Protein 5FNP (pdb70)

Foldseek 3Di:
DQQAAFLLVLPLWFPCSLVVCVVLVHQCQLRRRDGNVVSCVVSVHDSVVVVVVSVVRRVDDGDDHLQPDDLLVLLVCLVPVFVVVLLVLLVLLLVLLVVQCVVCVPDPQRLPCLNVLSVVLNVLSVVLVVCCVPPVSVCLVVQNLLVCPVVLVVSSVSLVVSVVSLVSNCVSNVNLDHDPPDDDSSNVSSVSSVVNVSSSSVSSSCVVVHNNVVSSVRD/DQAAFLLVQPQPFPCSLVVCVVLVHQCQLRRRDGNVVRCVVSVHDSVVVVVVGPDHLQPDDLLVLLVCLVPVFVVVLLVLLVLLLVLLVCQCVVCVPDPQRLPCLNVLSVVLNVLSVVLVVCCVPPVSVCLVVQNLLVCPPVLVVSSVSLVVSVVSLVSNCVSNVNLDHDPPDDDSSNVSSVSSVVNVSSSSVSSSCVVVHNNVVSSVRD

Nearest PDB structures (foldseek):
  7bhc-assembly2_B  TM=9.944E-01  e=4.427E-29  Escherichia coli K-12
  7oyi-assembly2_B  TM=9.946E-01  e=2.371E-28  Escherichia coli K-12
  5fny-assembly2_B  TM=9.915E-01  e=3.442E-28  Escherichia coli K-12
  5fnp-assembly2_B  TM=9.975E-01  e=1.212E-27  Escherichia coli K-12
  7bhb-assembly1_A  TM=9.863E-01  e=6.194E-27  Escherichia coli K-12

Solvent-accessible surface area: 21141 Å² total; per-residue (Å²): 105,59,93,92,77,44,0,3,64,2,15,30,56,9,39,76,0,23,63,27,0,44,141,34,70,2,65,2,4,37,27,5,175,49,25,0,33,117,2,1,74,166,79,140,59,89,25,54,79,2,34,63,56,0,43,67,24,44,152,56,95,103,70,119,60,43,80,92,8,83,12,47,72,0,0,69,50,0,42,98,66,19,0,63,113,0,79,132,17,1,54,104,5,31,133,40,0,69,108,3,36,199,96,24,67,148,63,145,41,23,1,174,12,0,30,126,51,0,47,78,1,50,115,74,8,38,49,9,2,96,96,0,50,109,108,3,3,40,27,12,100,131,66,76,6,71,112,0,147,42,45,7,65,77,9,54,59,44,4,83,91,10,22,114,11,10,86,49,0,20,156,30,2,108,103,10,70,46,21,114,56,1,29,83,37,2,69,50,0,7,104,20,0,48,94,1,0,60,9,0,21,49,1,7,3,7,0,17,30,1,0,1,59,36,0,66,76,54,128,82,31,100,38,59,0,2,44,12,15,36,54,54,101,82,3,24,63,35,0,41,80,62,67,6,55,2,3,34,19,4,98,66,30,3,48,58,4,1,75,85,60,167,42,71,31,84,56,2,46,86,102,44,124,122,61,44,96,92,7,84,11,46,72,0,1,68,49,0,42,98,67,18,0,67,116,1,81,134,16,1,54,104,5,30,135,38,0,70,45,4,36,197,109,24,66,150,66,144,41,24,1,174,13,0,31,123,47,0,46,75,1,49,113,75,9,38,61,8,2,99,68,0,50,108,107,2,2,39,28,12,100,133,65,75,7,58,100,0,125,38,44,6,69,76,7,60,58,50,4,69,94,10,21,121,15,9,90,58,1,19,156,29,1,108,94,11,69,46,22,116,57,1,30,74,65,1,62,50,0,6,104,19,1,48,93,1,0,61,10,0,19,49,1,6,3,8,0,24,40,2,0,1,61,37,0,67,76,54,130

Sequence (429 aa):
AYRDQPLGELALSIPRASALFRKYDMDYAAGGKQTLARAAARKELDVEVIEAELAKLAEQPIEKDWRSAPLAEIIDHIIVRYHDRHREQLPELILQATKVERVHADKPSVPKGLTKYLTMLHEELSSHMMMKEEQILFPMIKQGMGSQAMGPISVMESEHDEAGELLEVIKHTTNNVTPPPEACCTTWKAMYNGINELIDDLMMDHISLENNVLFPRALAGEYRDQPLGELALSIPRASALFRKYDMDYAAGGKQTLARAAARKELDVEVIEAELEKDWRSAPLAEIIDHIIVRYHDRHREQLPELILQATKVERVHADKPSVPKGLTKYLTMLHEELSSHMMKEEQILFPMIKQGMGSQAMGPISVMESEHDEAGELLEVIKHTTNNVTPPPEACCTTWKAMYNGINELIDDLMMDHISLENNVLFPRALAGE

Structure (mmCIF, N/CA/C/O backbone):
data_5FNP
#
_entry.id   5FNP
#
_cell.length_a   98.454
_cell.length_b   98.454
_cell.length_c   126.138
_cell.angle_alpha   90.00
_cell.angle_beta   90.00
_cell.angle_gamma   90.00
#
_symmetry.space_group_name_H-M   'I 41'
#
loop_
_entity.id
_entity.type
_entity.pdbx_description
1 polymer 'IRON-SULFUR CLUSTER REPAIR PROTEIN YTFE'
2 non-polymer 'ZINC ION'
3 non-polymer 'CHLORIDE ION'
4 non-polymer 'OXYGEN ATOM'
5 water water
#
loop_
_atom_site.group_PDB
_atom_site.id
_atom_site.type_symbol
_atom_site.label_atom_id
_atom_site.label_alt_id
_atom_site.label_comp_id
_atom_site.label_asym_id
_atom_site.label_entity_id
_atom_site.label_seq_id
_atom_site.pdbx_PDB_ins_code
_atom_site.Cartn_x
_atom_site.Cartn_y
_atom_site.Cartn_z
_atom_site.occupancy
_atom_site.B_iso_or_equiv
_atom_site.auth_seq_id
_atom_site.auth_comp_id
_atom_site.auth_asym_id
_atom_site.auth_atom_id
_atom_site.pdbx_PDB_model_num
ATOM 1 N N . ALA A 1 2 ? 36.677 23.249 44.895 1.00 72.00 2 ALA A N 1
ATOM 2 C CA . ALA A 1 2 ? 38.109 23.004 44.513 1.00 69.29 2 ALA A CA 1
ATOM 3 C C . ALA A 1 2 ? 38.341 21.496 44.279 1.00 66.16 2 ALA A C 1
ATOM 4 O O . ALA A 1 2 ? 39.236 20.881 44.870 1.00 63.93 2 ALA A O 1
ATOM 6 N N . TYR A 1 3 ? 37.515 20.931 43.395 1.00 64.13 3 TYR A N 1
ATOM 7 C CA . TYR A 1 3 ? 37.470 19.482 43.129 1.00 62.30 3 TYR A CA 1
ATOM 8 C C . TYR A 1 3 ? 38.814 18.885 42.710 1.00 61.31 3 TYR A C 1
ATOM 9 O O . TYR A 1 3 ? 39.169 17.798 43.176 1.00 57.53 3 TYR A O 1
ATOM 18 N N . ARG A 1 4 ? 39.561 19.603 41.872 1.00 58.33 4 ARG A N 1
ATOM 19 C CA . ARG A 1 4 ? 40.891 19.170 41.450 1.00 58.17 4 ARG A CA 1
ATOM 20 C C . ARG A 1 4 ? 41.848 18.872 42.600 1.00 57.25 4 ARG A C 1
ATOM 21 O O . ARG A 1 4 ? 42.794 18.104 42.426 1.00 54.99 4 ARG A O 1
ATOM 29 N N . ASP A 1 5 ? 41.652 19.542 43.737 1.00 56.67 5 ASP A N 1
ATOM 30 C CA . ASP A 1 5 ? 42.510 19.365 44.910 1.00 57.31 5 ASP A CA 1
ATOM 31 C C . ASP A 1 5 ? 42.038 18.276 45.870 1.00 56.51 5 ASP A C 1
ATOM 32 O O . ASP A 1 5 ? 42.730 17.979 46.844 1.00 58.46 5 ASP A O 1
ATOM 37 N N . GLN A 1 6 ? 40.866 17.705 45.600 1.00 55.97 6 GLN A N 1
ATOM 38 C CA . GLN A 1 6 ? 40.294 16.623 46.396 1.00 56.38 6 GLN A CA 1
ATOM 39 C C . GLN A 1 6 ? 40.807 15.253 45.933 1.00 51.95 6 GLN A C 1
ATOM 40 O O . GLN A 1 6 ? 41.055 15.065 44.722 1.00 46.42 6 GLN A O 1
ATOM 46 N N . PRO A 1 7 ? 40.913 14.283 46.871 1.00 48.58 7 PRO A N 1
ATOM 47 C CA . PRO A 1 7 ? 41.215 12.900 46.470 1.00 45.39 7 PRO A CA 1
ATOM 48 C C . PRO A 1 7 ? 40.087 12.249 45.662 1.00 43.48 7 PRO A C 1
ATOM 49 O O . PRO A 1 7 ? 38.910 12.490 45.937 1.00 43.77 7 PRO A O 1
ATOM 53 N N . LEU A 1 8 ? 40.450 11.415 44.681 1.00 40.27 8 LEU A N 1
ATOM 54 C CA . LEU A 1 8 ? 39.470 10.716 43.846 1.00 39.11 8 LEU A CA 1
ATOM 55 C C . LEU A 1 8 ? 38.488 9.891 44.687 1.00 40.35 8 LEU A C 1
ATOM 56 O O . LEU A 1 8 ? 37.319 9.804 44.338 1.00 39.87 8 LEU A O 1
ATOM 61 N N . GLY A 1 9 ? 38.984 9.283 45.772 1.00 39.75 9 GLY A N 1
ATOM 62 C CA . GLY A 1 9 ? 38.164 8.456 46.664 1.00 41.68 9 GLY A CA 1
ATOM 63 C C . GLY A 1 9 ? 36.998 9.255 47.234 1.00 43.31 9 GLY A C 1
ATOM 64 O O . GLY A 1 9 ? 35.860 8.833 47.130 1.00 40.40 9 GLY A O 1
ATOM 65 N N . GLU A 1 10 ? 37.313 10.398 47.818 1.00 45.99 10 GLU A N 1
ATOM 66 C CA . GLU A 1 10 ? 36.312 11.274 48.421 1.00 52.73 10 GLU A CA 1
ATOM 67 C C . GLU A 1 10 ? 35.285 11.772 47.391 1.00 53.22 10 GLU A C 1
ATOM 68 O O . GLU A 1 10 ? 34.083 11.768 47.666 1.00 55.01 10 GLU A O 1
ATOM 74 N N . LEU A 1 11 ? 35.760 12.112 46.198 1.00 51.81 11 LEU A N 1
ATOM 75 C CA . LEU A 1 11 ? 34.887 12.528 45.103 1.00 50.84 11 LEU A CA 1
ATOM 76 C C . LEU A 1 11 ? 33.906 11.435 44.711 1.00 50.67 11 LEU A C 1
ATOM 77 O O . LEU A 1 11 ? 32.712 11.711 44.574 1.00 46.03 11 LEU A O 1
ATOM 82 N N . ALA A 1 12 ? 34.388 10.193 44.558 1.00 47.44 12 ALA A N 1
ATOM 83 C CA . ALA A 1 12 ? 33.524 9.086 44.146 1.00 47.74 12 ALA A CA 1
ATOM 84 C C . ALA A 1 12 ? 32.433 8.767 45.187 1.00 47.24 12 ALA A C 1
ATOM 85 O O . ALA A 1 12 ? 31.341 8.340 44.834 1.00 47.22 12 ALA A O 1
ATOM 87 N N . LEU A 1 13 ? 32.790 8.952 46.450 1.00 49.59 13 LEU A N 1
ATOM 88 C CA . LEU A 1 13 ? 31.929 8.686 47.603 1.00 53.20 13 LEU A CA 1
ATOM 89 C C . LEU A 1 13 ? 30.993 9.850 47.985 1.00 57.18 13 LEU A C 1
ATOM 90 O O . LEU A 1 13 ? 30.091 9.651 48.783 1.00 58.69 13 LEU A O 1
ATOM 95 N N . SER A 1 14 ? 31.231 11.047 47.454 1.00 60.41 14 SER A N 1
ATOM 96 C CA . SER A 1 14 ? 30.409 12.244 47.758 1.00 60.84 14 SER A CA 1
ATOM 97 C C . SER A 1 14 ? 29.518 12.747 46.593 1.00 60.93 14 SER A C 1
ATOM 98 O O . SER A 1 14 ? 28.637 13.572 46.828 1.00 61.93 14 SER A O 1
ATOM 101 N N . ILE A 1 15 ? 29.732 12.255 45.366 1.00 58.80 15 ILE A N 1
ATOM 102 C CA . ILE A 1 15 ? 29.022 12.721 44.176 1.00 57.98 15 ILE A CA 1
ATOM 103 C C . ILE A 1 15 ? 28.461 11.534 43.403 1.00 61.02 15 ILE A C 1
ATOM 104 O O . ILE A 1 15 ? 29.227 10.687 42.929 1.00 65.63 15 ILE A O 1
ATOM 109 N N . PRO A 1 16 ? 27.127 11.465 43.238 1.00 62.39 16 PRO A N 1
ATOM 110 C CA . PRO A 1 16 ? 26.565 10.295 42.553 1.00 63.09 16 PRO A CA 1
ATOM 111 C C . PRO A 1 16 ? 26.952 10.212 41.070 1.00 62.86 16 PRO A C 1
ATOM 112 O O . PRO A 1 16 ? 27.123 11.242 40.405 1.00 62.10 16 PRO A O 1
ATOM 116 N N . ARG A 1 17 ? 27.123 8.981 40.589 1.00 61.06 17 ARG A N 1
ATOM 117 C CA . ARG A 1 17 ? 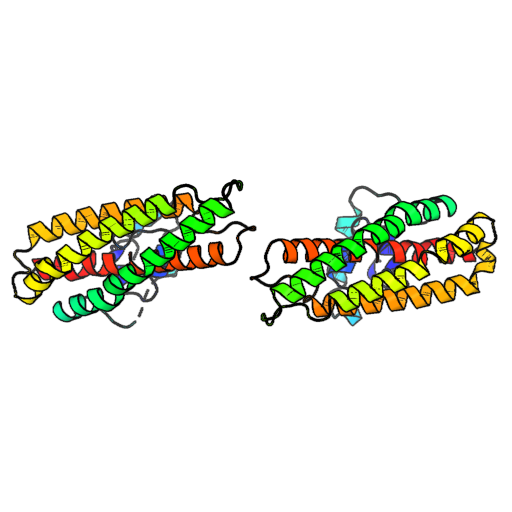27.642 8.683 39.252 1.00 58.24 17 ARG A CA 1
ATOM 118 C C . ARG A 1 17 ? 29.072 9.233 38.952 1.00 53.86 17 ARG A C 1
ATOM 119 O O . ARG A 1 17 ? 29.545 9.092 37.812 1.00 53.67 17 ARG A O 1
ATOM 121 N N . ALA A 1 18 ? 29.758 9.819 39.942 1.00 49.85 18 ALA A N 1
ATOM 122 C CA . ALA A 1 18 ? 31.176 10.214 39.771 1.00 51.09 18 ALA A CA 1
ATOM 123 C C . ALA A 1 18 ? 32.045 8.977 39.441 1.00 50.49 18 ALA A C 1
ATOM 124 O O . ALA A 1 18 ? 32.933 9.050 38.577 1.00 48.90 18 ALA A O 1
ATOM 126 N N . SER A 1 19 ? 31.747 7.850 40.099 1.00 50.38 19 SER A N 1
ATOM 127 C CA . SER A 1 19 ? 32.389 6.557 39.782 1.00 50.68 19 SER A CA 1
ATOM 128 C C . SER A 1 19 ? 32.407 6.267 38.294 1.00 49.32 19 SER A C 1
ATOM 129 O O . SER A 1 19 ? 33.453 5.931 37.741 1.00 46.00 19 SER A O 1
ATOM 132 N N . ALA A 1 20 ? 31.255 6.406 37.633 1.00 47.90 20 ALA A N 1
ATOM 133 C CA . ALA A 1 20 ? 31.172 6.133 36.188 1.00 48.06 20 ALA A CA 1
ATOM 134 C C . ALA A 1 20 ? 31.981 7.129 35.359 1.00 46.92 20 ALA A C 1
ATOM 135 O O . ALA A 1 20 ? 32.575 6.770 34.314 1.00 45.50 20 ALA A O 1
ATOM 137 N N . LEU A 1 21 ? 32.007 8.377 35.823 1.00 48.76 21 LEU A N 1
ATOM 138 C CA . LEU A 1 21 ? 32.834 9.389 35.189 1.00 50.92 21 LEU A CA 1
ATOM 139 C C . LEU A 1 21 ? 34.327 9.031 35.288 1.00 48.51 21 LEU A C 1
ATOM 140 O O . LEU A 1 21 ? 35.068 9.082 34.299 1.00 48.74 21 LEU A O 1
ATOM 145 N N . PHE A 1 22 ? 34.758 8.665 36.482 1.00 47.02 22 PHE A N 1
ATOM 146 C CA . PHE A 1 22 ? 36.139 8.244 36.665 1.00 46.67 22 PHE A CA 1
ATOM 147 C C . PHE A 1 22 ? 36.456 6.990 35.863 1.00 46.49 22 PHE A C 1
ATOM 148 O O . PHE A 1 22 ? 37.557 6.899 35.315 1.00 45.86 22 PHE A O 1
ATOM 156 N N . ARG A 1 23 ? 35.492 6.050 35.765 1.00 47.98 23 ARG A N 1
ATOM 157 C CA . ARG A 1 23 ? 35.610 4.855 34.893 1.00 48.94 23 ARG A CA 1
ATOM 158 C C . ARG A 1 23 ? 35.838 5.269 33.452 1.00 49.75 23 ARG A C 1
ATOM 159 O O . ARG A 1 23 ? 36.640 4.647 32.749 1.00 50.20 23 ARG A O 1
ATOM 167 N N . LYS A 1 24 ? 35.107 6.292 33.008 1.00 50.72 24 LYS A N 1
ATOM 168 C CA . LYS A 1 24 ? 3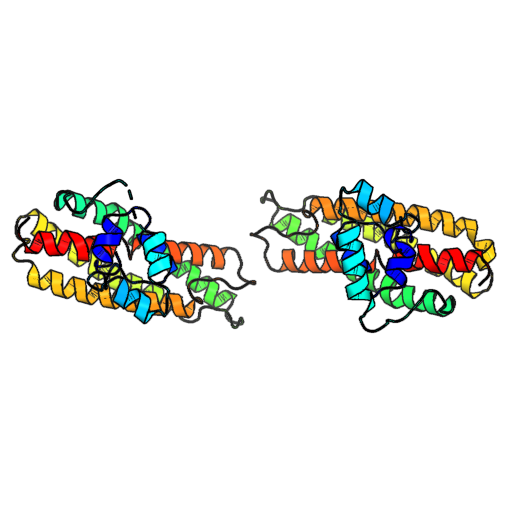5.190 6.791 31.628 1.00 53.34 24 LYS A CA 1
ATOM 169 C C . LYS A 1 24 ? 36.581 7.303 31.306 1.00 52.66 24 LYS A C 1
ATOM 170 O O . LYS A 1 24 ? 37.096 7.021 30.235 1.00 52.30 24 LYS A O 1
ATOM 176 N N . TYR A 1 25 ? 37.182 8.028 32.252 1.00 50.84 25 TYR A N 1
ATOM 177 C CA . TYR A 1 25 ? 38.542 8.557 32.103 1.00 50.41 25 TYR A CA 1
ATOM 178 C C . TYR A 1 25 ? 39.646 7.575 32.545 1.00 49.07 25 TYR A C 1
ATOM 179 O O . TYR A 1 25 ? 40.811 7.916 32.518 1.00 50.59 25 TYR A O 1
ATOM 188 N N . ASP A 1 26 ? 39.266 6.370 32.960 1.00 51.30 26 ASP A N 1
ATOM 189 C CA . ASP A 1 26 ? 40.196 5.347 33.442 1.00 50.82 26 ASP A CA 1
ATOM 190 C C . ASP A 1 26 ? 41.020 5.852 34.635 1.00 47.88 26 ASP A C 1
ATOM 191 O O . ASP A 1 26 ? 42.223 5.569 34.731 1.00 45.92 26 ASP A O 1
ATOM 196 N N . MET A 1 27 ? 40.365 6.581 35.533 1.00 43.17 27 MET A N 1
ATOM 197 C CA . MET A 1 27 ? 40.982 7.009 36.784 1.00 43.90 27 MET A CA 1
ATOM 198 C C . MET A 1 27 ? 40.636 6.052 37.925 1.00 43.61 27 MET A C 1
ATOM 199 O O . MET A 1 27 ? 39.464 5.760 38.175 1.00 45.36 27 MET A O 1
ATOM 204 N N . ASP A 1 28 ? 41.660 5.538 38.585 1.00 40.95 28 ASP A N 1
ATOM 205 C CA . ASP A 1 28 ? 41.490 4.506 39.599 1.00 39.32 28 ASP A CA 1
ATOM 206 C C . ASP A 1 28 ? 41.168 5.152 40.955 1.00 38.40 28 ASP A C 1
ATOM 207 O O . ASP A 1 28 ? 42.041 5.425 41.742 1.00 40.00 28 ASP A O 1
ATOM 212 N N . TYR A 1 29 ? 39.889 5.396 41.192 1.00 35.94 29 TYR A N 1
ATOM 213 C CA . TYR A 1 29 ? 39.436 5.950 42.462 1.00 35.83 29 TYR A CA 1
ATOM 214 C C . TYR A 1 29 ? 39.376 4.851 43.535 1.00 35.62 29 TYR A C 1
ATOM 215 O O . TYR A 1 29 ? 39.254 5.157 44.729 1.00 35.39 29 TYR A O 1
ATOM 224 N N . ALA A 1 30 ? 39.477 3.585 43.128 1.00 35.37 30 ALA A N 1
ATOM 225 C CA . ALA A 1 30 ? 39.319 2.454 44.050 1.00 35.73 30 ALA A CA 1
ATOM 226 C C . ALA A 1 30 ? 40.601 2.104 44.817 1.00 36.61 30 ALA A C 1
ATOM 227 O O . ALA A 1 30 ? 40.620 2.056 46.032 1.00 37.02 30 ALA A O 1
ATOM 229 N N . ALA A 1 31 ? 41.643 1.753 44.084 1.00 37.08 31 ALA A N 1
ATOM 230 C CA . ALA A 1 31 ? 42.936 1.438 44.674 1.00 37.81 31 ALA A CA 1
ATOM 231 C C . ALA A 1 31 ? 43.848 2.683 44.698 1.00 39.48 31 ALA A C 1
ATOM 232 O O . ALA A 1 31 ? 44.793 2.722 45.461 1.00 39.23 31 ALA A O 1
ATOM 234 N N . GLY A 1 32 ? 43.558 3.685 43.861 1.00 39.09 32 GLY A N 1
ATOM 235 C CA . GLY A 1 32 ? 44.353 4.938 43.793 1.00 39.54 32 GLY A CA 1
ATOM 236 C C . GLY A 1 32 ? 43.576 6.126 44.333 1.00 40.84 32 GLY A C 1
ATOM 237 O O . GLY A 1 32 ? 43.837 7.280 43.953 1.00 39.88 32 GLY A O 1
ATOM 238 N N . GLY A 1 33 ? 42.679 5.858 45.287 1.00 39.71 33 GLY A N 1
ATOM 239 C CA . GLY A 1 33 ? 41.751 6.872 45.780 1.00 40.09 33 GLY A CA 1
ATOM 240 C C . GLY A 1 33 ? 42.364 8.021 46.556 1.00 40.01 33 GLY A C 1
ATOM 241 O O . GLY A 1 33 ? 41.720 9.054 46.702 1.00 41.37 33 GLY A O 1
ATOM 242 N N . LYS A 1 34 ? 43.599 7.879 47.035 1.00 38.66 34 LYS A N 1
ATOM 243 C CA . LYS A 1 34 ? 44.265 8.997 47.696 1.00 40.96 34 LYS A CA 1
ATOM 244 C C . LYS A 1 34 ? 44.771 10.075 46.738 1.00 38.77 34 LYS A C 1
ATOM 245 O O . LYS A 1 34 ? 45.061 11.185 47.162 1.00 38.60 34 LYS A O 1
ATOM 251 N N . GLN A 1 35 ? 44.964 9.742 45.477 1.00 37.75 35 GLN A N 1
ATOM 252 C CA . GLN A 1 35 ? 45.540 10.710 44.521 1.00 38.22 35 GLN A CA 1
ATOM 253 C C . GLN A 1 35 ? 44.528 11.803 44.248 1.00 38.33 35 GLN A C 1
ATOM 254 O O . GLN A 1 35 ? 43.348 11.509 44.117 1.00 40.38 35 GLN A O 1
ATOM 260 N N . THR A 1 36 ? 44.999 13.041 44.120 1.00 38.97 36 THR A N 1
ATOM 261 C CA . THR A 1 36 ? 44.123 14.151 43.782 1.00 40.87 36 THR A CA 1
ATOM 262 C C . THR A 1 36 ? 43.677 14.037 42.324 1.00 40.48 36 THR A C 1
ATOM 263 O O . THR A 1 36 ? 44.392 13.481 41.455 1.00 42.00 36 THR A O 1
ATOM 267 N N . LEU A 1 37 ? 42.487 14.539 42.055 1.00 41.00 37 LEU A N 1
ATOM 268 C CA . LEU A 1 37 ? 42.005 14.690 40.680 1.00 44.38 37 LEU A CA 1
ATOM 269 C C . LEU A 1 37 ? 43.023 15.401 39.758 1.00 44.23 37 LEU A C 1
ATOM 270 O O . LEU A 1 37 ? 43.281 14.928 38.644 1.00 42.51 37 LEU A O 1
ATOM 275 N N . ALA A 1 38 ? 43.620 16.499 40.248 1.00 46.74 38 ALA A N 1
ATOM 276 C CA . ALA A 1 38 ? 44.667 17.244 39.510 1.00 48.00 38 ALA A CA 1
ATOM 277 C C . ALA A 1 38 ? 45.774 16.346 38.991 1.00 47.91 38 ALA A C 1
ATOM 278 O O . ALA A 1 38 ? 46.066 16.346 37.785 1.00 48.16 38 ALA A O 1
ATOM 280 N N . ARG A 1 39 ? 46.380 15.553 39.874 1.00 44.67 39 ARG A N 1
ATOM 281 C CA . ARG A 1 39 ? 47.465 14.667 39.428 1.00 45.17 39 ARG A CA 1
ATOM 282 C C . ARG A 1 39 ? 46.974 13.587 38.461 1.00 44.23 39 ARG A C 1
ATOM 283 O O . ARG A 1 39 ? 47.715 13.189 37.541 1.00 45.24 39 ARG A O 1
ATOM 291 N N . ALA A 1 40 ? 45.751 13.079 38.693 1.00 43.20 40 ALA A N 1
ATOM 292 C CA . ALA A 1 40 ? 45.176 12.003 37.861 1.00 41.62 40 ALA A CA 1
ATOM 293 C C . ALA A 1 40 ? 44.973 12.546 36.452 1.00 43.21 40 ALA A C 1
ATOM 294 O O . ALA A 1 40 ? 45.407 11.929 35.472 1.00 42.64 40 ALA A O 1
ATOM 296 N N . ALA A 1 41 ? 44.327 13.698 36.374 1.00 44.44 41 ALA A N 1
ATOM 297 C CA . ALA A 1 41 ? 44.045 14.358 35.103 1.00 47.59 41 ALA A CA 1
ATOM 298 C C . ALA A 1 41 ? 45.342 14.697 34.348 1.00 50.03 41 ALA A C 1
ATOM 299 O O . ALA A 1 41 ? 45.482 14.341 33.173 1.00 50.84 41 ALA A O 1
ATOM 301 N N . ALA A 1 42 ? 46.295 15.329 35.045 1.00 49.38 42 ALA A N 1
ATOM 302 C CA . ALA A 1 42 ? 47.569 15.695 34.448 1.00 50.94 42 ALA A CA 1
ATOM 303 C C . ALA A 1 42 ? 48.328 14.488 33.902 1.00 50.02 42 ALA A C 1
ATOM 304 O O . ALA A 1 42 ? 48.869 14.556 32.802 1.00 51.06 42 ALA A O 1
ATOM 306 N N . ARG A 1 43 ? 48.315 13.363 34.617 1.00 49.59 43 ARG A N 1
ATOM 307 C CA . ARG A 1 43 ? 48.943 12.138 34.115 1.00 49.65 43 ARG A CA 1
ATOM 308 C C . ARG A 1 43 ? 48.327 11.626 32.803 1.00 51.64 43 ARG A C 1
ATOM 309 O O . ARG A 1 43 ? 48.997 10.912 32.058 1.00 50.39 43 ARG A O 1
ATOM 317 N N . LYS A 1 44 ? 47.048 11.925 32.575 1.00 54.27 44 LYS A N 1
ATOM 318 C CA . LYS A 1 44 ? 46.323 11.450 31.384 1.00 57.59 44 LYS A CA 1
ATOM 319 C C . LYS A 1 44 ? 46.156 12.519 30.321 1.00 61.62 44 LYS A C 1
ATOM 320 O O . LYS A 1 44 ? 45.513 12.268 29.298 1.00 60.85 44 LYS A O 1
ATOM 326 N N . GLU A 1 45 ? 46.738 13.696 30.559 1.00 64.52 45 GLU A N 1
ATOM 327 C CA . GLU A 1 45 ? 46.646 14.853 29.661 1.00 69.82 45 GLU A CA 1
ATOM 328 C C . GLU A 1 45 ? 45.194 15.280 29.417 1.00 70.24 45 GLU A C 1
ATOM 329 O O . GLU A 1 45 ? 44.809 15.624 28.302 1.00 71.76 45 GLU A O 1
ATOM 333 N N . LEU A 1 46 ? 44.398 15.251 30.480 1.00 68.70 46 LEU A N 1
ATOM 334 C CA . LEU A 1 46 ? 42.994 15.611 30.421 1.00 67.56 46 LEU A CA 1
ATOM 335 C C . LEU A 1 46 ? 42.814 17.018 30.969 1.00 68.59 46 LEU A C 1
ATOM 336 O O . LEU A 1 46 ? 43.586 17.482 31.805 1.00 64.57 46 LEU A O 1
ATOM 341 N N . ASP A 1 47 ? 41.784 17.700 30.479 1.00 70.70 47 ASP A N 1
ATOM 342 C CA . ASP A 1 47 ? 41.476 19.066 30.886 1.00 70.95 47 ASP A CA 1
ATOM 343 C C . ASP A 1 47 ? 40.696 19.019 32.193 1.00 67.19 47 ASP A C 1
ATOM 344 O O . ASP A 1 47 ? 39.513 18.678 32.196 1.00 63.45 47 ASP A O 1
ATOM 349 N N . VAL A 1 48 ? 41.359 19.356 33.298 1.00 65.74 48 VAL A N 1
ATOM 350 C CA . VAL A 1 48 ? 40.754 19.217 34.630 1.00 64.41 48 VAL A CA 1
ATOM 351 C C . VAL A 1 48 ? 39.558 20.165 34.858 1.00 63.91 48 VAL A C 1
ATOM 352 O O . VAL A 1 48 ? 38.669 19.846 35.642 1.00 63.72 48 VAL A O 1
ATOM 356 N N . GLU A 1 49 ? 39.531 21.313 34.168 1.00 64.96 49 GLU A N 1
ATOM 357 C CA . GLU A 1 49 ? 38.390 22.263 34.244 1.00 62.64 49 GLU A CA 1
ATOM 358 C C . GLU A 1 49 ? 37.096 21.658 33.678 1.00 60.35 49 GLU A C 1
ATOM 359 O O . GLU A 1 49 ? 36.028 21.834 34.249 1.00 59.38 49 GLU A O 1
ATOM 361 N N . VAL A 1 50 ? 37.208 20.924 32.580 1.00 59.30 50 VAL A N 1
ATOM 362 C CA . VAL A 1 50 ? 36.068 20.224 32.005 1.00 62.87 50 VAL A CA 1
ATOM 363 C C . VAL A 1 50 ? 35.540 19.142 32.964 1.00 65.54 50 VAL A C 1
ATOM 364 O O . VAL A 1 50 ? 34.318 18.967 33.101 1.00 64.58 50 VAL A O 1
ATOM 368 N N . ILE A 1 51 ? 36.464 18.418 33.619 1.00 64.85 51 ILE A N 1
ATOM 369 C CA . ILE A 1 51 ? 36.092 17.369 34.573 1.00 60.38 51 ILE A CA 1
ATOM 370 C C . ILE A 1 51 ? 35.459 18.016 35.809 1.00 59.19 51 ILE A C 1
ATOM 371 O O . ILE A 1 51 ? 34.438 17.524 36.295 1.00 58.35 51 ILE A O 1
ATOM 376 N N . GLU A 1 52 ? 36.038 19.117 36.295 1.00 59.14 52 GLU A N 1
ATOM 377 C CA . GLU A 1 52 ? 35.456 19.857 37.431 1.00 62.26 52 GLU A CA 1
ATOM 378 C C . GLU A 1 52 ? 34.036 20.323 37.148 1.00 64.29 52 GLU A C 1
ATOM 379 O O . GLU A 1 52 ? 33.195 20.324 38.045 1.00 65.63 52 GLU A O 1
ATOM 385 N N . ALA A 1 53 ? 33.785 20.721 35.900 1.00 67.24 53 ALA A N 1
ATOM 386 C CA . ALA A 1 53 ? 32.450 21.112 35.464 1.00 69.39 53 ALA A CA 1
ATOM 387 C C . ALA A 1 53 ? 31.485 19.932 35.544 1.00 67.25 53 ALA A C 1
ATOM 388 O O . ALA A 1 53 ? 30.410 20.058 36.136 1.00 69.28 53 ALA A O 1
ATOM 390 N N . GLU A 1 54 ? 31.875 18.804 34.951 1.00 66.00 54 GLU A N 1
ATOM 391 C CA . GLU A 1 54 ? 31.027 17.593 34.926 1.00 65.76 54 GLU A CA 1
ATOM 392 C C . GLU A 1 54 ? 30.669 17.060 36.318 1.00 64.87 54 GLU A C 1
ATOM 393 O O . GLU A 1 54 ? 29.542 16.606 36.541 1.00 68.24 54 GLU A O 1
ATOM 399 N N . LEU A 1 55 ? 31.640 17.072 37.230 1.00 64.08 55 LEU A N 1
ATOM 400 C CA . LEU A 1 55 ? 31.384 16.704 38.622 1.00 62.70 55 LEU A CA 1
ATOM 401 C C . LEU A 1 55 ? 30.334 17.647 39.241 1.00 67.72 55 LEU A C 1
ATOM 402 O O . LEU A 1 55 ? 29.420 17.185 39.926 1.00 70.12 55 LEU A O 1
ATOM 407 N N . ALA A 1 56 ? 30.454 18.952 38.979 1.00 69.40 56 ALA A N 1
ATOM 408 C CA . ALA A 1 56 ? 29.435 19.934 39.424 1.00 72.44 56 ALA A CA 1
ATOM 409 C C . ALA A 1 56 ? 28.009 19.595 38.935 1.00 71.31 56 ALA A C 1
ATOM 410 O O . ALA A 1 56 ? 27.069 19.568 39.732 1.00 74.35 56 ALA A O 1
ATOM 412 N N . LYS A 1 57 ? 27.860 19.298 37.645 1.00 71.06 57 LYS A N 1
ATOM 413 C CA . LYS A 1 57 ? 26.582 18.840 37.095 1.00 72.41 57 LYS A CA 1
ATOM 414 C C . LYS A 1 57 ? 26.030 17.620 37.844 1.00 72.38 57 LYS A C 1
ATOM 415 O O . LYS A 1 57 ? 24.861 17.610 38.244 1.00 74.48 57 LYS A O 1
ATOM 417 N N . LEU A 1 58 ? 26.876 16.606 38.056 1.00 69.72 58 LEU A N 1
ATOM 418 C CA . LEU A 1 58 ? 26.461 15.400 38.798 1.00 65.45 58 LEU A CA 1
ATOM 419 C C . LEU A 1 58 ? 26.132 15.762 40.255 1.00 61.53 58 LEU A C 1
ATOM 420 O O . LEU A 1 58 ? 25.168 15.245 40.814 1.00 62.62 58 LEU A O 1
ATOM 422 N N . ALA A 1 59 ? 26.909 16.670 40.844 1.00 59.54 59 ALA A N 1
ATOM 423 C CA . ALA A 1 59 ? 26.716 17.109 42.228 1.00 63.32 59 ALA A CA 1
ATOM 424 C C . ALA A 1 59 ? 25.361 17.807 42.521 1.00 70.74 59 ALA A C 1
ATOM 425 O O . ALA A 1 59 ? 24.917 17.841 43.678 1.00 73.84 59 ALA A O 1
ATOM 427 N N . GLU A 1 60 ? 24.726 18.375 41.496 1.00 74.41 60 GLU A N 1
ATOM 428 C CA . GLU A 1 60 ? 23.382 18.961 41.651 1.00 79.19 60 GLU A CA 1
ATOM 429 C C . GLU A 1 60 ? 22.305 17.876 41.806 1.00 83.11 60 GLU A C 1
ATOM 430 O O . GLU A 1 60 ? 21.270 18.125 42.434 1.00 83.96 60 GLU A O 1
ATOM 436 N N . GLN A 1 61 ? 22.554 16.684 41.246 1.00 83.40 61 GLN A N 1
ATOM 437 C CA . GLN A 1 61 ? 21.598 15.567 41.286 1.00 85.73 61 GLN A CA 1
ATOM 438 C C . GLN A 1 61 ? 21.276 15.112 42.714 1.00 86.48 61 GLN A C 1
ATOM 439 O O . GLN A 1 61 ? 21.986 15.457 43.660 1.00 81.93 61 GLN A O 1
ATOM 441 N N . PRO A 1 62 ? 20.187 14.340 42.866 1.00 91.46 62 PRO A N 1
ATOM 442 C CA . PRO A 1 62 ? 19.675 13.789 44.125 1.00 96.72 62 PRO A CA 1
ATOM 443 C C . PRO A 1 62 ? 20.755 13.079 44.982 1.00 98.02 62 PRO A C 1
ATOM 444 O O . PRO A 1 62 ? 21.268 12.023 44.580 1.00 95.43 62 PRO A O 1
ATOM 446 N N . ILE A 1 63 ? 21.077 13.680 46.139 1.00 98.96 63 ILE A N 1
ATOM 447 C CA . ILE A 1 63 ? 22.142 13.218 47.056 1.00 97.03 63 ILE A CA 1
ATOM 448 C C . ILE A 1 63 ? 21.927 11.780 47.556 1.00 96.07 63 ILE A C 1
ATOM 449 O O . ILE A 1 63 ? 21.042 11.531 48.385 1.00 96.88 63 ILE A O 1
ATOM 451 N N . GLU A 1 64 ? 22.756 10.855 47.057 1.00 93.69 64 GLU A N 1
ATOM 452 C CA . GLU A 1 64 ? 22.590 9.399 47.281 1.00 90.07 64 GLU A CA 1
ATOM 453 C C . GLU A 1 64 ? 22.904 8.946 48.720 1.00 87.82 64 GLU A C 1
ATOM 454 O O . GLU A 1 64 ? 23.190 9.759 49.622 1.00 89.77 64 GLU A O 1
ATOM 456 N N . LYS A 1 65 ? 22.823 7.632 48.914 1.00 81.06 65 LYS A N 1
ATOM 457 C CA . LYS A 1 65 ? 23.294 6.953 50.133 1.00 74.39 65 LYS A CA 1
ATOM 458 C C . LYS A 1 65 ? 24.791 7.229 50.390 1.00 69.51 65 LYS A C 1
ATOM 459 O O . LYS A 1 65 ? 25.615 6.919 49.538 1.00 69.20 65 LYS A O 1
ATOM 465 N N . ASP A 1 66 ? 25.118 7.819 51.549 1.00 65.21 66 ASP A N 1
ATOM 466 C CA . ASP A 1 66 ? 26.497 8.192 51.902 1.00 63.01 66 ASP A CA 1
ATOM 467 C C . ASP A 1 66 ? 27.110 7.180 52.885 1.00 59.48 66 ASP A C 1
ATOM 468 O O . ASP A 1 66 ? 26.818 7.197 54.085 1.00 61.42 66 ASP A O 1
ATOM 473 N N . TRP A 1 67 ? 27.984 6.316 52.364 1.00 52.73 67 TRP A N 1
ATOM 474 C CA . TRP A 1 67 ? 28.624 5.284 53.180 1.00 47.40 67 TRP A CA 1
ATOM 475 C C . TRP A 1 67 ? 29.715 5.775 54.108 1.00 47.15 67 TRP A C 1
ATOM 476 O O . TRP A 1 67 ? 30.117 5.033 55.003 1.00 46.91 67 TRP A O 1
ATOM 487 N N . ARG A 1 68 ? 30.227 6.991 53.918 1.00 47.17 68 ARG A N 1
ATOM 488 C CA . ARG A 1 68 ? 31.407 7.420 54.657 1.00 48.86 68 ARG A CA 1
ATOM 489 C C . ARG A 1 68 ? 31.247 7.447 56.161 1.00 51.32 68 ARG A C 1
ATOM 490 O O . ARG A 1 68 ? 32.221 7.225 56.876 1.00 50.93 68 ARG A O 1
ATOM 498 N N . SER A 1 69 ? 30.033 7.716 56.640 1.00 50.19 69 SER A N 1
ATOM 499 C CA . SER A 1 69 ? 29.766 7.780 58.055 1.00 52.06 69 SER A CA 1
ATOM 500 C C . SER A 1 69 ? 28.847 6.646 58.514 1.00 49.72 69 SER A C 1
ATOM 501 O O . SER A 1 69 ? 28.427 6.637 59.674 1.00 51.88 69 SER A O 1
ATOM 504 N N . ALA A 1 70 ? 28.528 5.697 57.636 1.00 47.21 70 ALA A N 1
ATOM 505 C CA . ALA A 1 70 ? 27.647 4.580 58.008 1.00 45.80 70 ALA A CA 1
ATOM 506 C C . ALA A 1 70 ? 28.356 3.673 59.014 1.00 44.15 70 ALA A C 1
ATOM 507 O O . ALA A 1 70 ? 29.603 3.650 59.071 1.00 43.11 70 ALA A O 1
ATOM 509 N N . PRO A 1 71 ? 27.592 2.914 59.811 1.00 42.42 71 PRO A N 1
ATOM 510 C CA . PRO A 1 71 ? 28.249 1.988 60.750 1.00 41.84 71 PRO A CA 1
ATOM 511 C C . PRO A 1 71 ? 29.037 0.892 60.029 1.00 38.92 71 PRO A C 1
ATOM 512 O O . PRO A 1 71 ? 28.601 0.412 58.984 1.00 36.67 71 PRO A O 1
ATOM 516 N N . LEU A 1 72 ? 30.178 0.497 60.593 1.00 37.15 72 LEU A N 1
ATOM 517 C CA . LEU A 1 72 ? 31.030 -0.443 59.892 1.00 36.46 72 LEU A CA 1
ATOM 518 C C . LEU A 1 72 ? 30.335 -1.776 59.686 1.00 35.83 72 LEU A C 1
ATOM 519 O O . LEU A 1 72 ? 30.510 -2.392 58.637 1.00 32.43 72 LEU A O 1
ATOM 524 N N . ALA A 1 73 ? 29.526 -2.229 60.659 1.00 36.24 73 ALA A N 1
ATOM 525 C CA . ALA A 1 73 ? 28.843 -3.502 60.495 1.00 38.03 73 ALA A CA 1
ATOM 526 C C . ALA A 1 73 ? 27.858 -3.481 59.318 1.00 38.07 73 ALA A C 1
ATOM 527 O O . ALA A 1 73 ? 27.657 -4.513 58.657 1.00 37.00 73 ALA A O 1
ATOM 529 N N . GLU A 1 74 ? 27.210 -2.333 59.107 1.00 37.71 74 GLU A N 1
ATOM 530 C CA . GLU A 1 74 ? 26.323 -2.135 57.982 1.00 39.12 74 GLU A CA 1
ATOM 531 C C . GLU A 1 74 ? 27.069 -2.121 56.647 1.00 36.53 74 GLU A C 1
ATOM 532 O O . GLU A 1 74 ? 26.604 -2.656 55.672 1.00 34.05 74 GLU A O 1
ATOM 538 N N . ILE A 1 75 ? 28.253 -1.515 56.627 1.00 34.42 75 ILE A N 1
ATOM 539 C CA . ILE A 1 75 ? 29.081 -1.523 55.434 1.00 33.85 75 ILE A CA 1
ATOM 540 C C . ILE A 1 75 ? 29.505 -2.941 55.114 1.00 32.83 75 ILE A C 1
ATOM 541 O O . ILE A 1 75 ? 29.420 -3.371 53.967 1.00 33.21 75 ILE A O 1
ATOM 546 N N . ILE A 1 76 ? 29.956 -3.662 56.130 1.00 32.37 76 ILE A N 1
ATOM 547 C CA . ILE A 1 76 ? 30.335 -5.036 55.955 1.00 33.62 76 ILE A CA 1
ATOM 548 C C . ILE A 1 76 ? 29.193 -5.868 55.362 1.00 32.47 76 ILE A C 1
ATOM 549 O O . ILE A 1 76 ? 29.396 -6.590 54.381 1.00 31.98 76 ILE A O 1
ATOM 554 N N . ASP A 1 77 ? 28.011 -5.788 55.958 1.00 34.07 77 ASP A N 1
ATOM 555 C CA . ASP A 1 77 ? 26.877 -6.603 55.460 1.00 35.27 77 ASP A CA 1
ATOM 556 C C . ASP A 1 77 ? 26.487 -6.245 54.026 1.00 35.17 77 ASP A C 1
ATOM 557 O O . ASP A 1 77 ? 26.174 -7.122 53.228 1.00 35.02 77 ASP A O 1
ATOM 562 N N . HIS A 1 78 ? 26.547 -4.955 53.699 1.00 35.19 78 HIS A N 1
ATOM 563 C CA . HIS A 1 78 ? 26.333 -4.485 52.341 1.00 34.98 78 HIS A CA 1
ATOM 564 C C . HIS A 1 78 ? 27.377 -5.060 51.353 1.00 33.68 78 HIS A C 1
ATOM 565 O O . HIS A 1 78 ? 27.018 -5.563 50.289 1.00 31.90 78 HIS A O 1
ATOM 572 N N . ILE A 1 79 ? 28.651 -5.022 51.735 1.00 31.40 79 ILE A N 1
ATOM 573 C CA . ILE A 1 79 ? 29.699 -5.592 50.884 1.00 30.07 79 ILE A CA 1
ATOM 574 C C . ILE A 1 79 ? 29.433 -7.063 50.580 1.00 29.79 79 ILE A C 1
ATOM 575 O O . ILE A 1 79 ? 29.522 -7.501 49.424 1.00 27.66 79 ILE A O 1
ATOM 580 N N . ILE A 1 80 ? 29.172 -7.834 51.621 1.00 29.66 80 ILE A N 1
ATOM 581 C CA . ILE A 1 80 ? 29.010 -9.278 51.459 1.00 30.82 80 ILE A CA 1
ATOM 582 C C . ILE A 1 80 ? 27.898 -9.573 50.457 1.00 30.99 80 ILE A C 1
ATOM 583 O O . ILE A 1 80 ? 28.067 -10.406 49.538 1.00 31.39 80 ILE A O 1
ATOM 588 N N . VAL A 1 81 ? 26.767 -8.892 50.604 1.00 32.59 81 VAL A N 1
ATOM 589 C CA . VAL A 1 81 ? 25.563 -9.229 49.830 1.00 34.04 81 VAL A CA 1
ATOM 590 C C . VAL A 1 81 ? 25.571 -8.547 48.465 1.00 33.52 81 VAL A C 1
ATOM 591 O O . VAL A 1 81 ? 25.356 -9.195 47.470 1.00 34.79 81 VAL A O 1
ATOM 595 N N . ARG A 1 82 ? 25.816 -7.249 48.423 1.00 32.58 82 ARG A N 1
ATOM 596 C CA . ARG A 1 82 ? 25.789 -6.493 47.189 1.00 34.49 82 ARG A CA 1
ATOM 597 C C . ARG A 1 82 ? 27.006 -6.823 46.283 1.00 33.11 82 ARG A C 1
ATOM 598 O O . ARG A 1 82 ? 26.866 -6.837 45.074 1.00 32.77 82 ARG A O 1
ATOM 606 N N . TYR A 1 83 ? 28.185 -7.073 46.864 1.00 31.13 83 TYR A N 1
ATOM 607 C CA . TYR A 1 83 ? 29.361 -7.297 46.055 1.00 29.52 83 TYR A CA 1
ATOM 608 C C . TYR A 1 83 ? 29.889 -8.751 46.089 1.00 28.47 83 TYR A C 1
ATOM 609 O O . TYR A 1 83 ? 29.951 -9.382 45.036 1.00 27.53 83 TYR A O 1
ATOM 618 N N . HIS A 1 84 ? 30.268 -9.279 47.256 1.00 27.67 84 HIS A N 1
ATOM 619 C CA . HIS A 1 84 ? 30.913 -10.605 47.279 1.00 27.82 84 HIS A CA 1
ATOM 620 C C . HIS A 1 84 ? 30.002 -11.670 46.659 1.00 27.33 84 HIS A C 1
ATOM 621 O O . HIS A 1 84 ? 30.406 -12.392 45.769 1.00 27.12 84 HIS A O 1
ATOM 628 N N . ASP A 1 85 ? 28.750 -11.721 47.116 1.00 27.96 85 ASP A N 1
ATOM 629 C CA . ASP A 1 85 ? 27.810 -12.728 46.597 1.00 29.11 85 ASP A CA 1
ATOM 630 C C . ASP A 1 85 ? 27.530 -12.537 45.085 1.00 29.07 85 ASP A C 1
ATOM 631 O O . ASP A 1 85 ? 27.423 -13.516 44.362 1.00 28.76 85 ASP A O 1
ATOM 636 N N . ARG A 1 86 ? 27.436 -11.289 44.614 1.00 29.71 86 ARG A N 1
ATOM 637 C CA . ARG A 1 86 ? 27.229 -11.047 43.211 1.00 30.08 86 ARG A CA 1
ATOM 638 C C . ARG A 1 86 ? 28.439 -11.450 42.368 1.00 28.18 86 ARG A C 1
ATOM 639 O O . ARG A 1 86 ? 28.272 -12.038 41.295 1.00 27.88 86 ARG A O 1
ATOM 647 N N . HIS A 1 87 ? 29.656 -11.187 42.861 1.00 26.36 87 HIS A N 1
ATOM 648 C CA . HIS A 1 87 ? 30.847 -11.628 42.113 1.00 25.63 87 HIS A CA 1
ATOM 649 C C . HIS A 1 87 ? 30.855 -13.157 41.979 1.00 25.51 87 HIS A C 1
ATOM 650 O O . HIS A 1 87 ? 31.219 -13.675 40.945 1.00 26.45 87 HIS A O 1
ATOM 657 N N . ARG A 1 88 ? 30.497 -13.862 43.036 1.00 27.31 88 ARG A N 1
ATOM 658 C CA . ARG A 1 88 ? 30.500 -15.326 43.035 1.00 29.54 88 ARG A CA 1
ATOM 659 C C . ARG A 1 88 ? 29.490 -15.890 42.021 1.00 30.21 88 ARG A C 1
ATOM 660 O O . ARG A 1 88 ? 29.702 -16.942 41.466 1.00 29.52 88 ARG A O 1
ATOM 668 N N . GLU A 1 89 ? 28.441 -15.150 41.756 1.00 32.26 89 GLU A N 1
ATOM 669 C CA . GLU A 1 89 ? 27.481 -15.489 40.709 1.00 37.04 89 GLU A CA 1
ATOM 670 C C . GLU A 1 89 ? 27.931 -15.018 39.317 1.00 35.08 89 GLU A C 1
ATOM 671 O O . GLU A 1 89 ? 27.805 -15.770 38.353 1.00 38.37 89 GLU A O 1
ATOM 677 N N . GLN A 1 90 ? 28.448 -13.798 39.208 1.00 33.98 90 GLN A N 1
ATOM 678 C CA . GLN A 1 90 ? 28.841 -13.155 37.927 1.00 35.80 90 GLN A CA 1
ATOM 679 C C . GLN A 1 90 ? 29.979 -13.931 37.238 1.00 32.70 90 GLN A C 1
ATOM 680 O O . GLN A 1 90 ? 29.909 -14.215 36.029 1.00 31.76 90 GLN A O 1
ATOM 686 N N . LEU A 1 91 ? 31.020 -14.274 37.991 1.00 28.56 91 LEU A N 1
ATOM 687 C CA . LEU A 1 91 ? 32.225 -14.772 37.331 1.00 27.69 91 LEU A CA 1
ATOM 688 C C . LEU A 1 91 ? 32.077 -16.126 36.646 1.00 27.79 91 LEU A C 1
ATOM 689 O O . LEU A 1 91 ? 32.535 -16.276 35.529 1.00 27.45 91 LEU A O 1
ATOM 694 N N . PRO A 1 92 ? 31.442 -17.120 37.293 1.00 29.53 92 PRO A N 1
ATOM 695 C CA . PRO A 1 92 ? 31.225 -18.384 36.595 1.00 29.65 92 PRO A CA 1
ATOM 696 C C . PRO A 1 92 ? 30.509 -18.262 35.242 1.00 29.67 92 PRO A C 1
ATOM 697 O O . PRO A 1 92 ? 30.873 -18.930 34.275 1.00 29.15 92 PRO A O 1
ATOM 701 N N . GLU A 1 93 ? 29.518 -17.397 35.184 1.00 30.09 93 GLU A N 1
ATOM 702 C CA . GLU A 1 93 ? 28.764 -17.122 33.987 1.00 32.04 93 GLU A CA 1
ATOM 703 C C . GLU A 1 93 ? 29.626 -16.493 32.897 1.00 29.06 93 GLU A C 1
ATOM 704 O O . GLU A 1 93 ? 29.597 -16.922 31.743 1.00 28.83 93 GLU A O 1
ATOM 710 N N . LEU A 1 94 ? 30.428 -15.502 33.271 1.00 26.57 94 LEU A N 1
ATOM 711 C CA . LEU A 1 94 ? 31.348 -14.878 32.330 1.00 26.44 94 LEU A CA 1
ATOM 712 C C . LEU A 1 94 ? 32.380 -15.866 31.803 1.00 25.66 94 LEU A C 1
ATOM 713 O O . LEU A 1 94 ? 32.740 -15.799 30.602 1.00 27.04 94 LEU A O 1
ATOM 718 N N . ILE A 1 95 ? 32.867 -16.729 32.684 1.00 25.90 95 ILE A N 1
ATOM 719 C CA . ILE A 1 95 ? 33.824 -17.755 32.279 1.00 25.69 95 ILE A CA 1
ATOM 720 C C . ILE A 1 95 ? 33.222 -18.681 31.201 1.00 26.61 95 ILE A C 1
ATOM 721 O O . ILE A 1 95 ? 33.864 -18.965 30.188 1.00 26.49 95 ILE A O 1
ATOM 726 N N . LEU A 1 96 ? 31.994 -19.126 31.425 1.00 28.78 96 LEU A N 1
ATOM 727 C CA . LEU A 1 96 ? 31.304 -19.930 30.413 1.00 29.55 96 LEU A CA 1
ATOM 728 C C . LEU A 1 96 ? 31.182 -19.201 29.088 1.00 28.68 96 LEU A C 1
ATOM 729 O O . LEU A 1 96 ? 31.428 -19.776 28.034 1.00 27.43 96 LEU A O 1
ATOM 734 N N . GLN A 1 97 ? 30.745 -17.933 29.125 1.00 28.69 97 GLN A N 1
ATOM 735 C CA . GLN A 1 97 ? 30.561 -17.155 27.926 1.00 28.79 97 GLN A CA 1
ATOM 736 C C . GLN A 1 97 ? 31.872 -16.945 27.181 1.00 27.23 97 GLN A C 1
ATOM 737 O O . GLN A 1 97 ? 31.934 -17.092 25.984 1.00 27.14 97 GLN A O 1
ATOM 743 N N . ALA A 1 98 ? 32.933 -16.593 27.915 1.00 27.28 98 ALA A N 1
ATOM 744 C CA . ALA A 1 98 ? 34.246 -16.360 27.304 1.00 27.01 98 ALA A CA 1
ATOM 745 C C . ALA A 1 98 ? 34.798 -17.622 26.648 1.00 27.91 98 ALA A C 1
ATOM 746 O O . ALA A 1 98 ? 35.447 -17.534 25.601 1.00 26.95 98 ALA A O 1
ATOM 748 N N . THR A 1 99 ? 34.542 -18.766 27.265 1.00 29.04 99 THR A N 1
ATOM 749 C CA . THR A 1 99 ? 34.974 -20.058 26.695 1.00 30.40 99 THR A CA 1
ATOM 750 C C . THR A 1 99 ? 34.346 -20.239 25.337 1.00 30.16 99 THR A C 1
ATOM 751 O O . THR A 1 99 ? 35.034 -20.552 24.348 1.00 28.90 99 THR A O 1
ATOM 755 N N . LYS A 1 100 ? 33.057 -19.956 25.259 1.00 31.07 100 LYS A N 1
ATOM 756 C CA . LYS A 1 100 ? 32.312 -20.049 23.998 1.00 32.79 100 LYS A CA 1
ATOM 757 C C . LYS A 1 100 ? 32.786 -19.043 22.929 1.00 31.16 100 LYS A C 1
ATOM 758 O O . LYS A 1 100 ? 33.062 -19.398 21.785 1.00 31.69 100 LYS A O 1
ATOM 764 N N . VAL A 1 101 ? 32.915 -17.786 23.323 1.00 29.85 101 VAL A N 1
ATOM 765 C CA . VAL A 1 101 ? 33.347 -16.777 22.420 1.00 28.96 101 VAL A CA 1
ATOM 766 C C . VAL A 1 101 ? 34.718 -17.096 21.861 1.00 29.98 101 VAL A C 1
ATOM 767 O O . VAL A 1 101 ? 34.905 -16.990 20.641 1.00 30.26 101 VAL A O 1
ATOM 771 N N . GLU A 1 102 ? 35.672 -17.484 22.716 1.00 30.30 102 GLU A N 1
ATOM 772 C CA . GLU A 1 102 ? 37.028 -17.757 22.246 1.00 31.34 102 GLU A CA 1
ATOM 773 C C . GLU A 1 102 ? 37.094 -18.958 21.296 1.00 31.01 102 GLU A C 1
ATOM 774 O O . GLU A 1 102 ? 37.895 -18.962 20.352 1.00 32.62 102 GLU A O 1
ATOM 780 N N . ARG A 1 103 ? 36.243 -19.943 21.541 1.00 29.57 103 ARG A N 1
ATOM 781 C CA . ARG A 1 103 ? 36.163 -21.124 20.683 1.00 31.72 103 ARG A CA 1
ATOM 782 C C . ARG A 1 103 ? 35.465 -20.800 19.338 1.00 32.34 103 ARG A C 1
ATOM 783 O O . ARG A 1 103 ? 36.022 -21.025 18.270 1.00 31.52 103 ARG A O 1
ATOM 791 N N . VAL A 1 104 ? 34.249 -20.295 19.418 1.00 32.81 104 VAL A N 1
ATOM 792 C CA . VAL A 1 104 ? 33.440 -20.019 18.228 1.00 36.16 104 VAL A CA 1
ATOM 793 C C . VAL A 1 104 ? 34.121 -19.030 17.297 1.00 36.06 104 VAL A C 1
ATOM 794 O O . VAL A 1 104 ? 34.112 -19.213 16.069 1.00 36.73 104 VAL A O 1
ATOM 798 N N . HIS A 1 105 ? 34.758 -18.010 17.858 1.00 34.68 105 HIS A N 1
ATOM 799 C CA . HIS A 1 105 ? 35.396 -16.978 17.064 1.00 35.22 105 HIS A CA 1
ATOM 800 C C . HIS A 1 105 ? 36.911 -17.088 17.005 1.00 35.34 105 HIS A C 1
ATOM 801 O O . HIS A 1 105 ? 37.594 -16.088 16.698 1.00 33.34 105 HIS A O 1
ATOM 808 N N . ALA A 1 106 ? 37.446 -18.294 17.234 1.00 34.02 106 ALA A N 1
ATOM 809 C CA . ALA A 1 106 ? 38.894 -18.483 17.280 1.00 36.57 106 ALA A CA 1
ATOM 810 C C . ALA A 1 106 ? 39.614 -17.971 16.028 1.00 40.40 106 ALA A C 1
ATOM 811 O O . ALA A 1 106 ? 40.717 -17.451 16.123 1.00 39.06 106 ALA A O 1
ATOM 813 N N . ASP A 1 107 ? 38.964 -18.055 14.877 1.00 44.13 107 ASP A N 1
ATOM 814 C CA . ASP A 1 107 ? 39.591 -17.576 13.624 1.00 51.29 107 ASP A CA 1
ATOM 815 C C . ASP A 1 107 ? 39.604 -16.060 13.416 1.00 51.88 107 ASP A C 1
ATOM 816 O O . ASP A 1 107 ? 40.377 -15.565 12.587 1.00 53.11 107 ASP A O 1
ATOM 821 N N . LYS A 1 108 ? 38.827 -15.304 14.193 1.00 49.15 108 LYS A N 1
ATOM 822 C CA . LYS A 1 108 ? 38.734 -13.860 13.976 1.00 49.97 108 LYS A CA 1
ATOM 823 C C . LYS A 1 108 ? 39.857 -13.079 14.642 1.00 49.57 108 LYS A C 1
ATOM 824 O O . LYS A 1 108 ? 40.130 -13.291 15.810 1.00 46.13 108 LYS A O 1
ATOM 830 N N . PRO A 1 109 ? 40.492 -12.136 13.916 1.00 49.69 109 PRO A N 1
ATOM 831 C CA . PRO A 1 109 ? 41.538 -11.343 14.567 1.00 48.83 109 PRO A CA 1
ATOM 832 C C . PRO A 1 109 ? 41.097 -10.522 15.793 1.00 44.84 109 PRO A C 1
ATOM 833 O O . PRO A 1 109 ? 41.934 -10.226 16.637 1.00 45.73 109 PRO A O 1
ATOM 837 N N . SER A 1 110 ? 39.808 -10.166 15.885 1.00 41.07 110 SER A N 1
ATOM 838 C CA . SER A 1 110 ? 39.263 -9.447 17.029 1.00 38.79 110 SER A CA 1
ATOM 839 C C . SER A 1 110 ? 38.921 -10.333 18.271 1.00 37.42 110 SER A C 1
ATOM 840 O O . SER A 1 110 ? 38.497 -9.812 19.317 1.00 35.19 110 SER A O 1
ATOM 843 N N . VAL A 1 111 ? 39.042 -11.643 18.149 1.00 35.63 111 VAL A N 1
ATOM 844 C CA . VAL A 1 111 ? 38.696 -12.528 19.298 1.00 37.24 111 VAL A CA 1
ATOM 845 C C . VAL A 1 111 ? 39.525 -12.178 20.554 1.00 35.41 111 VAL A C 1
ATOM 846 O O . VAL A 1 111 ? 40.728 -11.915 20.442 1.00 35.61 111 VAL A O 1
ATOM 850 N N . PRO A 1 112 ? 38.880 -12.096 21.747 1.00 34.01 112 PRO A N 1
ATOM 851 C CA . PRO A 1 112 ? 39.645 -11.678 22.939 1.00 32.83 112 PRO A CA 1
ATOM 852 C C . PRO A 1 112 ? 40.429 -12.855 23.531 1.00 34.73 112 PRO A C 1
ATOM 853 O O . PRO A 1 112 ? 40.072 -13.417 24.575 1.00 30.58 112 PRO A O 1
ATOM 857 N N . LYS A 1 113 ? 41.513 -13.222 22.843 1.00 37.20 113 LYS A N 1
ATOM 858 C CA . LYS A 1 113 ? 42.334 -14.388 23.218 1.00 39.02 113 LYS A CA 1
ATOM 859 C C . LYS A 1 113 ? 42.935 -14.168 24.611 1.00 36.27 113 LYS A C 1
ATOM 860 O O . LYS A 1 113 ? 43.483 -13.109 24.921 1.00 37.15 113 LYS A O 1
ATOM 866 N N . GLY A 1 114 ? 42.753 -15.151 25.480 1.00 33.05 114 GLY A N 1
ATOM 867 C CA . GLY A 1 114 ? 43.229 -15.074 26.860 1.00 32.12 114 GLY A CA 1
ATOM 868 C C . GLY A 1 114 ? 42.149 -14.687 27.873 1.00 29.18 114 GLY A C 1
ATOM 869 O O . GLY A 1 114 ? 42.351 -14.818 29.065 1.00 29.69 114 GLY A O 1
ATOM 870 N N . LEU A 1 115 ? 41.012 -14.197 27.392 1.00 28.14 115 LEU A N 1
ATOM 871 C CA . LEU A 1 115 ? 39.960 -13.687 28.268 1.00 27.50 115 LEU A CA 1
ATOM 872 C C . LEU A 1 115 ? 39.494 -14.741 29.264 1.00 26.42 115 LEU A C 1
ATOM 873 O O . LEU A 1 115 ? 39.359 -14.463 30.453 1.00 25.58 115 LEU A O 1
ATOM 878 N N . THR A 1 116 ? 39.297 -15.977 28.793 1.00 26.51 116 THR A N 1
ATOM 879 C CA . THR A 1 116 ? 38.827 -17.039 29.698 1.00 27.22 116 THR A CA 1
ATOM 880 C C . THR A 1 116 ? 39.832 -17.274 30.821 1.00 27.27 116 THR A C 1
ATOM 881 O O . THR A 1 116 ? 39.474 -17.374 31.983 1.00 26.76 116 THR A O 1
ATOM 885 N N . LYS A 1 117 ? 41.109 -17.335 30.446 1.00 28.95 117 LYS A N 1
ATOM 886 C CA . LYS A 1 117 ? 42.174 -17.530 31.409 1.00 30.37 117 LYS A CA 1
ATOM 887 C C . LYS A 1 117 ? 42.163 -16.412 32.452 1.00 28.72 117 LYS A C 1
ATOM 888 O O . LYS A 1 117 ? 42.293 -16.683 33.631 1.00 27.76 117 LYS A O 1
ATOM 894 N N . TYR A 1 118 ? 42.111 -15.146 32.008 1.00 28.61 118 TYR A N 1
ATOM 895 C CA . TYR A 1 118 ? 42.142 -14.015 32.950 1.00 28.72 118 TYR A CA 1
ATOM 896 C C . TYR A 1 118 ? 40.913 -13.960 33.872 1.00 26.38 118 TYR A C 1
ATOM 897 O O . TYR A 1 118 ? 41.061 -13.703 35.080 1.00 24.95 118 TYR A O 1
ATOM 906 N N . LEU A 1 119 ? 39.730 -14.218 33.332 1.00 25.13 119 LEU A N 1
ATOM 907 C CA . LEU A 1 119 ? 38.524 -14.333 34.198 1.00 25.26 119 LEU A CA 1
ATOM 908 C C . LEU A 1 119 ? 38.636 -15.480 35.200 1.00 25.40 119 LEU A C 1
ATOM 909 O O . LEU A 1 119 ? 38.204 -15.370 36.317 1.00 23.52 119 LEU A O 1
ATOM 914 N N . THR A 1 120 ? 39.270 -16.582 34.787 1.00 26.53 120 THR A N 1
ATOM 915 C CA . THR A 1 120 ? 39.428 -17.720 35.679 1.00 26.75 120 THR A CA 1
ATOM 916 C C . THR A 1 120 ? 40.365 -17.368 36.810 1.00 27.40 120 THR A C 1
ATOM 917 O O . THR A 1 120 ? 40.102 -17.702 37.974 1.00 26.17 120 THR A O 1
ATOM 921 N N . MET A 1 121 ? 41.473 -16.690 36.489 1.00 26.23 121 MET A N 1
ATOM 922 C CA . MET A 1 121 ? 42.372 -16.241 37.514 1.00 27.77 121 MET A CA 1
ATOM 923 C C . MET A 1 121 ? 41.675 -15.309 38.492 1.00 26.70 121 MET A C 1
ATOM 924 O O . MET A 1 121 ? 41.821 -15.454 39.721 1.00 27.14 121 MET A O 1
ATOM 929 N N . LEU A 1 122 ? 40.965 -14.319 37.959 1.00 26.05 122 LEU A N 1
ATOM 930 C CA . LEU A 1 122 ? 40.230 -13.379 38.762 1.00 25.50 122 LEU A CA 1
ATOM 931 C C . LEU A 1 122 ? 39.281 -14.104 39.723 1.00 25.93 122 LEU A C 1
ATOM 932 O O . LEU A 1 122 ? 39.247 -13.797 40.898 1.00 25.86 122 LEU A O 1
ATOM 937 N N . HIS A 1 123 ? 38.507 -15.049 39.196 1.00 26.27 123 HIS A N 1
ATOM 938 C CA . HIS A 1 123 ? 37.562 -15.792 40.006 1.00 25.72 123 HIS A CA 1
ATOM 939 C C . HIS A 1 123 ? 38.271 -16.541 41.129 1.00 26.29 123 HIS A C 1
ATOM 940 O O . HIS A 1 123 ? 37.843 -16.482 42.265 1.00 25.27 123 HIS A O 1
ATOM 947 N N . GLU A 1 124 ? 39.336 -17.257 40.807 1.00 27.76 124 GLU A N 1
ATOM 948 C CA . GLU A 1 124 ? 40.052 -18.031 41.811 1.00 30.75 124 GLU A CA 1
ATOM 949 C C . GLU A 1 124 ? 40.623 -17.153 42.905 1.00 29.11 124 GLU A C 1
ATOM 950 O O . GLU A 1 124 ? 40.435 -17.393 44.073 1.00 27.88 124 GLU A O 1
ATOM 956 N N . GLU A 1 125 ? 41.296 -16.087 42.499 1.00 28.84 125 GLU A N 1
ATOM 957 C CA . GLU A 1 125 ? 41.940 -15.173 43.427 1.00 28.48 125 GLU A CA 1
ATOM 958 C C . GLU A 1 125 ? 40.949 -14.365 44.245 1.00 28.47 125 GLU A C 1
ATOM 959 O O . GLU A 1 125 ? 41.118 -14.234 45.467 1.00 28.03 125 GLU A O 1
ATOM 965 N N . LEU A 1 126 ? 39.919 -13.843 43.596 1.00 26.54 126 LEU A N 1
ATOM 966 C CA . LEU A 1 126 ? 38.916 -13.096 44.305 1.00 27.97 126 LEU A CA 1
ATOM 967 C C . LEU A 1 126 ? 38.158 -13.980 45.286 1.00 27.30 126 LEU A C 1
ATOM 968 O O . LEU A 1 126 ? 37.853 -13.560 46.396 1.00 27.22 126 LEU A O 1
ATOM 973 N N . SER A 1 127 ? 37.855 -15.214 44.896 1.00 27.98 127 SER A N 1
ATOM 974 C CA . SER A 1 127 ? 37.193 -16.156 45.822 1.00 28.27 127 SER A CA 1
ATOM 975 C C . SER A 1 127 ? 37.977 -16.427 47.106 1.00 28.19 127 SER A C 1
ATOM 976 O O . SER A 1 127 ? 37.452 -16.320 48.203 1.00 27.11 127 SER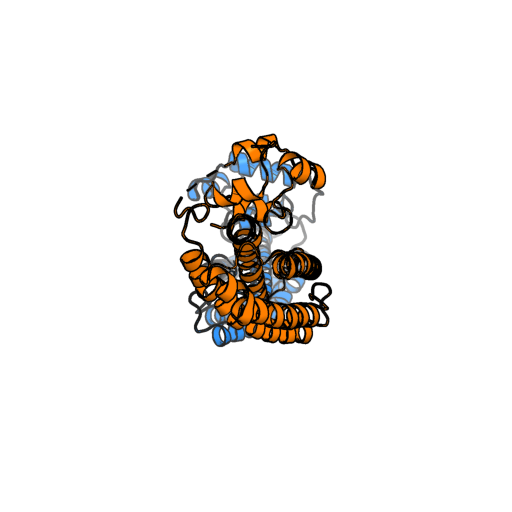 A O 1
ATOM 979 N N . SER A 1 128 ? 39.263 -16.698 47.002 1.00 28.85 128 SER A N 1
ATOM 980 C CA . SER A 1 128 ? 40.042 -16.910 48.203 1.00 32.08 128 SER A CA 1
ATOM 981 C C . SER A 1 128 ? 40.161 -15.635 49.030 1.00 29.36 128 SER A C 1
ATOM 982 O O . SER A 1 128 ? 40.087 -15.683 50.244 1.00 27.78 128 SER A O 1
ATOM 985 N N . HIS A 1 129 ? 40.364 -14.478 48.375 1.00 28.94 129 HIS A N 1
ATOM 986 C CA . HIS A 1 129 ? 40.414 -13.170 49.040 1.00 27.84 129 HIS A CA 1
ATOM 987 C C . HIS A 1 129 ? 39.127 -12.849 49.823 1.00 27.54 129 HIS A C 1
ATOM 988 O O . HIS A 1 129 ? 39.192 -12.473 50.989 1.00 26.98 129 HIS A O 1
ATOM 995 N N . MET A 1 130 ? 37.968 -12.993 49.166 1.00 26.45 130 MET A N 1
ATOM 996 C CA . MET A 1 130 ? 36.692 -12.707 49.794 1.00 28.16 130 MET A CA 1
ATOM 997 C C . MET A 1 130 ? 36.415 -13.623 50.995 1.00 28.73 130 MET A C 1
ATOM 998 O O . MET A 1 130 ? 35.845 -13.194 51.985 1.00 27.07 130 MET A O 1
ATOM 1003 N N . MET A 1 131 ? 36.834 -14.880 50.898 1.00 31.39 131 MET A N 1
ATOM 1004 C CA A MET A 1 131 ? 36.667 -15.826 52.022 0.50 32.40 131 MET A CA 1
ATOM 1005 C CA B MET A 1 131 ? 36.651 -15.829 52.018 0.50 34.29 131 MET A CA 1
ATOM 1006 C C . MET A 1 131 ? 37.484 -15.399 53.231 1.00 32.06 131 MET A C 1
ATOM 1007 O O . MET A 1 131 ? 37.022 -15.479 54.352 1.00 31.88 131 MET A O 1
ATOM 1016 N N . LYS A 1 132 ? 38.709 -14.927 53.004 1.00 32.39 132 LYS A N 1
ATOM 1017 C CA . LYS A 1 132 ? 39.531 -14.398 54.091 1.00 33.26 132 LYS A CA 1
ATOM 1018 C C . LYS A 1 132 ? 38.862 -13.207 54.770 1.00 31.40 132 LYS A C 1
ATOM 1019 O O . LYS A 1 132 ? 38.820 -13.101 56.012 1.00 31.38 132 LYS A O 1
ATOM 1025 N N . GLU A 1 133 ? 38.309 -12.300 53.971 1.00 29.30 133 GLU A N 1
ATOM 1026 C CA . GLU A 1 133 ? 37.586 -11.180 54.521 1.00 29.58 133 GLU A CA 1
ATOM 1027 C C . GLU A 1 133 ? 36.397 -11.624 55.357 1.00 29.62 133 GLU A C 1
ATOM 1028 O O . GLU A 1 133 ? 36.141 -11.106 56.463 1.00 30.06 133 GLU A O 1
ATOM 1034 N N . GLU A 1 134 ? 35.636 -12.560 54.822 1.00 30.27 134 GLU A N 1
ATOM 1035 C CA . GLU A 1 134 ? 34.423 -13.003 55.517 1.00 30.59 134 GLU A CA 1
ATOM 1036 C C . GLU A 1 134 ? 34.698 -13.801 56.780 1.00 30.06 134 GLU A C 1
ATOM 1037 O O . GLU A 1 134 ? 33.908 -13.716 57.740 1.00 30.23 134 GLU A O 1
ATOM 1043 N N . GLN A 1 135 ? 35.792 -14.556 56.784 1.00 29.53 135 GLN A N 1
ATOM 1044 C CA . GLN A 1 135 ? 36.123 -15.433 57.898 1.00 32.75 135 GLN A CA 1
ATOM 1045 C C . GLN A 1 135 ? 36.885 -14.748 59.031 1.00 32.28 135 GLN A C 1
ATOM 1046 O O . GLN A 1 135 ? 36.710 -15.106 60.176 1.00 30.63 135 GLN A O 1
ATOM 1052 N N . ILE A 1 136 ? 37.696 -13.744 58.708 1.00 32.08 136 ILE A N 1
ATOM 1053 C CA . ILE A 1 136 ? 38.600 -13.124 59.693 1.00 33.11 136 ILE A CA 1
ATOM 1054 C C . ILE A 1 136 ? 38.474 -11.610 59.773 1.00 32.96 136 ILE A C 1
ATOM 1055 O O . ILE A 1 136 ? 38.143 -11.099 60.830 1.00 33.17 136 ILE A O 1
ATOM 1060 N N . LEU A 1 137 ? 38.704 -10.889 58.680 1.00 32.09 137 LEU A N 1
ATOM 1061 C CA . LEU A 1 137 ? 38.749 -9.428 58.778 1.00 31.95 137 LEU A CA 1
ATOM 1062 C C . LEU A 1 137 ? 37.428 -8.795 59.130 1.00 31.95 137 LEU A C 1
ATOM 1063 O O . LEU A 1 137 ? 37.342 -7.972 60.050 1.00 30.69 137 LEU A O 1
ATOM 1068 N N . PHE A 1 138 ? 36.372 -9.204 58.457 1.00 30.68 138 PHE A N 1
ATOM 1069 C CA . PHE A 1 138 ? 35.055 -8.634 58.735 1.00 31.50 138 PHE A CA 1
ATOM 1070 C C . PHE A 1 138 ? 34.553 -8.979 60.184 1.00 33.52 138 PHE A C 1
ATOM 1071 O O . PHE A 1 138 ? 34.142 -8.070 60.922 1.00 34.24 138 PHE A O 1
ATOM 1079 N N . PRO A 1 139 ? 34.678 -10.249 60.619 1.00 33.22 139 PRO A N 1
ATOM 1080 C CA . PRO A 1 139 ? 34.318 -10.538 62.014 1.00 34.93 139 PRO A CA 1
ATOM 1081 C C . PRO A 1 139 ? 35.162 -9.760 63.027 1.00 35.16 139 PRO A C 1
ATOM 1082 O O . PRO A 1 139 ? 34.622 -9.275 64.019 1.00 34.23 139 PRO A O 1
ATOM 1086 N N . MET A 1 140 ? 36.460 -9.612 62.772 1.00 34.85 140 MET A N 1
ATOM 1087 C CA . MET A 1 140 ? 37.303 -8.921 63.732 1.00 35.87 140 MET A CA 1
ATOM 1088 C C . MET A 1 140 ? 36.900 -7.453 63.869 1.00 36.30 140 MET A C 1
ATOM 1089 O O . MET A 1 140 ? 36.898 -6.889 64.999 1.00 35.22 140 MET A O 1
ATOM 1094 N N . ILE A 1 141 ? 36.518 -6.839 62.759 1.00 34.44 141 ILE A N 1
ATOM 1095 C CA . ILE A 1 141 ? 36.027 -5.452 62.773 1.00 34.76 141 ILE A CA 1
ATOM 1096 C C . ILE A 1 141 ? 34.698 -5.374 63.547 1.00 37.36 141 ILE A C 1
ATOM 1097 O O . ILE A 1 141 ? 34.517 -4.515 64.421 1.00 36.16 141 ILE A O 1
ATOM 1102 N N . LYS A 1 142 ? 33.772 -6.292 63.253 1.00 36.71 142 LYS A N 1
ATOM 1103 C CA . LYS A 1 142 ? 32.526 -6.326 64.011 1.00 38.05 142 LYS A CA 1
ATOM 1104 C C . LYS A 1 142 ? 32.724 -6.556 65.511 1.00 40.61 142 LYS A C 1
ATOM 1105 O O . LYS A 1 142 ? 31.963 -6.038 66.328 1.00 40.36 142 LYS A O 1
ATOM 1111 N N . GLN A 1 143 ? 33.748 -7.317 65.875 1.00 39.31 143 GLN A N 1
ATOM 1112 C CA . GLN A 1 143 ? 34.007 -7.612 67.263 1.00 40.64 143 GLN A CA 1
ATOM 1113 C C . GLN A 1 143 ? 34.918 -6.582 67.943 1.00 41.16 143 GLN A C 1
ATOM 1114 O O . GLN A 1 143 ? 35.497 -6.880 68.978 1.00 43.64 143 GLN A O 1
ATOM 1120 N N . GLY A 1 144 ? 35.029 -5.381 67.369 1.00 39.95 144 GLY A N 1
ATOM 1121 C CA . GLY A 1 144 ? 35.762 -4.278 67.972 1.00 40.53 144 GLY A CA 1
ATOM 1122 C C . GLY A 1 144 ? 37.277 -4.353 67.896 1.00 41.06 144 GLY A C 1
ATOM 1123 O O . GLY A 1 144 ? 37.942 -3.593 68.586 1.00 40.49 144 GLY A O 1
ATOM 1124 N N . MET A 1 145 ? 37.832 -5.214 67.030 1.00 38.66 145 MET A N 1
ATOM 1125 C CA . MET A 1 145 ? 39.278 -5.340 66.869 1.00 38.09 145 MET A CA 1
ATOM 1126 C C . MET A 1 145 ? 39.800 -4.640 65.615 1.00 37.39 145 MET A C 1
ATOM 1127 O O . MET A 1 145 ? 40.891 -4.948 65.156 1.00 35.35 145 MET A O 1
ATOM 1132 N N . GLY A 1 146 ? 39.042 -3.682 65.068 1.00 36.89 146 GLY A N 1
ATOM 1133 C CA . GLY A 1 146 ? 39.444 -2.985 63.848 1.00 35.02 146 GLY A CA 1
ATOM 1134 C C . GLY A 1 146 ? 40.800 -2.314 63.968 1.00 34.76 146 GLY A C 1
ATOM 1135 O O . GLY A 1 146 ? 41.625 -2.347 63.028 1.00 32.57 146 GLY A O 1
ATOM 1136 N N . SER A 1 147 ? 41.080 -1.759 65.155 1.00 34.79 147 SER A N 1
ATOM 1137 C CA . SER A 1 147 ? 42.355 -1.058 65.354 1.00 34.32 147 SER A CA 1
ATOM 1138 C C . SER A 1 147 ? 43.554 -2.015 65.319 1.00 33.13 147 SER A C 1
ATOM 1139 O O . SER A 1 147 ? 44.680 -1.591 65.211 1.00 34.03 147 SER A O 1
ATOM 1142 N N . GLN A 1 148 ? 43.284 -3.314 65.411 1.00 32.40 148 GLN A N 1
ATOM 1143 C CA . GLN A 1 148 ? 44.292 -4.346 65.400 1.00 33.94 148 GLN A CA 1
ATOM 1144 C C . GLN A 1 148 ? 44.440 -5.016 64.030 1.00 32.94 148 GLN A C 1
ATOM 1145 O O . GLN A 1 148 ? 45.175 -5.990 63.897 1.00 33.95 148 GLN A O 1
ATOM 1151 N N . ALA A 1 149 ? 43.750 -4.511 63.020 1.00 33.51 149 ALA A N 1
ATOM 1152 C CA . ALA A 1 149 ? 43.696 -5.189 61.709 1.00 32.85 149 ALA A CA 1
ATOM 1153 C C . ALA A 1 149 ? 44.722 -4.692 60.687 1.00 33.09 149 ALA A C 1
ATOM 1154 O O . ALA A 1 149 ? 44.544 -4.931 59.495 1.00 32.52 149 ALA A O 1
ATOM 1156 N N . MET A 1 150 ? 45.808 -4.033 61.123 1.00 32.24 150 MET A N 1
ATOM 1157 C CA . MET A 1 150 ? 46.825 -3.563 60.165 1.00 31.52 150 MET A CA 1
ATOM 1158 C C . MET A 1 150 ? 47.358 -4.688 59.268 1.00 30.97 150 MET A C 1
ATOM 1159 O O . MET A 1 150 ? 47.544 -4.492 58.066 1.00 28.95 150 MET A O 1
ATOM 1164 N N . GLY A 1 151 ? 47.648 -5.846 59.846 1.00 32.16 151 GLY A N 1
ATOM 1165 C CA . GLY A 1 151 ? 48.199 -6.945 59.080 1.00 32.98 151 GLY A CA 1
ATOM 1166 C C . GLY A 1 151 ? 47.285 -7.393 57.945 1.00 31.74 151 GLY A C 1
ATOM 1167 O O . GLY A 1 151 ? 47.664 -7.339 56.787 1.00 31.05 151 GLY A O 1
ATOM 1168 N N . PRO A 1 152 ? 46.057 -7.827 58.272 1.00 32.38 152 PRO A N 1
ATOM 1169 C CA . PRO A 1 152 ? 45.168 -8.260 57.206 1.00 31.29 152 PRO A CA 1
ATOM 1170 C C . PRO A 1 152 ? 44.826 -7.195 56.201 1.00 29.43 152 PRO A C 1
ATOM 1171 O O . PRO A 1 152 ? 44.734 -7.480 55.009 1.00 29.31 152 PRO A O 1
ATOM 1175 N N . ILE A 1 153 ? 44.580 -5.984 56.677 1.00 29.48 153 ILE A N 1
ATOM 1176 C CA . ILE A 1 153 ? 44.299 -4.891 55.786 1.00 29.39 153 ILE A CA 1
ATOM 1177 C C . ILE A 1 153 ? 45.437 -4.663 54.778 1.00 28.77 153 ILE A C 1
ATOM 1178 O O . ILE A 1 153 ? 45.165 -4.475 53.609 1.00 26.51 153 ILE A O 1
ATOM 1183 N N . SER A 1 154 ? 46.692 -4.621 55.220 1.00 30.95 154 SER A N 1
ATOM 1184 C CA . SER A 1 154 ? 47.795 -4.372 54.254 1.00 31.32 154 SER A CA 1
ATOM 1185 C C . SER A 1 154 ? 47.846 -5.496 53.198 1.00 30.81 154 SER A C 1
ATOM 1186 O O . SER A 1 154 ? 48.084 -5.234 52.015 1.00 30.37 154 SER A O 1
ATOM 1189 N N . VAL A 1 155 ? 47.593 -6.745 53.611 1.00 30.01 155 VAL A N 1
ATOM 1190 C CA . VAL A 1 155 ? 47.522 -7.861 52.649 1.00 29.76 155 VAL A CA 1
ATOM 1191 C C . VAL A 1 155 ? 46.318 -7.709 51.700 1.00 29.76 155 VAL A C 1
ATOM 1192 O O . VAL A 1 155 ? 46.477 -7.873 50.484 1.00 29.83 155 VAL A O 1
ATOM 1196 N N . MET A 1 156 ? 45.146 -7.380 52.235 1.00 30.02 156 MET A N 1
ATOM 1197 C CA . MET A 1 156 ? 43.950 -7.208 51.395 1.00 31.27 156 MET A CA 1
ATOM 1198 C C . MET A 1 156 ? 44.150 -6.056 50.408 1.00 29.69 156 MET A C 1
ATOM 1199 O O . MET A 1 156 ? 43.762 -6.163 49.261 1.00 26.76 156 MET A O 1
ATOM 1204 N N . GLU A 1 157 ? 44.796 -4.949 50.835 1.00 28.51 157 GLU A N 1
ATOM 1205 C CA . GLU A 1 157 ? 45.056 -3.850 49.895 1.00 28.66 157 GLU A CA 1
ATOM 1206 C C . GLU A 1 157 ? 46.033 -4.214 48.783 1.00 27.96 157 GLU A C 1
ATOM 1207 O O . GLU A 1 157 ? 45.839 -3.835 47.635 1.00 28.41 157 GLU A O 1
ATOM 1213 N N . SER A 1 158 ? 47.071 -4.954 49.109 1.00 27.51 158 SER A N 1
ATOM 1214 C CA . SER A 1 158 ? 47.971 -5.473 48.107 1.00 28.97 158 SER A CA 1
ATOM 1215 C C . SER A 1 158 ? 47.225 -6.382 47.103 1.00 27.66 158 SER A C 1
ATOM 1216 O O . SER A 1 158 ? 47.454 -6.317 45.886 1.00 27.23 158 SER A O 1
ATOM 1219 N N . GLU A 1 159 ? 46.317 -7.213 47.611 1.00 27.11 159 GLU A N 1
ATOM 1220 C CA . GLU A 1 159 ? 45.518 -8.055 46.720 1.00 27.92 159 GLU A CA 1
ATOM 1221 C C . GLU A 1 159 ? 44.519 -7.262 45.890 1.00 26.72 159 GLU A C 1
ATOM 1222 O O . GLU A 1 159 ? 44.268 -7.589 44.734 1.00 27.56 159 GLU A O 1
ATOM 1228 N N . HIS A 1 160 ? 43.994 -6.191 46.422 1.00 26.37 160 HIS A N 1
ATOM 1229 C CA . HIS A 1 160 ? 43.185 -5.312 45.602 1.00 27.94 160 HIS A CA 1
ATOM 1230 C C . HIS A 1 160 ? 43.958 -4.747 44.427 1.00 30.06 160 HIS A C 1
ATOM 1231 O O . HIS A 1 160 ? 43.407 -4.638 43.325 1.00 28.10 160 HIS A O 1
ATOM 1238 N N . ASP A 1 161 ? 45.236 -4.386 44.659 1.00 29.48 161 ASP A N 1
ATOM 1239 C CA . ASP A 1 161 ? 46.053 -3.906 43.541 1.00 30.59 161 ASP A CA 1
ATOM 1240 C C . ASP A 1 161 ? 46.236 -5.002 42.482 1.00 30.50 161 ASP A C 1
ATOM 1241 O O . ASP A 1 161 ? 46.206 -4.696 41.294 1.00 30.80 161 ASP A O 1
ATOM 1246 N N . GLU A 1 162 ? 46.437 -6.241 42.912 1.00 28.42 162 GLU A N 1
ATOM 1247 C CA . GLU A 1 162 ? 46.531 -7.349 41.969 1.00 30.52 162 GLU A CA 1
ATOM 1248 C C . GLU A 1 162 ? 45.233 -7.571 41.166 1.00 30.62 162 GLU A C 1
ATOM 1249 O O . GLU A 1 162 ? 45.307 -7.914 39.993 1.00 32.26 162 GLU A O 1
ATOM 1255 N N . ALA A 1 163 ? 44.082 -7.434 41.814 1.00 30.70 163 ALA A N 1
ATOM 1256 C CA . ALA A 1 163 ? 42.779 -7.508 41.126 1.00 31.18 163 ALA A CA 1
ATOM 1257 C C . ALA A 1 163 ? 42.675 -6.407 40.078 1.00 31.63 163 ALA A C 1
ATOM 1258 O O . ALA A 1 163 ? 42.260 -6.646 38.942 1.00 30.87 163 ALA A O 1
ATOM 1260 N N . GLY A 1 164 ? 43.156 -5.210 40.413 1.00 32.74 164 GLY A N 1
ATOM 1261 C CA . GLY A 1 164 ? 43.239 -4.109 39.445 1.00 33.00 164 GLY A CA 1
ATOM 1262 C C . GLY A 1 164 ? 44.055 -4.406 38.227 1.00 32.98 164 GLY A C 1
ATOM 1263 O O . GLY A 1 164 ? 43.679 -4.052 37.112 1.00 33.57 164 GLY A O 1
ATOM 1264 N N . GLU A 1 165 ? 45.194 -5.056 38.414 1.00 33.97 165 GLU A N 1
ATOM 1265 C CA . GLU A 1 165 ? 46.030 -5.465 37.295 1.00 36.94 165 GLU A CA 1
ATOM 1266 C C . GLU A 1 165 ? 45.355 -6.478 36.381 1.00 34.94 165 GLU A C 1
ATOM 1267 O O . GLU A 1 165 ? 45.509 -6.411 35.176 1.00 32.60 165 GLU A O 1
ATOM 1273 N N . LEU A 1 166 ? 44.616 -7.421 36.956 1.00 34.18 166 LEU A N 1
ATOM 1274 C CA . LEU A 1 166 ? 43.809 -8.330 36.139 1.00 31.88 166 LEU A CA 1
ATOM 1275 C C . LEU A 1 166 ? 42.721 -7.616 35.375 1.00 29.11 166 LEU A C 1
ATOM 1276 O O . LEU A 1 166 ? 42.488 -7.945 34.196 1.00 27.94 166 LEU A O 1
ATOM 1281 N N . LEU A 1 167 ? 42.046 -6.662 36.017 1.00 27.57 167 LEU A N 1
ATOM 1282 C CA . LEU A 1 167 ? 41.093 -5.856 35.299 1.00 29.01 167 LEU A CA 1
ATOM 1283 C C . LEU A 1 167 ? 41.709 -5.120 34.111 1.00 30.87 167 LEU A C 1
ATOM 1284 O O . LEU A 1 167 ? 41.102 -5.053 33.031 1.00 28.91 167 LEU A O 1
ATOM 1289 N N . GLU A 1 168 ? 42.924 -4.594 34.288 1.00 33.19 168 GLU A N 1
ATOM 1290 C CA . GLU A 1 168 ? 43.619 -3.936 33.159 1.00 35.43 168 GLU A CA 1
ATOM 1291 C C . GLU A 1 168 ? 43.911 -4.877 32.014 1.00 33.98 168 GLU A C 1
ATOM 1292 O O . GLU A 1 168 ? 43.696 -4.532 30.849 1.00 35.32 168 GLU A O 1
ATOM 1298 N N . VAL A 1 169 ? 44.377 -6.083 32.319 1.00 33.16 169 VAL A N 1
ATOM 1299 C CA . VAL A 1 169 ? 44.621 -7.064 31.283 1.00 35.32 169 VAL A CA 1
ATOM 1300 C C . VAL A 1 169 ? 43.309 -7.450 30.555 1.00 33.38 169 VAL A C 1
ATOM 1301 O O . VAL A 1 169 ? 43.289 -7.630 29.330 1.00 31.87 169 VAL A O 1
ATOM 1305 N N . ILE A 1 170 ? 42.233 -7.586 31.321 1.00 31.98 170 ILE A N 1
ATOM 1306 C CA . ILE A 1 170 ? 40.898 -7.910 30.766 1.00 31.32 170 ILE A CA 1
ATOM 1307 C C . ILE A 1 170 ? 40.411 -6.801 29.825 1.00 30.65 170 ILE A C 1
ATOM 1308 O O . ILE A 1 170 ? 39.936 -7.070 28.717 1.00 29.92 170 ILE A O 1
ATOM 1313 N N . LYS A 1 171 ? 40.531 -5.558 30.281 1.00 31.74 171 LYS A N 1
ATOM 1314 C CA . LYS A 1 171 ? 40.228 -4.400 29.451 1.00 32.67 171 LYS A CA 1
ATOM 1315 C C . LYS A 1 171 ? 41.072 -4.364 28.172 1.00 33.77 171 LYS A C 1
ATOM 1316 O O . LYS A 1 171 ? 40.523 -4.221 27.081 1.00 35.46 171 LYS A O 1
ATOM 1322 N N . HIS A 1 172 ? 42.372 -4.588 28.291 1.00 34.72 172 HIS A N 1
ATOM 1323 C CA . HIS A 1 172 ? 43.243 -4.579 27.112 1.00 38.36 172 HIS A CA 1
ATOM 1324 C C . HIS A 1 172 ? 42.846 -5.669 26.088 1.00 38.58 172 HIS A C 1
ATOM 1325 O O . HIS A 1 172 ? 42.727 -5.398 24.895 1.00 37.48 172 HIS A O 1
ATOM 1332 N N . THR A 1 173 ? 42.603 -6.883 26.579 1.00 36.03 173 THR A N 1
ATOM 1333 C CA . THR A 1 173 ? 42.243 -8.031 25.745 1.00 36.55 173 THR A CA 1
ATOM 1334 C C . THR A 1 173 ? 40.934 -7.825 24.963 1.00 34.28 173 THR A C 1
ATOM 1335 O O . THR A 1 173 ? 40.745 -8.386 23.899 1.00 35.21 173 THR A O 1
ATOM 1339 N N . THR A 1 174 ? 40.027 -7.036 25.513 1.00 32.22 174 THR A N 1
ATOM 1340 C CA . THR A 1 174 ? 38.698 -6.810 24.947 1.00 31.93 174 THR A CA 1
ATOM 1341 C C . THR A 1 174 ? 38.535 -5.441 24.270 1.00 32.22 174 THR A C 1
ATOM 1342 O O . THR A 1 174 ? 37.413 -4.966 24.071 1.00 30.58 174 THR A O 1
ATOM 1346 N N . ASN A 1 175 ? 39.663 -4.794 23.963 1.00 36.98 175 ASN A N 1
ATOM 1347 C CA . ASN A 1 175 ? 39.674 -3.463 23.363 1.00 37.78 175 ASN A CA 1
ATOM 1348 C C . ASN A 1 175 ? 38.917 -2.453 24.200 1.00 38.53 175 ASN A C 1
ATOM 1349 O O . ASN A 1 175 ? 38.011 -1.769 23.730 1.00 37.88 175 ASN A O 1
ATOM 1354 N N . ASN A 1 176 ? 39.280 -2.382 25.478 1.00 38.32 176 ASN A N 1
ATOM 1355 C CA . ASN A 1 176 ? 38.503 -1.647 26.461 1.00 39.55 176 ASN A CA 1
ATOM 1356 C C . ASN A 1 176 ? 37.025 -2.017 26.480 1.00 37.01 176 ASN A C 1
ATOM 1357 O O . ASN A 1 176 ? 36.119 -1.180 26.457 1.00 37.29 176 ASN A O 1
ATOM 1362 N N . VAL A 1 177 ? 36.783 -3.314 26.540 1.00 35.45 177 VAL A N 1
ATOM 1363 C CA . VAL A 1 177 ? 35.432 -3.849 26.616 1.00 35.34 177 VAL A CA 1
ATOM 1364 C C . VAL A 1 177 ? 34.538 -3.276 25.509 1.00 35.29 177 VAL A C 1
ATOM 1365 O O . VAL A 1 177 ? 33.394 -2.912 25.750 1.00 39.12 177 VAL A O 1
ATOM 1369 N N . THR A 1 178 ? 35.071 -3.253 24.294 1.00 34.54 178 THR A N 1
ATOM 1370 C CA . THR A 1 178 ? 34.360 -2.737 23.110 1.00 35.56 178 THR A CA 1
ATOM 1371 C C . THR A 1 178 ? 34.263 -3.857 22.108 1.00 34.57 178 THR A C 1
ATOM 1372 O O . THR A 1 178 ? 35.269 -4.310 21.588 1.00 35.08 178 THR A O 1
ATOM 1376 N N . PRO A 1 179 ? 33.048 -4.356 21.878 1.00 35.37 179 PRO A N 1
ATOM 1377 C CA . PRO A 1 179 ? 32.984 -5.488 20.993 1.00 36.81 179 PRO A CA 1
ATOM 1378 C C . PRO A 1 179 ? 33.216 -5.042 19.547 1.00 38.44 179 PRO A C 1
ATOM 1379 O O . PRO A 1 179 ? 32.836 -3.927 19.190 1.00 39.17 179 PRO A O 1
ATOM 1383 N N . PRO A 1 180 ? 33.834 -5.893 18.734 1.00 36.95 180 PRO A N 1
ATOM 1384 C CA . PRO A 1 180 ? 33.985 -5.512 17.330 1.00 37.61 180 PRO A CA 1
ATOM 1385 C C . PRO A 1 180 ? 32.654 -5.564 16.564 1.00 41.07 180 PRO A C 1
ATOM 1386 O O . PRO A 1 180 ? 31.699 -6.266 16.993 1.00 36.66 180 PRO A O 1
ATOM 1390 N N . PRO A 1 181 ? 32.622 -4.915 15.375 1.00 45.17 181 PRO A N 1
ATOM 1391 C CA . PRO A 1 181 ? 31.441 -4.906 14.497 1.00 48.70 181 PRO A CA 1
ATOM 1392 C C . PRO A 1 181 ? 30.769 -6.256 14.305 1.00 47.89 181 PRO A C 1
ATOM 1393 O O . PRO A 1 181 ? 29.536 -6.338 14.349 1.00 50.31 181 PRO A O 1
ATOM 1397 N N . GLU A 1 182 ? 31.576 -7.289 14.105 1.00 48.54 182 GLU A N 1
ATOM 1398 C CA . GLU A 1 182 ? 31.086 -8.673 13.905 1.00 50.33 182 GLU A CA 1
ATOM 1399 C C . GLU A 1 182 ? 30.656 -9.476 15.151 1.00 48.96 182 GLU A C 1
ATOM 1400 O O . GLU A 1 182 ? 30.319 -10.673 15.041 1.00 47.75 182 GLU A O 1
ATOM 1406 N N . ALA A 1 183 ? 30.696 -8.866 16.331 1.00 43.71 183 ALA A N 1
ATOM 1407 C CA . ALA A 1 183 ? 30.223 -9.546 17.531 1.00 42.63 183 ALA A CA 1
ATOM 1408 C C . ALA A 1 183 ? 28.722 -9.775 17.449 1.00 44.78 183 ALA A C 1
ATOM 1409 O O . ALA A 1 183 ? 27.968 -8.904 17.002 1.00 42.88 183 ALA A O 1
ATOM 1411 N N . CYS A 1 184 ? 28.315 -10.912 17.968 1.00 46.04 184 CYS A N 1
ATOM 1412 C CA A CYS A 1 184 ? 26.915 -11.285 18.037 0.50 50.62 184 CYS A CA 1
ATOM 1413 C CA B CYS A 1 184 ? 26.915 -11.284 18.037 0.50 50.59 184 CYS A CA 1
ATOM 1414 C C . CYS A 1 184 ? 26.410 -11.282 19.487 1.00 48.42 184 CYS A C 1
ATOM 1415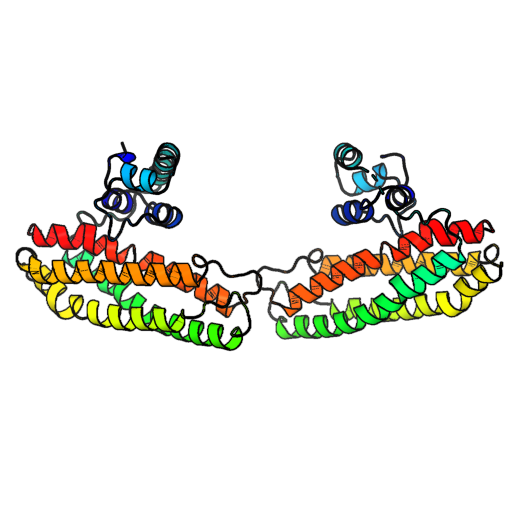 O O . CYS A 1 184 ? 27.071 -10.721 20.351 1.00 41.12 184 CYS A O 1
ATOM 1420 N N . THR A 1 185 ? 25.235 -11.872 19.742 1.00 46.96 185 THR A N 1
ATOM 1421 C CA . THR A 1 185 ? 24.560 -11.718 21.026 1.00 49.08 185 THR A CA 1
ATOM 1422 C C . THR A 1 185 ? 25.332 -12.187 22.269 1.00 43.01 185 THR A C 1
ATOM 1423 O O . THR A 1 185 ? 25.357 -11.446 23.238 1.00 40.59 185 THR A O 1
ATOM 1427 N N . THR A 1 186 ? 25.957 -13.366 22.241 1.00 39.14 186 THR A N 1
ATOM 1428 C CA . THR A 1 186 ? 26.743 -13.857 23.386 1.00 38.79 186 THR A CA 1
ATOM 1429 C C . THR A 1 186 ? 27.893 -12.896 23.668 1.00 36.12 186 THR A C 1
ATOM 1430 O O . THR A 1 186 ? 28.097 -12.489 24.796 1.00 33.74 186 THR A O 1
ATOM 1434 N N . TRP A 1 187 ? 28.639 -12.545 22.617 1.00 33.88 187 TRP A N 1
ATOM 1435 C CA . TRP A 1 187 ? 29.849 -11.715 22.768 1.00 33.19 187 TRP A CA 1
ATOM 1436 C C . TRP A 1 187 ? 29.457 -10.330 23.313 1.00 31.88 187 TRP A C 1
ATOM 1437 O O . TRP A 1 187 ? 30.074 -9.825 24.238 1.00 28.06 187 TRP A O 1
ATOM 1448 N N . LYS A 1 188 ? 28.404 -9.722 22.767 1.00 32.28 188 LYS A N 1
ATOM 1449 C CA . LYS A 1 188 ? 27.948 -8.413 23.302 1.00 32.99 188 LYS A CA 1
ATOM 1450 C C . LYS A 1 188 ? 27.442 -8.466 24.748 1.00 31.55 188 LYS A C 1
ATOM 1451 O O . LYS A 1 188 ? 27.792 -7.613 25.565 1.00 32.57 188 LYS A O 1
ATOM 1457 N N . ALA A 1 189 ? 26.610 -9.452 25.043 1.00 31.64 189 ALA A N 1
ATOM 1458 C CA . ALA A 1 189 ? 26.074 -9.648 26.368 1.00 32.69 189 ALA A CA 1
ATOM 1459 C C . ALA A 1 189 ? 27.195 -9.932 27.397 1.00 30.80 189 ALA A C 1
ATOM 1460 O O . ALA A 1 189 ? 27.176 -9.415 28.509 1.00 28.77 189 ALA A O 1
ATOM 1462 N N . MET A 1 190 ? 28.187 -10.702 26.982 1.00 29.19 190 MET A N 1
ATOM 1463 C CA . MET A 1 190 ? 29.363 -10.973 27.842 1.00 28.36 190 MET A CA 1
ATOM 1464 C C . MET A 1 190 ? 30.120 -9.683 28.135 1.00 28.45 190 MET A C 1
ATOM 1465 O O . MET A 1 190 ? 30.475 -9.436 29.287 1.00 26.53 190 MET A O 1
ATOM 1470 N N . TYR A 1 191 ? 30.322 -8.842 27.117 1.00 28.49 191 TYR A N 1
ATOM 1471 C CA . TYR A 1 191 ? 30.998 -7.559 27.357 1.00 29.45 191 TYR A CA 1
ATOM 1472 C C . TYR A 1 191 ? 30.174 -6.653 28.298 1.00 29.57 191 TYR A C 1
ATOM 1473 O O . TYR A 1 191 ? 30.771 -5.989 29.132 1.00 31.63 191 TYR A O 1
ATOM 1482 N N . ASN A 1 192 ? 28.844 -6.656 28.182 1.00 30.69 192 ASN A N 1
ATOM 1483 C CA . ASN A 1 192 ? 27.998 -5.942 29.144 1.00 31.15 192 ASN A CA 1
ATOM 1484 C C . ASN A 1 192 ? 28.217 -6.470 30.559 1.00 29.86 192 ASN A C 1
ATOM 1485 O O . ASN A 1 192 ? 28.358 -5.686 31.490 1.00 28.93 192 ASN A O 1
ATOM 1490 N N . GLY A 1 193 ? 28.266 -7.797 30.703 1.00 28.26 193 GLY A N 1
ATOM 1491 C CA . GLY A 1 193 ? 28.564 -8.421 32.003 1.00 28.66 193 GLY A CA 1
ATOM 1492 C C . GLY A 1 193 ? 29.950 -8.068 32.534 1.00 28.06 193 GLY A C 1
ATOM 1493 O O . GLY A 1 193 ? 30.119 -7.874 33.755 1.00 27.29 193 GLY A O 1
ATOM 1494 N N . ILE A 1 194 ? 30.940 -7.978 31.637 1.00 28.42 194 ILE A N 1
ATOM 1495 C CA . ILE A 1 194 ? 32.291 -7.585 32.062 1.00 29.31 194 ILE A CA 1
ATOM 1496 C C . ILE A 1 194 ? 32.299 -6.150 32.584 1.00 29.90 194 ILE A C 1
ATOM 1497 O O . ILE A 1 194 ? 32.880 -5.858 33.639 1.00 29.28 194 ILE A O 1
ATOM 1502 N N . ASN A 1 195 ? 31.658 -5.241 31.866 1.00 29.88 195 ASN A N 1
ATOM 1503 C CA . ASN A 1 195 ? 31.537 -3.863 32.360 1.00 30.17 195 ASN A CA 1
ATOM 1504 C C . ASN A 1 195 ? 30.831 -3.747 33.700 1.00 28.38 195 ASN A C 1
ATOM 1505 O O . ASN A 1 195 ? 31.279 -3.000 34.541 1.00 28.77 195 ASN A O 1
ATOM 1510 N N . GLU A 1 196 ? 29.793 -4.537 33.893 1.00 27.44 196 GLU A N 1
ATOM 1511 C CA . GLU A 1 196 ? 29.105 -4.575 35.152 1.00 31.21 196 GLU A CA 1
ATOM 1512 C C . GLU A 1 196 ? 30.016 -5.102 36.286 1.00 28.92 196 GLU A C 1
ATOM 1513 O O . GLU A 1 196 ? 29.992 -4.573 37.373 1.00 26.48 196 GLU A O 1
ATOM 1519 N N . LEU A 1 197 ? 30.775 -6.172 36.000 1.00 27.01 197 LEU A N 1
ATOM 1520 C CA . LEU A 1 197 ? 31.725 -6.713 36.977 1.00 27.32 197 LEU A CA 1
ATOM 1521 C C . LEU A 1 197 ? 32.785 -5.671 37.338 1.00 26.87 197 LEU A C 1
ATOM 1522 O O . LEU A 1 197 ? 33.102 -5.482 38.513 1.00 27.03 197 LEU A O 1
ATOM 1527 N N . ILE A 1 198 ? 33.293 -4.972 36.332 1.00 27.33 198 ILE A N 1
ATOM 1528 C CA . ILE A 1 198 ? 34.299 -3.961 36.600 1.00 27.71 198 ILE A CA 1
ATOM 1529 C C . ILE A 1 198 ? 33.708 -2.830 37.447 1.00 29.55 198 ILE A C 1
ATOM 1530 O O . ILE A 1 198 ? 34.352 -2.373 38.417 1.00 28.41 198 ILE A O 1
ATOM 1535 N N . ASP A 1 199 ? 32.527 -2.357 37.057 1.00 29.42 199 ASP A N 1
ATOM 1536 C CA . ASP A 1 199 ? 31.861 -1.306 37.819 1.00 30.64 199 ASP A CA 1
ATOM 1537 C C . ASP A 1 199 ? 31.702 -1.739 39.280 1.00 29.57 199 ASP A C 1
ATOM 1538 O O . ASP A 1 199 ? 32.014 -0.971 40.199 1.00 29.97 199 ASP A O 1
ATOM 1543 N N . ASP A 1 200 ? 31.166 -2.932 39.505 1.00 28.05 200 ASP A N 1
ATOM 1544 C CA . ASP A 1 200 ? 30.916 -3.430 40.854 1.00 27.84 200 ASP A CA 1
ATOM 1545 C C . ASP A 1 200 ? 32.212 -3.633 41.639 1.00 27.30 200 ASP A C 1
ATOM 1546 O O . ASP A 1 200 ? 32.301 -3.250 42.806 1.00 28.21 200 ASP A O 1
ATOM 1551 N N . LEU A 1 201 ? 33.220 -4.234 40.995 1.00 27.29 201 LEU A N 1
ATOM 1552 C CA . LEU A 1 201 ? 34.496 -4.496 41.676 1.00 28.37 201 LEU A CA 1
ATOM 1553 C C . LEU A 1 201 ? 35.215 -3.196 42.077 1.00 27.64 201 LEU A C 1
ATOM 1554 O O . LEU A 1 201 ? 35.766 -3.084 43.193 1.00 25.49 201 LEU A O 1
ATOM 1559 N N . MET A 1 202 ? 35.169 -2.178 41.231 1.00 28.57 202 MET A N 1
ATOM 1560 C CA A MET A 1 202 ? 35.770 -0.881 41.595 0.50 29.15 202 MET A CA 1
ATOM 1561 C CA B MET A 1 202 ? 35.771 -0.881 41.586 0.50 29.97 202 MET A CA 1
ATOM 1562 C C . MET A 1 202 ? 35.032 -0.203 42.751 1.00 30.71 202 MET A C 1
ATOM 1563 O O . MET A 1 202 ? 35.657 0.324 43.663 1.00 29.38 202 MET A O 1
ATOM 1572 N N . ASP A 1 203 ? 33.703 -0.226 42.723 1.00 29.59 203 ASP A N 1
ATOM 1573 C CA . ASP A 1 203 ? 32.919 0.316 43.837 1.00 31.93 203 ASP A CA 1
ATOM 1574 C C . ASP A 1 203 ? 33.106 -0.455 45.153 1.00 30.59 203 ASP A C 1
ATOM 1575 O O . ASP A 1 203 ? 33.197 0.135 46.222 1.00 29.61 203 ASP A O 1
ATOM 1580 N N . HIS A 1 204 ? 33.199 -1.779 45.047 1.00 28.74 204 HIS A N 1
ATOM 1581 C CA . HIS A 1 204 ? 33.496 -2.672 46.179 1.00 28.56 204 HIS A CA 1
ATOM 1582 C C . HIS A 1 204 ? 34.876 -2.331 46.767 1.00 27.29 204 HIS A C 1
ATOM 1583 O O . HIS A 1 204 ? 35.019 -2.114 47.966 1.00 26.67 204 HIS A O 1
ATOM 1590 N N . ILE A 1 205 ? 35.889 -2.308 45.905 1.00 27.73 205 ILE A N 1
ATOM 1591 C CA . ILE A 1 205 ? 37.255 -2.010 46.378 1.00 27.64 205 ILE A CA 1
ATOM 1592 C C . ILE A 1 205 ? 37.328 -0.605 46.952 1.00 29.02 205 ILE A C 1
ATOM 1593 O O . ILE A 1 205 ? 37.997 -0.407 47.969 1.00 28.85 205 ILE A O 1
ATOM 1598 N N . SER A 1 206 ? 36.646 0.346 46.333 1.00 29.19 206 SER A N 1
ATOM 1599 C CA . SER A 1 206 ? 36.594 1.705 46.851 1.00 29.54 206 SER A CA 1
ATOM 1600 C C . SER A 1 206 ? 35.987 1.757 48.249 1.00 29.71 206 SER A C 1
ATOM 1601 O O . SER A 1 206 ? 36.518 2.398 49.152 1.00 30.76 206 SER A O 1
ATOM 1604 N N . LEU A 1 207 ? 34.884 1.075 48.450 1.00 29.17 207 LEU A N 1
ATOM 1605 C CA . LEU A 1 207 ? 34.264 1.043 49.758 1.00 29.30 207 LEU A CA 1
ATOM 1606 C C . LEU A 1 207 ? 35.188 0.435 50.811 1.00 28.50 207 LEU A C 1
ATOM 1607 O O . LEU A 1 207 ? 35.246 0.938 51.927 1.00 30.65 207 LEU A O 1
ATOM 1612 N N . GLU A 1 208 ? 35.951 -0.600 50.454 1.00 27.72 208 GLU A N 1
ATOM 1613 C CA . GLU A 1 208 ? 36.913 -1.184 51.386 1.00 28.02 208 GLU A CA 1
ATOM 1614 C C . GLU A 1 208 ? 38.121 -0.252 51.639 1.00 27.78 208 GLU A C 1
ATOM 1615 O O . GLU A 1 208 ? 38.416 0.116 52.778 1.00 27.89 208 GLU A O 1
ATOM 1621 N N . ASN A 1 209 ? 38.803 0.108 50.571 1.00 29.61 209 ASN A N 1
ATOM 1622 C CA . ASN A 1 209 ? 40.033 0.904 50.691 1.00 31.32 209 ASN A CA 1
ATOM 1623 C C . ASN A 1 209 ? 39.790 2.316 51.245 1.00 31.07 209 ASN A C 1
ATOM 1624 O O . ASN A 1 209 ? 40.621 2.819 52.008 1.00 30.80 209 ASN A O 1
ATOM 1629 N N . ASN A 1 210 ? 38.700 2.948 50.829 1.00 30.86 210 ASN A N 1
ATOM 1630 C CA . ASN A 1 210 ? 38.452 4.355 51.119 1.00 32.83 210 ASN A CA 1
ATOM 1631 C C . ASN A 1 210 ? 37.568 4.582 52.327 1.00 33.56 210 ASN A C 1
ATOM 1632 O O . ASN A 1 210 ? 37.566 5.677 52.871 1.00 31.57 210 ASN A O 1
ATOM 1637 N N . VAL A 1 211 ? 36.812 3.580 52.754 1.00 32.51 211 VAL A N 1
ATOM 1638 C CA . VAL A 1 211 ? 35.919 3.777 53.898 1.00 32.31 211 VAL A CA 1
ATOM 1639 C C . VAL A 1 211 ? 36.141 2.774 54.989 1.00 31.64 211 VAL A C 1
ATOM 1640 O O . VAL A 1 211 ? 36.539 3.138 56.107 1.00 31.81 211 VAL A O 1
ATOM 1644 N N . LEU A 1 212 ? 35.902 1.497 54.703 1.00 31.10 212 LEU A N 1
ATOM 1645 C CA . LEU A 1 212 ? 35.939 0.476 55.750 1.00 30.51 212 LEU A CA 1
ATOM 1646 C C . LEU A 1 212 ? 37.287 0.327 56.429 1.00 30.97 212 LEU A C 1
ATOM 1647 O O . LEU A 1 212 ? 37.362 0.349 57.682 1.00 31.08 212 LEU A O 1
ATOM 1652 N N . PHE A 1 213 ? 38.333 0.150 55.639 1.00 30.35 213 PHE A N 1
ATOM 1653 C CA . PHE A 1 213 ? 39.656 -0.134 56.167 1.00 30.55 213 PHE A CA 1
ATOM 1654 C C . PHE A 1 213 ? 40.215 1.033 57.005 1.00 31.17 213 PHE A C 1
ATOM 1655 O O . PHE A 1 213 ? 40.618 0.790 58.142 1.00 29.28 213 PHE A O 1
ATOM 1663 N N . PRO A 1 214 ? 40.174 2.288 56.481 1.00 32.66 214 PRO A N 1
ATOM 1664 C CA . PRO A 1 214 ? 40.754 3.384 57.314 1.00 34.35 214 PRO A CA 1
ATOM 1665 C C . PRO A 1 214 ? 39.978 3.619 58.585 1.00 33.46 214 PRO A C 1
ATOM 1666 O O . PRO A 1 214 ? 40.577 3.787 59.651 1.00 32.35 214 PRO A O 1
ATOM 1670 N N . ARG A 1 215 ? 38.643 3.576 58.494 1.00 34.37 215 ARG A N 1
ATOM 1671 C CA . ARG A 1 215 ? 37.788 3.784 59.679 1.00 34.47 215 ARG A CA 1
ATOM 1672 C C . ARG A 1 215 ? 37.936 2.669 60.707 1.00 34.81 215 ARG A C 1
ATOM 1673 O O . ARG A 1 215 ? 37.917 2.924 61.911 1.00 36.54 215 ARG A O 1
ATOM 1681 N N . ALA A 1 216 ? 38.097 1.429 60.246 1.00 34.00 216 ALA A N 1
ATOM 1682 C CA . ALA A 1 216 ? 38.350 0.317 61.136 1.00 33.92 216 ALA A CA 1
ATOM 1683 C C . ALA A 1 216 ? 39.655 0.552 61.910 1.00 34.32 216 ALA A C 1
ATOM 1684 O O . ALA A 1 216 ? 39.687 0.413 63.133 1.00 34.39 216 ALA A O 1
ATOM 1686 N N . LEU A 1 217 ? 40.709 0.871 61.190 1.00 33.86 217 LEU A N 1
ATOM 1687 C CA . LEU A 1 217 ? 42.021 1.056 61.825 1.00 36.51 217 LEU A CA 1
ATOM 1688 C C . LEU A 1 217 ? 42.007 2.209 62.823 1.00 37.76 217 LEU A C 1
ATOM 1689 O O . LEU A 1 217 ? 42.763 2.191 63.805 1.00 37.67 217 LEU A O 1
ATOM 1694 N N . ALA A 1 218 ? 41.164 3.201 62.554 1.00 38.84 218 ALA A N 1
ATOM 1695 C CA . ALA A 1 218 ? 41.012 4.363 63.425 1.00 41.50 218 ALA A CA 1
ATOM 1696 C C . ALA A 1 218 ? 40.158 4.098 64.653 1.00 42.91 218 ALA A C 1
ATOM 1697 O O . ALA A 1 218 ? 40.023 4.965 65.491 1.00 42.22 218 ALA A O 1
ATOM 1699 N N . GLY A 1 219 ? 39.598 2.900 64.768 1.00 41.53 219 GLY A N 1
ATOM 1700 C CA . GLY A 1 219 ? 38.848 2.493 65.933 1.00 43.22 219 GLY A CA 1
ATOM 1701 C C . GLY A 1 219 ? 37.368 2.810 65.880 1.00 44.83 219 GLY A C 1
ATOM 1702 O O . GLY A 1 219 ? 36.724 2.834 66.928 1.00 44.63 219 GLY A O 1
ATOM 1703 N N . GLU A 1 220 ? 36.809 3.037 64.691 1.00 44.09 220 GLU A N 1
ATOM 1704 C CA . GLU A 1 220 ? 35.375 3.401 64.580 1.00 47.00 220 GLU A CA 1
ATOM 1705 C C . GLU A 1 220 ? 34.459 2.180 64.525 1.00 48.61 220 GLU A C 1
ATOM 1706 O O . GLU A 1 220 ? 34.909 1.033 64.580 1.00 45.66 220 GLU A O 1
ATOM 1713 N N . TYR B 1 3 ? 20.766 23.460 -11.642 1.00 97.14 3 TYR B N 1
ATOM 1714 C CA . TYR B 1 3 ? 20.626 22.000 -11.359 1.00 94.57 3 TYR B CA 1
ATOM 1715 C C . TYR B 1 3 ? 19.207 21.609 -10.958 1.00 95.95 3 TYR B C 1
ATOM 1716 O O . TYR B 1 3 ? 18.701 20.600 -11.446 1.00 96.09 3 TYR B O 1
ATOM 1719 N N . ARG B 1 4 ? 18.562 22.401 -10.096 1.00 99.64 4 ARG B N 1
ATOM 1720 C CA . ARG B 1 4 ? 17.168 22.148 -9.669 1.00 99.81 4 ARG B CA 1
ATOM 1721 C C . ARG B 1 4 ? 16.161 22.068 -10.826 1.00 99.49 4 ARG B C 1
ATOM 1722 O O . ARG B 1 4 ? 15.136 21.388 -10.691 1.00 97.68 4 ARG B O 1
ATOM 1724 N N . ASP B 1 5 ? 16.458 22.750 -11.941 1.00 102.39 5 ASP B N 1
ATOM 1725 C CA . ASP B 1 5 ? 15.602 22.743 -13.144 1.00 102.42 5 ASP B CA 1
ATOM 1726 C C . ASP B 1 5 ? 15.952 21.619 -14.152 1.00 100.29 5 ASP B C 1
ATOM 1727 O O . ASP B 1 5 ? 15.237 21.441 -15.137 1.00 101.25 5 ASP B O 1
ATOM 1729 N N . GLN B 1 6 ? 17.030 20.870 -13.900 1.00 97.06 6 GLN B N 1
ATOM 1730 C CA . GLN B 1 6 ? 17.442 19.741 -14.740 1.00 94.49 6 GLN B CA 1
ATOM 1731 C C . GLN B 1 6 ? 16.765 18.412 -14.303 1.00 91.13 6 GLN B C 1
ATOM 1732 O O . GLN B 1 6 ? 16.452 18.233 -13.107 1.00 89.32 6 GLN B O 1
ATOM 1734 N N . PRO B 1 7 ? 16.528 17.483 -15.266 1.00 87.35 7 PRO B N 1
ATOM 1735 C CA . PRO B 1 7 ? 16.009 16.148 -14.915 1.00 82.25 7 PRO B CA 1
ATOM 1736 C C . PRO B 1 7 ? 17.028 15.323 -14.130 1.00 76.07 7 PRO B C 1
ATOM 1737 O O . PRO B 1 7 ? 18.242 15.408 -14.399 1.00 74.46 7 PRO B O 1
ATOM 1741 N N . LEU B 1 8 ? 16.541 14.536 -13.168 1.00 72.03 8 LEU B N 1
ATOM 1742 C CA . LEU B 1 8 ? 17.415 13.657 -12.361 1.00 69.19 8 LEU B CA 1
ATOM 1743 C C . LEU B 1 8 ? 18.268 12.716 -13.229 1.00 68.04 8 LEU B C 1
ATOM 1744 O O . LEU B 1 8 ? 19.420 12.444 -12.889 1.00 70.73 8 LEU B O 1
ATOM 1749 N N . GLY B 1 9 ? 17.699 12.245 -14.341 1.00 69.02 9 GLY B N 1
ATOM 1750 C CA . GLY B 1 9 ? 18.395 11.342 -15.276 1.00 70.17 9 GLY B CA 1
ATOM 1751 C C . GLY B 1 9 ? 19.679 11.916 -15.844 1.00 70.85 9 GLY B C 1
ATOM 1752 O O . GLY B 1 9 ? 20.765 11.301 -15.714 1.00 70.81 9 GLY B O 1
ATOM 1753 N N . GLU B 1 10 ? 19.568 13.118 -16.417 1.00 73.28 10 GLU B N 1
ATOM 1754 C CA . GLU B 1 10 ? 20.756 13.802 -16.983 1.00 74.44 10 GLU B CA 1
ATOM 1755 C C . GLU B 1 10 ? 21.834 14.074 -15.917 1.00 75.30 10 GLU B C 1
ATOM 1756 O O . GLU B 1 10 ? 23.047 13.884 -16.167 1.00 73.93 10 GLU B O 1
ATOM 1758 N N . LEU B 1 11 ? 21.395 14.477 -14.719 1.00 75.20 11 LEU B N 1
ATOM 1759 C CA . LEU B 1 11 ? 22.319 14.725 -13.614 1.00 73.31 11 LEU B CA 1
ATOM 1760 C C . LEU B 1 11 ? 23.091 13.477 -13.197 1.00 73.78 11 LEU B C 1
ATOM 1761 O O . LEU B 1 11 ? 24.311 13.540 -13.022 1.00 71.82 11 LEU B O 1
ATOM 1763 N N . ALA B 1 12 ? 22.396 12.342 -13.063 1.00 71.79 12 ALA B N 1
ATOM 1764 C CA . ALA B 1 12 ? 23.046 11.081 -12.659 1.00 69.97 12 ALA B CA 1
ATOM 1765 C C . ALA B 1 12 ? 24.083 10.595 -13.683 1.00 68.95 12 ALA B C 1
ATOM 1766 O O . ALA B 1 12 ? 25.094 9.990 -13.310 1.00 66.86 12 ALA B O 1
ATOM 1768 N N . LEU B 1 13 ? 23.822 10.884 -14.955 1.00 69.10 13 LEU B N 1
ATOM 1769 C CA . LEU B 1 13 ? 24.687 10.487 -16.079 1.00 74.86 13 LEU B CA 1
ATOM 1770 C C . LEU B 1 13 ? 25.836 11.450 -16.407 1.00 80.64 13 LEU B C 1
ATOM 1771 O O . LEU B 1 13 ? 26.740 11.083 -17.177 1.00 82.13 13 LEU B O 1
ATOM 1776 N N . SER B 1 14 ? 25.778 12.674 -15.872 1.00 83.87 14 SER B N 1
ATOM 1777 C CA . SER B 1 14 ? 26.796 13.708 -16.133 1.00 86.18 14 SER B CA 1
ATOM 1778 C C . SER B 1 14 ? 27.717 14.043 -14.944 1.00 87.91 14 SER B C 1
ATOM 1779 O O . SER B 1 14 ? 28.728 14.719 -15.138 1.00 92.43 14 SER B O 1
ATOM 1782 N N . ILE B 1 15 ? 27.383 13.577 -13.737 1.00 84.66 15 ILE B N 1
ATOM 1783 C CA . ILE B 1 15 ? 28.132 13.907 -12.531 1.00 83.93 15 ILE B CA 1
ATOM 1784 C C . ILE B 1 15 ? 28.467 12.618 -11.775 1.00 85.49 15 ILE B C 1
ATOM 1785 O O . ILE B 1 15 ? 27.550 11.905 -11.331 1.00 83.21 15 ILE B O 1
ATOM 1790 N N . PRO B 1 16 ? 29.771 12.324 -11.599 1.00 87.44 16 PRO B N 1
ATOM 1791 C CA . PRO B 1 16 ? 30.126 11.067 -10.927 1.00 87.14 16 PRO B CA 1
ATOM 1792 C C . PRO B 1 16 ? 29.689 11.013 -9.455 1.00 85.43 16 PRO B C 1
ATOM 1793 O O . PRO B 1 16 ? 29.664 12.038 -8.765 1.00 84.16 16 PRO B O 1
ATOM 1797 N N . ARG B 1 17 ? 29.308 9.816 -9.018 1.00 82.67 17 ARG B N 1
ATOM 1798 C CA . ARG B 1 17 ? 28.712 9.575 -7.701 1.00 80.92 17 ARG B CA 1
ATOM 1799 C C . ARG B 1 17 ? 27.393 10.340 -7.402 1.00 78.37 17 ARG B C 1
ATOM 1800 O O . ARG B 1 17 ? 26.881 10.236 -6.278 1.00 78.90 17 ARG B O 1
ATOM 1802 N N . ALA B 1 18 ? 26.824 11.061 -8.384 1.00 75.93 18 ALA B N 1
ATOM 1803 C CA . ALA B 1 18 ? 25.484 11.674 -8.226 1.00 76.29 18 ALA B CA 1
ATOM 1804 C C . ALA B 1 18 ? 24.414 10.601 -7.930 1.00 75.15 18 ALA B C 1
ATOM 1805 O O . ALA B 1 18 ? 23.544 10.806 -7.081 1.00 71.98 18 ALA B O 1
ATOM 1807 N N . SER B 1 19 ? 24.511 9.459 -8.616 1.00 74.86 19 SER B N 1
ATOM 1808 C CA . SER B 1 19 ? 23.644 8.303 -8.357 1.00 73.31 19 SER B CA 1
ATOM 1809 C C . SER B 1 19 ? 23.565 7.957 -6.881 1.00 74.16 19 SER B C 1
ATOM 1810 O O . SER B 1 19 ? 22.469 7.781 -6.339 1.00 73.04 19 SER B O 1
ATOM 1813 N N . ALA B 1 20 ? 24.722 7.865 -6.224 1.00 74.18 20 ALA B N 1
ATOM 1814 C CA . ALA B 1 20 ? 24.748 7.527 -4.791 1.00 74.86 20 ALA B CA 1
ATOM 1815 C C . ALA B 1 20 ? 24.122 8.641 -3.939 1.00 70.72 20 ALA B C 1
ATOM 1816 O O . ALA B 1 20 ? 23.485 8.354 -2.912 1.00 67.01 20 ALA B O 1
ATOM 1818 N N . LEU B 1 21 ? 24.318 9.895 -4.361 1.00 69.43 21 LEU B N 1
ATOM 1819 C CA . LEU B 1 21 ? 23.691 11.047 -3.701 1.00 69.81 21 LEU B CA 1
ATOM 1820 C C . LEU B 1 21 ? 22.169 10.958 -3.805 1.00 66.38 21 LEU B C 1
ATOM 1821 O O . LEU B 1 21 ? 21.457 11.070 -2.806 1.00 65.26 21 LEU B O 1
ATOM 1826 N N . PHE B 1 22 ? 21.677 10.711 -5.013 1.00 65.01 22 PHE B N 1
ATOM 1827 C CA . PHE B 1 22 ? 20.248 10.493 -5.204 1.00 62.75 22 PHE B CA 1
ATOM 1828 C C . PHE B 1 22 ? 19.731 9.272 -4.426 1.00 61.04 22 PHE B C 1
ATOM 1829 O O . PHE B 1 22 ? 18.640 9.338 -3.865 1.00 58.68 22 PHE B O 1
ATOM 1837 N N . ARG B 1 23 ? 20.525 8.191 -4.345 1.00 61.10 23 ARG B N 1
ATOM 1838 C CA . ARG B 1 23 ? 20.206 7.034 -3.477 1.00 60.84 23 ARG B CA 1
ATOM 1839 C C . ARG B 1 23 ? 20.115 7.409 -1.997 1.00 60.01 23 ARG B C 1
ATOM 1840 O O . ARG B 1 23 ? 19.221 6.938 -1.279 1.00 56.00 23 ARG B O 1
ATOM 1848 N N . LYS B 1 24 ? 21.030 8.269 -1.553 1.00 61.92 24 LYS B N 1
ATOM 1849 C CA . LYS B 1 24 ? 21.032 8.773 -0.174 1.00 61.58 24 LYS B CA 1
ATOM 1850 C C . LYS B 1 24 ? 19.725 9.495 0.155 1.00 62.01 24 LYS B C 1
ATOM 1851 O O . LYS B 1 24 ? 19.177 9.310 1.237 1.00 62.87 24 LYS B O 1
ATOM 1853 N N . TYR B 1 25 ? 19.226 10.297 -0.790 1.00 60.54 25 TYR B N 1
ATOM 1854 C CA . TYR B 1 25 ? 17.967 11.037 -0.614 1.00 62.31 25 TYR B CA 1
ATOM 1855 C C . TYR B 1 25 ? 16.724 10.267 -1.048 1.00 59.82 25 TYR B C 1
ATOM 1856 O O . TYR B 1 25 ? 15.614 10.801 -1.015 1.00 59.16 25 TYR B O 1
ATOM 1865 N N . ASP B 1 26 ? 16.911 9.019 -1.464 1.00 61.55 26 ASP B N 1
ATOM 1866 C CA . ASP B 1 26 ? 15.828 8.158 -1.924 1.00 61.02 26 ASP B CA 1
ATOM 1867 C C . ASP B 1 26 ? 15.096 8.758 -3.134 1.00 56.20 26 ASP B C 1
ATOM 1868 O O . ASP B 1 26 ? 13.875 8.645 -3.244 1.00 56.26 26 ASP B O 1
ATOM 1873 N N . MET B 1 27 ? 15.834 9.416 -4.031 1.00 52.38 27 MET B N 1
ATOM 1874 C CA . MET B 1 27 ? 15.263 9.976 -5.268 1.00 52.30 27 MET B CA 1
ATOM 1875 C C . MET B 1 27 ? 15.425 9.036 -6.449 1.00 50.68 27 MET B C 1
ATOM 1876 O O . MET B 1 27 ? 16.548 8.594 -6.753 1.00 48.58 27 MET B O 1
ATOM 1881 N N . ASP B 1 28 ? 14.322 8.814 -7.153 1.00 50.79 28 ASP B N 1
ATOM 1882 C CA . ASP B 1 28 ? 14.290 7.882 -8.270 1.00 49.70 28 ASP B CA 1
ATOM 1883 C C . ASP B 1 28 ? 14.736 8.532 -9.586 1.00 49.64 28 ASP B C 1
ATOM 1884 O O . ASP B 1 28 ? 13.925 9.001 -10.378 1.00 51.17 28 ASP B O 1
ATOM 1889 N N . TYR B 1 29 ? 16.035 8.491 -9.838 1.00 48.26 29 TYR B N 1
ATOM 1890 C CA . TYR B 1 29 ? 16.622 8.984 -11.111 1.00 49.13 29 TYR B CA 1
ATOM 1891 C C . TYR B 1 29 ? 16.512 7.969 -12.251 1.00 47.21 29 TYR B C 1
ATOM 1892 O O . TYR B 1 29 ? 16.765 8.287 -13.423 1.00 46.76 29 TYR B O 1
ATOM 1901 N N . ALA B 1 30 ? 16.150 6.736 -11.893 1.00 46.63 30 ALA B N 1
ATOM 1902 C CA . ALA B 1 30 ? 16.137 5.628 -12.845 1.00 48.07 30 ALA B CA 1
ATOM 1903 C C . ALA B 1 30 ? 14.833 5.546 -13.646 1.00 52.64 30 ALA B C 1
ATOM 1904 O O . ALA B 1 30 ? 14.853 5.617 -14.874 1.00 56.99 30 ALA B O 1
ATOM 1906 N N . ALA B 1 31 ? 13.721 5.352 -12.951 1.00 58.23 31 ALA B N 1
ATOM 1907 C CA . ALA B 1 31 ? 12.394 5.334 -13.572 1.00 65.55 31 ALA B CA 1
ATOM 1908 C C . ALA B 1 31 ? 11.701 6.698 -13.530 1.00 69.06 31 ALA B C 1
ATOM 1909 O O . ALA B 1 31 ? 10.827 6.977 -14.366 1.00 72.07 31 ALA B O 1
ATOM 1911 N N . GLY B 1 32 ? 12.119 7.560 -12.600 1.00 71.38 32 GLY B N 1
ATOM 1912 C CA . GLY B 1 32 ? 11.583 8.916 -12.500 1.00 73.69 32 GLY B CA 1
ATOM 1913 C C . GLY B 1 32 ? 12.587 9.928 -13.014 1.00 75.11 32 GLY B C 1
ATOM 1914 O O . GLY B 1 32 ? 12.550 11.096 -12.618 1.00 79.70 32 GLY B O 1
ATOM 1915 N N . GLY B 1 33 ? 13.473 9.493 -13.914 1.00 74.66 33 GLY B N 1
ATOM 1916 C CA . GLY B 1 33 ? 14.563 10.314 -14.417 1.00 76.42 33 GLY B CA 1
ATOM 1917 C C . GLY B 1 33 ? 14.131 11.554 -15.169 1.00 75.94 33 GLY B C 1
ATOM 1918 O O . GLY B 1 33 ? 14.951 12.467 -15.316 1.00 79.12 33 GLY B O 1
ATOM 1919 N N . LYS B 1 34 ? 12.884 11.583 -15.663 1.00 74.85 34 LYS B N 1
ATOM 1920 C CA . LYS B 1 34 ? 12.316 12.771 -16.316 1.00 77.86 34 LYS B CA 1
ATOM 1921 C C . LYS B 1 34 ? 11.961 13.900 -15.323 1.00 78.83 34 LYS B C 1
ATOM 1922 O O . LYS B 1 34 ? 11.950 15.071 -15.704 1.00 85.86 34 LYS B O 1
ATOM 1924 N N . GLN B 1 35 ? 11.717 13.554 -14.054 1.00 78.14 35 GLN B N 1
ATOM 1925 C CA . GLN B 1 35 ? 11.308 14.527 -13.023 1.00 75.24 35 GLN B CA 1
ATOM 1926 C C . GLN B 1 35 ? 12.500 15.443 -12.687 1.00 73.57 35 GLN B C 1
ATOM 1927 O O . GLN B 1 35 ? 13.659 14.997 -12.630 1.00 70.50 35 GLN B O 1
ATOM 1933 N N . THR B 1 36 ? 12.225 16.734 -12.517 1.00 73.52 36 THR B N 1
ATOM 1934 C CA . THR B 1 36 ? 13.267 17.696 -12.162 1.00 72.36 36 THR B CA 1
ATOM 1935 C C . THR B 1 36 ? 13.700 17.452 -10.724 1.00 68.85 36 THR B C 1
ATOM 1936 O O . THR B 1 36 ? 12.915 16.973 -9.902 1.00 65.44 36 THR B O 1
ATOM 1938 N N . LEU B 1 37 ? 14.954 17.784 -10.434 1.00 68.40 37 LEU B N 1
ATOM 1939 C CA . LEU B 1 37 ? 15.455 17.807 -9.065 1.00 69.44 37 LEU B CA 1
ATOM 1940 C C . LEU B 1 37 ? 14.535 18.602 -8.126 1.00 71.70 37 LEU B C 1
ATOM 1941 O O . LEU B 1 37 ? 14.210 18.130 -7.031 1.00 72.24 37 LEU B O 1
ATOM 1946 N N . ALA B 1 38 ? 14.086 19.780 -8.573 1.00 73.09 38 ALA B N 1
ATOM 1947 C CA . ALA B 1 38 ? 13.139 20.613 -7.802 1.00 75.20 38 ALA B CA 1
ATOM 1948 C C . ALA B 1 38 ? 11.906 19.819 -7.324 1.00 72.80 38 ALA B C 1
ATOM 1949 O O . ALA B 1 38 ? 11.591 19.831 -6.138 1.00 73.31 38 ALA B O 1
ATOM 1951 N N . ARG B 1 39 ? 11.218 19.142 -8.249 1.00 71.69 39 ARG B N 1
ATOM 1952 C CA . ARG B 1 39 ? 10.010 18.365 -7.904 1.00 72.48 39 ARG B CA 1
ATOM 1953 C C . ARG B 1 39 ? 10.325 17.177 -6.994 1.00 73.94 39 ARG B C 1
ATOM 1954 O O . ARG B 1 39 ? 9.556 16.866 -6.066 1.00 75.06 39 ARG B O 1
ATOM 1956 N N . ALA B 1 40 ? 11.485 16.556 -7.220 1.00 72.63 40 ALA B N 1
ATOM 1957 C CA . ALA B 1 40 ? 11.919 15.420 -6.407 1.00 72.92 40 ALA B CA 1
ATOM 1958 C C . ALA B 1 40 ? 12.190 15.856 -4.972 1.00 71.78 40 ALA B C 1
ATOM 1959 O O . ALA B 1 40 ? 11.674 15.256 -4.017 1.00 74.31 40 ALA B O 1
ATOM 1961 N N . ALA B 1 41 ? 12.993 16.909 -4.836 1.00 72.54 41 ALA B N 1
ATOM 1962 C CA . ALA B 1 41 ? 13.330 17.487 -3.537 1.00 74.59 41 ALA B CA 1
ATOM 1963 C C . ALA B 1 41 ? 12.069 17.923 -2.785 1.00 75.17 41 ALA B C 1
ATOM 1964 O O . ALA B 1 41 ? 11.878 17.542 -1.621 1.00 75.07 41 ALA B O 1
ATOM 1966 N N . ALA B 1 42 ? 11.202 18.682 -3.461 1.00 76.43 42 ALA B N 1
ATOM 1967 C CA . ALA B 1 42 ? 9.954 19.156 -2.853 1.00 77.65 42 ALA B CA 1
ATOM 1968 C C . ALA B 1 42 ? 9.068 17.994 -2.373 1.00 76.62 42 ALA B C 1
ATOM 1969 O O . ALA B 1 42 ? 8.512 18.062 -1.293 1.00 77.46 42 ALA B O 1
ATOM 1971 N N . ARG B 1 43 ? 8.985 16.914 -3.147 1.00 76.05 43 ARG B N 1
ATOM 1972 C CA . ARG B 1 43 ? 8.234 15.710 -2.744 1.00 75.96 43 ARG B CA 1
ATOM 1973 C C . ARG B 1 43 ? 8.768 15.032 -1.483 1.00 77.06 43 ARG B C 1
ATOM 1974 O O . ARG B 1 43 ? 8.009 14.389 -0.766 1.00 78.56 43 ARG B O 1
ATOM 1976 N N . LYS B 1 44 ? 10.065 15.186 -1.211 1.00 75.74 44 LYS B N 1
ATOM 1977 C CA . LYS B 1 44 ? 10.705 14.602 -0.027 1.00 73.31 44 LYS B CA 1
ATOM 1978 C C . LYS B 1 44 ? 10.962 15.622 1.098 1.00 74.24 44 LYS B C 1
ATOM 1979 O O . LYS B 1 44 ? 11.559 15.269 2.124 1.00 72.01 44 LYS B O 1
ATOM 1982 N N . GLU B 1 45 ? 10.502 16.868 0.912 1.00 76.90 45 GLU B N 1
ATOM 1983 C CA . GLU B 1 45 ? 10.696 17.962 1.878 1.00 75.79 45 GLU B CA 1
ATOM 1984 C C . GLU B 1 45 ? 12.193 18.238 2.168 1.00 75.91 45 GLU B C 1
ATOM 1985 O O . GLU B 1 45 ? 12.584 18.487 3.302 1.00 75.58 45 GLU B O 1
ATOM 1991 N N . LEU B 1 46 ? 13.013 18.204 1.117 1.00 75.24 46 LEU B N 1
ATOM 1992 C CA . LEU B 1 46 ? 14.464 18.409 1.220 1.00 74.69 46 LEU B CA 1
ATOM 1993 C C . LEU B 1 46 ? 14.832 19.803 0.741 1.00 76.12 46 LEU B C 1
ATOM 1994 O O . LEU B 1 46 ? 14.121 20.386 -0.083 1.00 78.75 46 LEU B O 1
ATOM 1997 N N . ASP B 1 47 ? 15.946 20.330 1.251 1.00 78.58 47 ASP B N 1
ATOM 1998 C CA . ASP B 1 47 ? 16.445 21.665 0.872 1.00 80.68 47 ASP B CA 1
ATOM 1999 C C . ASP B 1 47 ? 17.238 21.570 -0.432 1.00 79.77 47 ASP B C 1
ATOM 2000 O O . ASP B 1 47 ? 18.377 21.087 -0.434 1.00 79.88 47 ASP B O 1
ATOM 2002 N N . VAL B 1 48 ? 16.636 22.022 -1.531 1.00 79.69 48 VAL B N 1
ATOM 2003 C CA . VAL B 1 48 ? 17.234 21.872 -2.861 1.00 81.24 48 VAL B CA 1
ATOM 2004 C C . VAL B 1 48 ? 18.553 22.652 -3.037 1.00 84.45 48 VAL B C 1
ATOM 2005 O O . VAL B 1 48 ? 19.402 22.253 -3.834 1.00 83.63 48 VAL B O 1
ATOM 2007 N N . GLU B 1 49 ? 18.734 23.745 -2.288 1.00 88.25 49 GLU B N 1
ATOM 2008 C CA . GLU B 1 49 ? 19.992 24.522 -2.323 1.00 90.18 49 GLU B CA 1
ATOM 2009 C C . GLU B 1 49 ? 21.194 23.719 -1.796 1.00 88.67 49 GLU B C 1
ATOM 2010 O O . GLU B 1 49 ? 22.291 23.799 -2.358 1.00 90.90 49 GLU B O 1
ATOM 2012 N N . VAL B 1 50 ? 20.985 22.963 -0.719 1.00 86.39 50 VAL B N 1
ATOM 2013 C CA . VAL B 1 50 ? 22.028 22.095 -0.166 1.00 85.65 50 VAL B CA 1
ATOM 2014 C C . VAL B 1 50 ? 22.411 21.005 -1.175 1.00 87.86 50 VAL B C 1
ATOM 2015 O O . VAL B 1 50 ? 23.600 20.685 -1.341 1.00 88.91 50 VAL B O 1
ATOM 2017 N N . ILE B 1 51 ? 21.404 20.464 -1.868 1.00 86.61 51 ILE B N 1
ATOM 2018 C CA . ILE B 1 51 ? 21.634 19.415 -2.874 1.00 84.59 51 ILE B CA 1
ATOM 2019 C C . ILE B 1 51 ? 22.345 20.013 -4.095 1.00 86.26 51 ILE B C 1
ATOM 2020 O O . ILE B 1 51 ? 23.294 19.410 -4.596 1.00 83.73 51 ILE B O 1
ATOM 2025 N N . GLU B 1 52 ? 21.915 21.202 -4.535 1.00 90.81 52 GLU B N 1
ATOM 2026 C CA . GLU B 1 52 ? 22.593 21.926 -5.635 1.00 94.64 52 GLU B CA 1
ATOM 2027 C C . GLU B 1 52 ? 24.068 22.186 -5.331 1.00 96.50 52 GLU B C 1
ATOM 2028 O O . GLU B 1 52 ? 24.904 22.113 -6.229 1.00 96.55 52 GLU B O 1
ATOM 2031 N N . ALA B 1 53 ? 24.373 22.479 -4.068 1.00 99.55 53 ALA B N 1
ATOM 2032 C CA . ALA B 1 53 ? 25.752 22.662 -3.622 1.00 102.20 53 ALA B CA 1
ATOM 2033 C C . ALA B 1 53 ? 26.551 21.369 -3.762 1.00 100.54 53 ALA B C 1
ATOM 2034 O O . ALA B 1 53 ? 27.624 21.363 -4.365 1.00 101.50 53 ALA B O 1
ATOM 2036 N N . GLU B 1 54 ? 26.010 20.276 -3.225 1.00 99.35 54 GLU B N 1
ATOM 2037 C CA . GLU B 1 54 ? 26.672 18.960 -3.295 1.00 98.30 54 GLU B CA 1
ATOM 2038 C C . GLU B 1 54 ? 26.954 18.498 -4.740 1.00 97.27 54 GLU B C 1
ATOM 2039 O O . GLU B 1 54 ? 27.952 17.824 -4.975 1.00 95.10 54 GLU B O 1
ATOM 2045 N N . LEU B 1 55 ? 26.080 18.869 -5.685 1.00 97.68 55 LEU B N 1
ATOM 2046 C CA . LEU B 1 55 ? 26.274 18.595 -7.121 1.00 95.88 55 LEU B CA 1
ATOM 2047 C C . LEU B 1 55 ? 27.286 19.577 -7.726 1.00 96.56 55 LEU B C 1
ATOM 2048 O O . LEU B 1 55 ? 27.135 20.039 -8.863 1.00 94.38 55 LEU B O 1
ATOM 2053 N N . GLU B 1 64 ? 35.077 10.787 -15.810 1.00 89.93 64 GLU B N 1
ATOM 2054 C CA . GLU B 1 64 ? 34.449 9.476 -15.684 1.00 87.90 64 GLU B CA 1
ATOM 2055 C C . GLU B 1 64 ? 33.844 9.025 -17.018 1.00 86.54 64 GLU B C 1
ATOM 2056 O O . GLU B 1 64 ? 33.638 9.851 -17.893 1.00 90.75 64 GLU B O 1
ATOM 2058 N N . LYS B 1 65 ? 33.577 7.721 -17.158 1.00 81.49 65 LYS B N 1
ATOM 2059 C CA . LYS B 1 65 ? 32.979 7.124 -18.372 1.00 74.96 65 LYS B CA 1
ATOM 2060 C C . LYS B 1 65 ? 31.580 7.686 -18.673 1.00 70.85 65 LYS B C 1
ATOM 2061 O O . LYS B 1 65 ? 30.679 7.537 -17.856 1.00 73.22 65 LYS B O 1
ATOM 2067 N N . ASP B 1 66 ? 31.406 8.312 -19.839 1.00 67.76 66 ASP B N 1
ATOM 2068 C CA . ASP B 1 66 ? 30.136 8.948 -20.226 1.00 65.81 66 ASP B CA 1
ATOM 2069 C C . ASP B 1 66 ? 29.381 8.066 -21.235 1.00 63.34 66 ASP B C 1
ATOM 2070 O O . ASP B 1 66 ? 29.715 8.028 -22.420 1.00 61.38 66 ASP B O 1
ATOM 2075 N N . TRP B 1 67 ? 28.350 7.375 -20.751 1.00 57.16 67 TRP B N 1
ATOM 2076 C CA . TRP B 1 67 ? 27.550 6.486 -21.586 1.00 54.91 67 TRP B CA 1
ATOM 2077 C C . TRP B 1 67 ? 26.596 7.185 -22.539 1.00 55.78 67 TRP B C 1
ATOM 2078 O O . TRP B 1 67 ? 26.118 6.549 -23.473 1.00 54.86 67 TRP B O 1
ATOM 2089 N N . ARG B 1 68 ? 26.330 8.479 -22.354 1.00 56.58 68 ARG B N 1
ATOM 2090 C CA . ARG B 1 68 ? 25.293 9.139 -23.147 1.00 58.08 68 ARG B CA 1
ATOM 2091 C C . ARG B 1 68 ? 25.532 9.143 -24.652 1.00 57.27 68 ARG B C 1
ATOM 2092 O O . ARG B 1 68 ? 24.581 9.133 -25.417 1.00 57.86 68 ARG B O 1
ATOM 2100 N N . SER B 1 69 ? 26.790 9.173 -25.063 1.00 56.35 69 SER B N 1
ATOM 2101 C CA . SER B 1 69 ? 27.156 9.192 -26.470 1.00 56.72 69 SER B CA 1
ATOM 2102 C C . SER B 1 69 ? 27.856 7.899 -26.920 1.00 54.39 69 SER B C 1
ATOM 2103 O O . SER B 1 69 ? 28.309 7.821 -28.054 1.00 54.08 69 SER B O 1
ATOM 2106 N N . ALA B 1 70 ? 27.943 6.894 -26.047 1.00 51.90 70 ALA B N 1
ATOM 2107 C CA . ALA B 1 70 ? 28.574 5.617 -26.399 1.00 50.24 70 ALA B CA 1
ATOM 2108 C C . ALA B 1 70 ? 27.732 4.867 -27.442 1.00 48.62 70 ALA B C 1
ATOM 2109 O O . ALA B 1 70 ? 26.522 5.113 -27.553 1.00 46.37 70 ALA B O 1
ATOM 2111 N N . PRO B 1 71 ? 28.368 3.980 -28.243 1.00 48.08 71 PRO B N 1
ATOM 2112 C CA . PRO B 1 71 ? 27.598 3.216 -29.220 1.00 46.43 71 PRO B CA 1
ATOM 2113 C C . PRO B 1 71 ? 26.584 2.291 -28.535 1.00 43.64 71 PRO B C 1
ATOM 2114 O O . PRO B 1 71 ? 26.867 1.740 -27.468 1.00 41.52 71 PRO B O 1
ATOM 2118 N N . LEU B 1 72 ? 25.411 2.149 -29.132 1.00 41.41 72 LEU B N 1
ATOM 2119 C CA . LEU B 1 72 ? 24.355 1.398 -28.483 1.00 41.77 72 LEU B CA 1
ATOM 2120 C C . LEU B 1 72 ? 24.757 -0.066 -28.260 1.00 41.88 72 LEU B C 1
ATOM 2121 O O . LEU B 1 72 ? 24.424 -0.627 -27.233 1.00 41.75 72 LEU B O 1
ATOM 2126 N N . ALA B 1 73 ? 25.486 -0.663 -29.198 1.00 41.59 73 ALA B N 1
ATOM 2127 C CA . ALA B 1 73 ? 25.900 -2.049 -29.042 1.00 41.50 73 ALA B CA 1
ATOM 2128 C C . ALA B 1 73 ? 26.826 -2.242 -27.844 1.00 41.44 73 ALA B C 1
ATOM 2129 O O . ALA B 1 73 ? 26.772 -3.281 -27.192 1.00 39.98 73 ALA B O 1
ATOM 2131 N N . GLU B 1 74 ? 27.674 -1.244 -27.574 1.00 41.72 74 GLU B N 1
ATOM 2132 C CA . GLU B 1 74 ? 28.547 -1.230 -26.411 1.00 45.64 74 GLU B CA 1
ATOM 2133 C C . GLU B 1 74 ? 27.743 -1.092 -25.106 1.00 41.62 74 GLU B C 1
ATOM 2134 O O . GLU B 1 74 ? 28.068 -1.710 -24.131 1.00 39.80 74 GLU B O 1
ATOM 2140 N N . ILE B 1 75 ? 26.702 -0.263 -25.118 1.00 38.87 75 ILE B N 1
ATOM 2141 C CA . ILE B 1 75 ? 25.838 -0.093 -23.964 1.00 37.43 75 ILE B CA 1
ATOM 2142 C C . ILE B 1 75 ? 25.135 -1.400 -23.687 1.00 37.43 75 ILE B C 1
ATOM 2143 O O . ILE B 1 75 ? 25.096 -1.848 -22.541 1.00 37.09 75 ILE B O 1
ATOM 2148 N N . ILE B 1 76 ? 24.621 -2.024 -24.744 1.00 37.41 76 ILE B N 1
ATOM 2149 C CA . ILE B 1 76 ? 23.952 -3.302 -24.603 1.00 36.19 76 ILE B CA 1
ATOM 2150 C C . ILE B 1 76 ? 24.867 -4.346 -23.974 1.00 36.99 76 ILE B C 1
ATOM 2151 O O . ILE B 1 76 ? 24.481 -5.004 -23.012 1.00 35.93 76 ILE B O 1
ATOM 2156 N N . ASP B 1 77 ? 26.053 -4.520 -24.528 1.00 36.49 77 ASP B N 1
ATOM 2157 C CA . ASP B 1 77 ? 26.981 -5.517 -24.024 1.00 38.68 77 ASP B CA 1
ATOM 2158 C C . ASP B 1 77 ? 27.381 -5.263 -22.551 1.00 39.11 77 ASP B C 1
ATOM 2159 O O . ASP B 1 77 ? 27.482 -6.195 -21.770 1.00 36.96 77 ASP B O 1
ATOM 2164 N N . HIS B 1 78 ? 27.553 -3.992 -22.196 1.00 39.56 78 HIS B N 1
ATOM 2165 C CA . HIS B 1 78 ? 27.808 -3.588 -20.827 1.00 40.70 78 HIS B CA 1
ATOM 2166 C C . HIS B 1 78 ? 26.652 -3.958 -19.913 1.00 38.36 78 HIS B C 1
ATOM 2167 O O . HIS B 1 78 ? 26.863 -4.519 -18.831 1.00 39.30 78 HIS B O 1
ATOM 2174 N N . ILE B 1 79 ? 25.433 -3.647 -20.325 1.00 37.03 79 ILE B N 1
ATOM 2175 C CA . ILE B 1 79 ? 24.270 -3.982 -19.518 1.00 35.07 79 ILE B CA 1
ATOM 2176 C C . ILE B 1 79 ? 24.193 -5.499 -19.233 1.00 34.71 79 ILE B C 1
ATOM 2177 O O . ILE B 1 79 ? 23.970 -5.907 -18.095 1.00 33.69 79 ILE B O 1
ATOM 2182 N N . ILE B 1 80 ? 24.365 -6.308 -20.272 1.00 33.81 80 ILE B N 1
ATOM 2183 C CA . ILE B 1 80 ? 24.233 -7.767 -20.134 1.00 35.58 80 ILE B CA 1
ATOM 2184 C C . ILE B 1 80 ? 25.221 -8.301 -19.100 1.00 36.32 80 ILE B C 1
ATOM 2185 O O . ILE B 1 80 ? 24.822 -9.061 -18.207 1.00 35.41 80 ILE B O 1
ATOM 2190 N N . VAL B 1 81 ? 26.479 -7.861 -19.192 1.00 36.34 81 VAL B N 1
ATOM 2191 C CA . VAL B 1 81 ? 27.558 -8.419 -18.382 1.00 38.56 81 VAL B CA 1
ATOM 2192 C C . VAL B 1 81 ? 27.637 -7.764 -17.010 1.00 36.57 81 VAL B C 1
ATOM 2193 O O . VAL B 1 81 ? 27.642 -8.460 -16.014 1.00 38.65 81 VAL B O 1
ATOM 2197 N N . ARG B 1 82 ? 27.633 -6.437 -16.952 1.00 36.18 82 ARG B N 1
ATOM 2198 C CA . ARG B 1 82 ? 27.720 -5.723 -15.689 1.00 36.81 82 ARG B CA 1
ATOM 2199 C C . ARG B 1 82 ? 26.428 -5.821 -14.841 1.00 35.65 82 ARG B C 1
ATOM 2200 O O . ARG B 1 82 ? 26.500 -5.877 -13.628 1.00 35.47 82 ARG B O 1
ATOM 2208 N N . TYR B 1 83 ? 25.255 -5.830 -15.472 1.00 33.59 83 TYR B N 1
ATOM 2209 C CA . TYR B 1 83 ? 23.998 -5.831 -14.709 1.00 33.36 83 TYR B CA 1
ATOM 2210 C C . TYR B 1 83 ? 23.192 -7.117 -14.803 1.00 32.39 83 TYR B C 1
ATOM 2211 O O . TYR B 1 83 ? 22.977 -7.771 -13.777 1.00 33.43 83 TYR B O 1
ATOM 2220 N N . HIS B 1 84 ? 22.751 -7.519 -15.993 1.00 32.55 84 HIS B N 1
ATOM 2221 C CA . HIS B 1 84 ? 21.879 -8.712 -16.069 1.00 32.76 84 HIS B CA 1
ATOM 2222 C C . HIS B 1 84 ? 22.528 -9.946 -15.437 1.00 33.01 84 HIS B C 1
ATOM 2223 O O . HIS B 1 84 ? 21.933 -10.603 -14.591 1.00 31.54 84 HIS B O 1
ATOM 2230 N N . ASP B 1 85 ? 23.756 -10.251 -15.860 1.00 33.92 85 ASP B N 1
ATOM 2231 C CA . ASP B 1 85 ? 24.450 -11.437 -15.334 1.00 35.98 85 ASP B CA 1
ATOM 2232 C C . ASP B 1 85 ? 24.688 -11.343 -13.821 1.00 35.36 85 ASP B C 1
ATOM 2233 O O . ASP B 1 85 ? 24.578 -12.344 -13.102 1.00 37.63 85 ASP B O 1
ATOM 2238 N N . ARG B 1 86 ? 24.991 -10.161 -13.313 1.00 36.00 86 ARG B N 1
ATOM 2239 C CA . ARG B 1 86 ? 25.168 -10.004 -11.870 1.00 37.77 86 ARG B CA 1
ATOM 2240 C C . ARG B 1 86 ? 23.860 -10.180 -11.092 1.00 35.53 86 ARG B C 1
ATOM 2241 O O . ARG B 1 86 ? 23.852 -10.778 -10.024 1.00 34.30 86 ARG B O 1
ATOM 2249 N N . HIS B 1 87 ? 22.755 -9.636 -11.615 1.00 33.59 87 HIS B N 1
ATOM 2250 C CA . HIS B 1 87 ? 21.479 -9.820 -10.937 1.00 32.47 87 HIS B CA 1
ATOM 2251 C C . HIS B 1 87 ? 21.135 -11.321 -10.844 1.00 32.61 87 HIS B C 1
ATOM 2252 O O . HIS B 1 87 ? 20.611 -11.785 -9.840 1.00 32.57 87 HIS B O 1
ATOM 2259 N N . ARG B 1 88 ? 21.405 -12.063 -11.899 1.00 33.30 88 ARG B N 1
ATOM 2260 C CA . ARG B 1 88 ? 21.076 -13.502 -11.919 1.00 35.34 88 ARG B CA 1
ATOM 2261 C C . ARG B 1 88 ? 21.879 -14.259 -10.857 1.00 37.04 88 ARG B C 1
ATOM 2262 O O . ARG B 1 88 ? 21.443 -15.286 -10.365 1.00 34.98 88 ARG B O 1
ATOM 2270 N N . GLU B 1 89 ? 23.053 -13.736 -10.524 1.00 38.54 89 GLU B N 1
ATOM 2271 C CA . GLU B 1 89 ? 23.873 -14.308 -9.462 1.00 45.87 89 GLU B CA 1
ATOM 2272 C C . GLU B 1 89 ? 23.472 -13.771 -8.073 1.00 44.68 89 GLU B C 1
ATOM 2273 O O . GLU B 1 89 ? 23.361 -14.552 -7.126 1.00 43.75 89 GLU B O 1
ATOM 2279 N N . GLN B 1 90 ? 23.218 -12.460 -7.972 1.00 40.69 90 GLN B N 1
ATOM 2280 C CA . GLN B 1 90 ? 22.868 -11.806 -6.689 1.00 41.03 90 GLN B CA 1
ATOM 2281 C C . GLN B 1 90 ? 21.567 -12.370 -6.074 1.00 38.63 90 GLN B C 1
ATOM 2282 O O . GLN B 1 90 ? 21.498 -12.659 -4.869 1.00 39.60 90 GLN B O 1
ATOM 2288 N N . LEU B 1 91 ? 20.524 -12.490 -6.876 1.00 34.58 91 LEU B N 1
ATOM 2289 C CA . LEU B 1 91 ? 19.202 -12.704 -6.287 1.00 35.13 91 LEU B CA 1
ATOM 2290 C C . LEU B 1 91 ? 19.008 -14.070 -5.632 1.00 33.82 91 LEU B C 1
ATOM 2291 O O . LEU B 1 91 ? 18.466 -14.138 -4.545 1.00 33.73 91 LEU B O 1
ATOM 2296 N N . PRO B 1 92 ? 19.475 -15.154 -6.268 1.00 35.65 92 PRO B N 1
ATOM 2297 C CA . PRO B 1 92 ? 19.341 -16.468 -5.622 1.00 36.52 92 PRO B CA 1
ATOM 2298 C C . PRO B 1 92 ? 20.010 -16.539 -4.236 1.00 36.81 92 PRO B C 1
ATOM 2299 O O . PRO B 1 92 ? 19.461 -17.127 -3.299 1.00 37.11 92 PRO B O 1
ATOM 2303 N N . GLU B 1 93 ? 21.162 -15.899 -4.114 1.00 37.22 93 GLU B N 1
ATOM 2304 C CA . GLU B 1 93 ? 21.896 -15.790 -2.852 1.00 40.30 93 GLU B CA 1
ATOM 2305 C C . GLU B 1 93 ? 21.105 -15.020 -1.788 1.00 37.68 93 GLU B C 1
ATOM 2306 O O . GLU B 1 93 ? 20.984 -15.478 -0.661 1.00 36.58 93 GLU B O 1
ATOM 2312 N N . LEU B 1 94 ? 20.534 -13.867 -2.166 1.00 35.49 94 LEU B N 1
ATOM 2313 C CA . LEU B 1 94 ? 19.702 -13.095 -1.265 1.00 34.38 94 LEU B CA 1
ATOM 2314 C C . LEU B 1 94 ? 18.482 -13.858 -0.790 1.00 34.15 94 LEU B C 1
ATOM 2315 O O . LEU B 1 94 ? 18.078 -13.748 0.377 1.00 34.94 94 LEU B O 1
ATOM 2320 N N . ILE B 1 95 ? 17.863 -14.580 -1.712 1.00 33.84 95 ILE B N 1
ATOM 2321 C CA . ILE B 1 95 ? 16.692 -15.382 -1.358 1.00 35.47 95 ILE B CA 1
ATOM 2322 C C . ILE B 1 95 ? 17.032 -16.435 -0.285 1.00 36.97 95 ILE B C 1
ATOM 2323 O O . ILE B 1 95 ? 16.284 -16.607 0.676 1.00 35.79 95 ILE B O 1
ATOM 2328 N N . LEU B 1 96 ? 18.148 -17.124 -0.466 1.00 37.69 96 LEU B N 1
ATOM 2329 C CA . LEU B 1 96 ? 18.617 -18.104 0.542 1.00 39.85 96 LEU B CA 1
ATOM 2330 C C . LEU B 1 96 ? 18.842 -17.440 1.895 1.00 38.50 96 LEU B C 1
ATOM 2331 O O . LEU B 1 96 ? 18.391 -17.945 2.927 1.00 37.60 96 LEU B O 1
ATOM 2336 N N . GLN B 1 97 ? 19.496 -16.274 1.885 1.00 37.80 97 GLN B N 1
ATOM 2337 C CA . GLN B 1 97 ? 19.773 -15.562 3.118 1.00 37.06 97 GLN B CA 1
ATOM 2338 C C . GLN B 1 97 ? 18.496 -15.087 3.806 1.00 36.01 97 GLN B C 1
ATOM 2339 O O . GLN B 1 97 ? 18.348 -15.252 5.005 1.00 35.00 97 GLN B O 1
ATOM 2345 N N . ALA B 1 98 ? 17.566 -14.526 3.032 1.00 35.17 98 ALA B N 1
ATOM 2346 C CA . ALA B 1 98 ? 16.309 -14.042 3.595 1.00 36.29 98 ALA B CA 1
ATOM 2347 C C . ALA B 1 98 ? 15.469 -15.160 4.217 1.00 35.91 98 ALA B C 1
ATOM 2348 O O . ALA B 1 98 ? 14.818 -14.955 5.239 1.00 35.76 98 ALA B O 1
ATOM 2350 N N . THR B 1 99 ? 15.494 -16.320 3.591 1.00 35.86 99 THR B N 1
ATOM 2351 C CA . THR B 1 99 ? 14.794 -17.489 4.119 1.00 38.29 99 THR B CA 1
ATOM 2352 C C . THR B 1 99 ? 15.308 -17.807 5.546 1.00 39.02 99 THR B C 1
ATOM 2353 O O . THR B 1 99 ? 14.513 -18.009 6.482 1.00 39.03 99 THR B O 1
ATOM 2357 N N . LYS B 1 100 ? 16.632 -17.812 5.701 1.00 39.80 100 LYS B N 1
ATOM 2358 C CA . LYS B 1 100 ? 17.277 -18.093 6.993 1.00 40.50 100 LYS B CA 1
ATOM 2359 C C . LYS B 1 100 ? 16.960 -17.029 8.017 1.00 41.89 100 LYS B C 1
ATOM 2360 O O . LYS B 1 100 ? 16.538 -17.325 9.153 1.00 40.92 100 LYS B O 1
ATOM 2362 N N . VAL B 1 101 ? 17.129 -15.777 7.623 1.00 39.36 101 VAL B N 1
ATOM 2363 C CA . VAL B 1 101 ? 16.870 -14.685 8.530 1.00 38.97 101 VAL B CA 1
ATOM 2364 C C . VAL B 1 101 ? 15.424 -14.707 9.030 1.00 40.34 101 VAL B C 1
ATOM 2365 O O . VAL B 1 101 ? 15.212 -14.562 10.241 1.00 41.49 101 VAL B O 1
ATOM 2369 N N . GLU B 1 102 ? 14.451 -14.898 8.133 1.00 39.09 102 GLU B N 1
ATOM 2370 C CA . GLU B 1 102 ? 13.038 -14.872 8.535 1.00 42.03 102 GLU B CA 1
ATOM 2371 C C . GLU B 1 102 ? 12.669 -16.024 9.471 1.00 43.26 102 GLU B C 1
ATOM 2372 O O . GLU B 1 102 ? 11.863 -15.843 10.389 1.00 42.40 102 GLU B O 1
ATOM 2378 N N . ARG B 1 103 ? 13.331 -17.156 9.278 1.00 41.03 103 ARG B N 1
ATOM 2379 C CA . ARG B 1 103 ? 13.129 -18.289 10.139 1.00 44.01 103 ARG B CA 1
ATOM 2380 C C . ARG B 1 103 ? 13.822 -18.112 11.503 1.00 45.94 103 ARG B C 1
ATOM 2381 O O . ARG B 1 103 ? 13.181 -18.206 12.551 1.00 46.47 103 ARG B O 1
ATOM 2389 N N . VAL B 1 104 ? 15.131 -17.892 11.475 1.00 44.53 104 VAL B N 1
ATOM 2390 C CA . VAL B 1 104 ? 15.931 -17.828 12.682 1.00 46.71 104 VAL B CA 1
ATOM 2391 C C . VAL B 1 104 ? 15.442 -16.720 13.608 1.00 48.49 104 VAL B C 1
ATOM 2392 O O . VAL B 1 104 ? 15.367 -16.917 14.828 1.00 46.74 104 VAL B O 1
ATOM 2396 N N . HIS B 1 105 ? 15.058 -15.584 13.031 1.00 45.49 105 HIS B N 1
ATOM 2397 C CA . HIS B 1 105 ? 14.624 -14.440 13.807 1.00 45.16 105 HIS B CA 1
ATOM 2398 C C . HIS B 1 105 ? 13.111 -14.219 13.810 1.00 46.11 105 HIS B C 1
ATOM 2399 O O . HIS B 1 105 ? 12.638 -13.100 14.085 1.00 45.67 105 HIS B O 1
ATOM 2406 N N . ALA B 1 106 ? 12.336 -15.270 13.554 1.00 48.44 106 ALA B N 1
ATOM 2407 C CA . ALA B 1 106 ? 10.872 -15.138 13.453 1.00 50.16 106 ALA B CA 1
ATOM 2408 C C . ALA B 1 106 ? 10.226 -14.472 14.682 1.00 54.78 106 ALA B C 1
ATOM 2409 O O . ALA B 1 106 ? 9.242 -13.737 14.536 1.00 54.64 106 ALA B O 1
ATOM 2411 N N . ASP B 1 107 ? 10.791 -14.691 15.868 1.00 56.56 107 ASP B N 1
ATOM 2412 C CA . ASP B 1 107 ? 10.220 -14.119 17.093 1.00 62.08 107 ASP B CA 1
ATOM 2413 C C . ASP B 1 107 ? 10.523 -12.627 17.295 1.00 64.43 107 ASP B C 1
ATOM 2414 O O . ASP B 1 107 ? 9.834 -11.971 18.081 1.00 66.58 107 ASP B O 1
ATOM 2419 N N . LYS B 1 108 ? 11.486 -12.066 16.561 1.00 58.59 108 LYS B N 1
ATOM 2420 C CA . LYS B 1 108 ? 11.894 -10.688 16.802 1.00 57.13 108 LYS B CA 1
ATOM 2421 C C . LYS B 1 108 ? 11.008 -9.675 16.100 1.00 58.40 108 LYS B C 1
ATOM 2422 O O . LYS B 1 108 ? 10.741 -9.815 14.907 1.00 60.36 108 LYS B O 1
ATOM 2428 N N . PRO B 1 109 ? 10.578 -8.619 16.813 1.00 59.62 109 PRO B N 1
ATOM 2429 C CA . PRO B 1 109 ? 9.746 -7.610 16.120 1.00 60.36 109 PRO B CA 1
ATOM 2430 C C . PRO B 1 109 ? 10.412 -6.904 14.917 1.00 54.57 109 PRO B C 1
ATOM 2431 O O . PRO B 1 109 ? 9.706 -6.414 14.041 1.00 53.72 109 PRO B O 1
ATOM 2435 N N . SER B 1 110 ? 11.740 -6.850 14.890 1.00 51.46 110 SER B N 1
ATOM 2436 C CA . SER B 1 110 ? 12.502 -6.269 13.775 1.00 50.12 110 SER B CA 1
ATOM 2437 C C . SER B 1 110 ? 12.658 -7.191 12.530 1.00 47.80 110 SER B C 1
ATOM 2438 O O . SER B 1 110 ? 13.244 -6.776 11.523 1.00 47.39 110 SER B O 1
ATOM 2441 N N . VAL B 1 111 ? 12.206 -8.442 12.598 1.00 44.48 111 VAL B N 1
ATOM 2442 C CA . VAL B 1 111 ? 12.421 -9.384 11.491 1.00 45.15 111 VAL B CA 1
ATOM 2443 C C . VAL B 1 111 ? 11.734 -8.874 10.203 1.00 45.49 111 VAL B C 1
ATOM 2444 O O . VAL B 1 111 ? 10.607 -8.363 10.275 1.00 45.66 111 VAL B O 1
ATOM 2448 N N . PRO B 1 112 ? 12.434 -8.941 9.033 1.00 42.37 112 PRO B N 1
ATOM 2449 C CA . PRO B 1 112 ? 11.835 -8.377 7.817 1.00 40.60 112 PRO B CA 1
ATOM 2450 C C . PRO B 1 112 ? 10.826 -9.347 7.177 1.00 42.72 112 PRO B C 1
ATOM 2451 O O . PRO B 1 112 ? 11.109 -9.964 6.152 1.00 38.22 112 PRO B O 1
ATOM 2455 N N . LYS B 1 113 ? 9.640 -9.455 7.797 1.00 44.23 113 LYS B N 1
ATOM 2456 C CA . LYS B 1 113 ? 8.630 -10.401 7.375 1.00 48.20 113 LYS B CA 1
ATOM 2457 C C . LYS B 1 113 ? 8.175 -10.067 5.956 1.00 45.56 113 LYS B C 1
ATOM 2458 O O . LYS B 1 113 ? 7.858 -8.930 5.645 1.00 48.43 113 LYS B O 1
ATOM 2464 N N . GLY B 1 114 ? 8.185 -11.066 5.085 1.00 43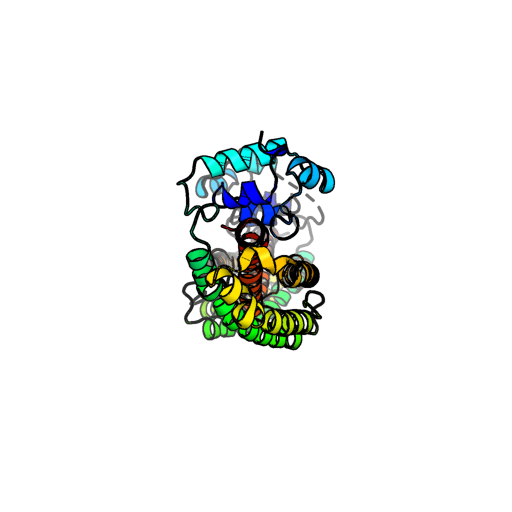.98 114 GLY B N 1
ATOM 2465 C CA . GLY B 1 114 ? 7.803 -10.901 3.680 1.00 43.22 114 GLY B CA 1
ATOM 2466 C C . GLY B 1 114 ? 8.986 -10.719 2.731 1.00 40.27 114 GLY B C 1
ATOM 2467 O O . GLY B 1 114 ? 8.810 -10.810 1.519 1.00 39.78 114 GLY B O 1
ATOM 2468 N N . LEU B 1 115 ? 10.187 -10.492 3.270 1.00 37.78 115 LEU B N 1
ATOM 2469 C CA . LEU B 1 115 ? 11.360 -10.221 2.450 1.00 37.88 115 LEU B CA 1
ATOM 2470 C C . LEU B 1 115 ? 11.643 -11.354 1.448 1.00 36.76 115 LEU B C 1
ATOM 2471 O O . LEU B 1 115 ? 11.878 -11.080 0.284 1.00 36.04 115 LEU B O 1
ATOM 2476 N N . THR B 1 116 ? 11.569 -12.602 1.898 1.00 37.44 116 THR B N 1
ATOM 2477 C CA . THR B 1 116 ? 11.832 -13.740 1.007 1.00 37.70 116 THR B CA 1
ATOM 2478 C C . THR B 1 116 ? 10.848 -13.742 -0.161 1.00 38.61 116 THR B C 1
ATOM 2479 O O . THR B 1 116 ? 11.246 -13.886 -1.330 1.00 36.81 116 THR B O 1
ATOM 2483 N N . LYS B 1 117 ? 9.577 -13.513 0.155 1.00 38.52 117 LYS B N 1
ATOM 2484 C CA . LYS B 1 117 ? 8.527 -13.444 -0.859 1.00 42.11 117 LYS B CA 1
ATOM 2485 C C . LYS B 1 117 ? 8.819 -12.341 -1.879 1.00 38.79 117 LYS B C 1
ATOM 2486 O O . LYS B 1 117 ? 8.710 -12.581 -3.085 1.00 37.76 117 LYS B O 1
ATOM 2492 N N . TYR B 1 118 ? 9.152 -11.135 -1.412 1.00 36.93 118 TYR B N 1
ATOM 2493 C CA . TYR B 1 118 ? 9.407 -10.009 -2.333 1.00 37.17 118 TYR B CA 1
ATOM 2494 C C . TYR B 1 118 ? 10.643 -10.206 -3.207 1.00 35.12 118 TYR B C 1
ATOM 2495 O O . TYR B 1 118 ? 10.610 -9.902 -4.398 1.00 33.42 118 TYR B O 1
ATOM 2504 N N . LEU B 1 119 ? 11.735 -10.676 -2.611 1.00 33.88 119 LEU B N 1
ATOM 2505 C CA . LEU B 1 119 ? 12.908 -11.018 -3.401 1.00 33.80 119 LEU B CA 1
ATOM 2506 C C . LEU B 1 119 ? 12.610 -12.091 -4.433 1.00 33.69 119 LEU B C 1
ATOM 2507 O O . LEU B 1 119 ? 13.146 -12.056 -5.548 1.00 33.15 119 LEU B O 1
ATOM 2512 N N . THR B 1 120 ? 11.770 -13.049 -4.085 1.00 34.19 120 THR B N 1
ATOM 2513 C CA . THR B 1 120 ? 11.431 -14.115 -5.021 1.00 35.54 120 THR B CA 1
ATOM 2514 C C . THR B 1 120 ? 10.633 -13.555 -6.198 1.00 36.67 120 THR B C 1
ATOM 2515 O O . THR B 1 120 ? 10.892 -13.899 -7.365 1.00 37.32 120 THR B O 1
ATOM 2519 N N . MET B 1 121 ? 9.668 -12.673 -5.912 1.00 37.80 121 MET B N 1
ATOM 2520 C CA . MET B 1 121 ? 8.910 -12.026 -6.964 1.00 38.47 121 MET B CA 1
ATOM 2521 C C . MET B 1 121 ? 9.838 -11.218 -7.874 1.00 36.03 121 MET B C 1
ATOM 2522 O O . MET B 1 121 ? 9.759 -11.306 -9.104 1.00 36.39 121 MET B O 1
ATOM 2527 N N . LEU B 1 122 ? 10.703 -10.413 -7.265 1.00 33.66 122 LEU B N 1
ATOM 2528 C CA . LEU B 1 122 ? 11.675 -9.643 -8.023 1.00 32.01 122 LEU B CA 1
ATOM 2529 C C . LEU B 1 122 ? 12.518 -10.501 -8.954 1.00 31.50 122 LEU B C 1
ATOM 2530 O O . LEU B 1 122 ? 12.691 -10.178 -10.127 1.00 31.42 122 LEU B O 1
ATOM 2535 N N . HIS B 1 123 ? 13.055 -11.589 -8.424 1.00 32.49 123 HIS B N 1
ATOM 2536 C CA . HIS B 1 123 ? 13.862 -12.508 -9.219 1.00 33.60 123 HIS B CA 1
ATOM 2537 C C . HIS B 1 123 ? 13.082 -13.067 -10.387 1.00 33.58 123 HIS B C 1
ATOM 2538 O O . HIS B 1 123 ? 13.577 -13.100 -11.501 1.00 33.30 123 HIS B O 1
ATOM 2545 N N . GLU B 1 124 ? 11.852 -13.529 -10.138 1.00 36.81 124 GLU B N 1
ATOM 2546 C CA . GLU B 1 124 ? 11.040 -14.120 -11.210 1.00 40.08 124 GLU B CA 1
ATOM 2547 C C . GLU B 1 124 ? 10.750 -13.085 -12.295 1.00 37.53 124 GLU B C 1
ATOM 2548 O O . GLU B 1 124 ? 10.942 -13.346 -13.466 1.00 35.70 124 GLU B O 1
ATOM 2554 N N . GLU B 1 125 ? 10.306 -11.904 -11.879 1.00 36.97 125 GLU B N 1
ATOM 2555 C CA . GLU B 1 125 ? 9.930 -10.847 -12.813 1.00 37.51 125 GLU B CA 1
ATOM 2556 C C . GLU B 1 125 ? 11.126 -10.274 -13.555 1.00 35.16 125 GLU B C 1
ATOM 2557 O O . GLU B 1 125 ? 11.070 -10.083 -14.757 1.00 35.01 125 GLU B O 1
ATOM 2563 N N . LEU B 1 126 ? 12.218 -10.044 -12.851 1.00 34.21 126 LEU B N 1
ATOM 2564 C CA . LEU B 1 126 ? 13.402 -9.546 -13.501 1.00 33.92 126 LEU B CA 1
ATOM 2565 C C . LEU B 1 126 ? 13.997 -10.559 -14.483 1.00 34.80 126 LEU B C 1
ATOM 2566 O O . LEU B 1 126 ? 14.452 -10.180 -15.557 1.00 35.33 126 LEU B O 1
ATOM 2571 N N . SER B 1 127 ? 13.975 -11.840 -14.132 1.00 36.77 127 SER B N 1
ATOM 2572 C CA . SER B 1 127 ? 14.464 -12.875 -15.042 1.00 37.69 127 SER B CA 1
ATOM 2573 C C . SER B 1 127 ? 13.706 -12.901 -16.353 1.00 37.51 127 SER B C 1
ATOM 2574 O O . SER B 1 127 ? 14.315 -12.915 -17.423 1.00 35.97 127 SER B O 1
ATOM 2577 N N . SER B 1 128 ? 12.385 -12.841 -16.313 1.00 36.84 128 SER B N 1
ATOM 2578 C CA . SER B 1 128 ? 11.632 -12.880 -17.558 1.00 38.97 128 SER B CA 1
ATOM 2579 C C . SER B 1 128 ? 11.840 -11.611 -18.347 1.00 36.58 128 SER B C 1
ATOM 2580 O O . SER B 1 128 ? 12.002 -11.676 -19.547 1.00 35.96 128 SER B O 1
ATOM 2583 N N . HIS B 1 129 ? 11.899 -10.466 -17.662 1.00 35.14 129 HIS B N 1
ATOM 2584 C CA . HIS B 1 129 ? 12.156 -9.184 -18.295 1.00 33.79 129 HIS B CA 1
ATOM 2585 C C . HIS B 1 129 ? 13.509 -9.140 -19.016 1.00 33.50 129 HIS B C 1
ATOM 2586 O O . HIS B 1 129 ? 13.570 -8.757 -20.174 1.00 32.55 129 HIS B O 1
ATOM 2593 N N . MET B 1 130 ? 14.587 -9.530 -18.313 1.00 32.42 130 MET B N 1
ATOM 2594 C CA . MET B 1 130 ? 15.915 -9.552 -18.898 1.00 33.58 130 MET B CA 1
ATOM 2595 C C . MET B 1 130 ? 16.028 -10.480 -20.113 1.00 34.08 130 MET B C 1
ATOM 2596 O O . MET B 1 130 ? 16.736 -10.178 -21.059 1.00 32.36 130 MET B O 1
ATOM 2601 N N . MET B 1 131 ? 15.327 -11.612 -20.074 1.00 34.64 131 MET B N 1
ATOM 2602 C CA . MET B 1 131 ? 15.347 -12.544 -21.181 1.00 38.50 131 MET B CA 1
ATOM 2603 C C . MET B 1 131 ? 14.696 -11.940 -22.409 1.00 38.34 131 MET B C 1
ATOM 2604 O O . MET B 1 131 ? 15.189 -12.125 -23.493 1.00 37.22 131 MET B O 1
ATOM 2609 N N . LYS B 1 132 ? 13.598 -11.192 -22.235 1.00 36.41 132 LYS B N 1
ATOM 2610 C CA . LYS B 1 132 ? 12.966 -10.495 -23.340 1.00 36.23 132 LYS B CA 1
ATOM 2611 C C . LYS B 1 132 ? 13.890 -9.459 -23.951 1.00 34.12 132 LYS B C 1
ATOM 2612 O O . LYS B 1 132 ? 14.008 -9.384 -25.171 1.00 35.81 132 LYS B O 1
ATOM 2616 N N . GLU B 1 133 ? 14.591 -8.702 -23.109 1.00 31.28 133 GLU B N 1
ATOM 2617 C CA . GLU B 1 133 ? 15.584 -7.790 -23.579 1.00 31.84 133 GLU B CA 1
ATOM 2618 C C . GLU B 1 133 ? 16.708 -8.479 -24.370 1.00 32.43 133 GLU B C 1
ATOM 2619 O O . GLU B 1 133 ? 17.075 -8.020 -25.466 1.00 32.91 133 GLU B O 1
ATOM 2625 N N . GLU B 1 134 ? 17.236 -9.571 -23.823 1.00 33.24 134 GLU B N 1
ATOM 2626 C CA . GLU B 1 134 ? 18.349 -10.265 -24.478 1.00 33.21 134 GLU B CA 1
ATOM 2627 C C . GLU B 1 134 ? 17.972 -10.983 -25.769 1.00 35.25 134 GLU B C 1
ATOM 2628 O O . GLU B 1 134 ? 18.786 -11.023 -26.698 1.00 35.39 134 GLU B O 1
ATOM 2634 N N . GLN B 1 135 ? 16.744 -11.498 -25.837 1.00 34.74 135 GLN B N 1
ATOM 2635 C CA . GLN B 1 135 ? 16.262 -12.279 -26.980 1.00 35.77 135 GLN B CA 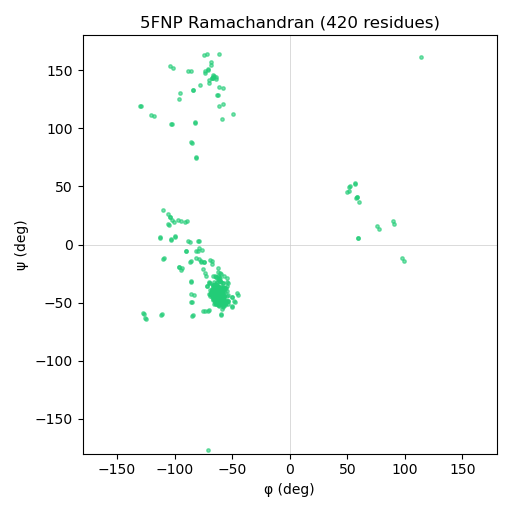1
ATOM 2636 C C . GLN B 1 135 ? 15.700 -11.444 -28.112 1.00 36.71 135 GLN B C 1
ATOM 2637 O O . GLN B 1 135 ? 15.842 -11.813 -29.257 1.00 34.18 135 GLN B O 1
ATOM 2643 N N . ILE B 1 136 ? 15.083 -10.292 -27.801 1.00 33.60 136 ILE B N 1
ATOM 2644 C CA . ILE B 1 136 ? 14.374 -9.510 -28.801 1.00 32.82 136 ILE B CA 1
ATOM 2645 C C . ILE B 1 136 ? 14.839 -8.058 -28.839 1.00 33.87 136 ILE B C 1
ATOM 2646 O O . ILE B 1 136 ? 15.271 -7.596 -29.882 1.00 32.87 136 ILE B O 1
ATOM 2651 N N . LEU B 1 137 ? 14.717 -7.306 -27.743 1.00 32.51 137 LEU B N 1
ATOM 2652 C CA . LEU B 1 137 ? 14.947 -5.868 -27.843 1.00 33.00 137 LEU B CA 1
ATOM 2653 C C . LEU B 1 137 ? 16.382 -5.516 -28.174 1.00 33.88 137 LEU B C 1
ATOM 2654 O O . LEU B 1 137 ? 16.652 -4.688 -29.040 1.00 34.13 137 LEU B O 1
ATOM 2659 N N . PHE B 1 138 ? 17.319 -6.132 -27.470 1.00 33.18 138 PHE B N 1
ATOM 2660 C CA . PHE B 1 138 ? 18.724 -5.808 -27.676 1.00 34.15 138 PHE B CA 1
ATOM 2661 C C . PHE B 1 138 ? 19.173 -6.218 -29.100 1.00 34.48 138 PHE B C 1
ATOM 2662 O O . PHE B 1 138 ? 19.806 -5.425 -29.787 1.00 33.50 138 PHE B O 1
ATOM 2670 N N . PRO B 1 139 ? 18.834 -7.439 -29.547 1.00 35.74 139 PRO B N 1
ATOM 2671 C CA . PRO B 1 139 ? 19.166 -7.797 -30.946 1.00 36.90 139 PRO B CA 1
ATOM 2672 C C . PRO B 1 139 ? 18.536 -6.879 -31.966 1.00 37.75 139 PRO B C 1
ATOM 2673 O O . PRO B 1 139 ? 19.187 -6.489 -32.943 1.00 36.36 139 PRO B O 1
ATOM 2677 N N . MET B 1 140 ? 17.285 -6.461 -31.736 1.00 37.00 140 MET B N 1
ATOM 2678 C CA . MET B 1 140 ? 16.636 -5.613 -32.717 1.00 37.56 140 MET B CA 1
ATOM 2679 C C . MET B 1 140 ? 17.330 -4.245 -32.815 1.00 37.39 140 MET B C 1
ATOM 2680 O O . MET B 1 140 ? 17.480 -3.691 -33.931 1.00 38.22 140 MET B O 1
ATOM 2685 N N . ILE B 1 141 ? 17.812 -3.740 -31.682 1.00 35.88 141 ILE B N 1
ATOM 2686 C CA . ILE B 1 141 ? 18.569 -2.491 -31.663 1.00 35.82 141 ILE B CA 1
ATOM 2687 C C . ILE B 1 141 ? 19.909 -2.670 -32.404 1.00 37.59 141 ILE B C 1
ATOM 2688 O O . ILE B 1 141 ? 20.285 -1.853 -33.252 1.00 38.07 141 ILE B O 1
ATOM 2693 N N . LYS B 1 142 ? 20.617 -3.746 -32.096 1.00 38.04 142 LYS B N 1
ATOM 2694 C CA . LYS B 1 142 ? 21.852 -4.029 -32.816 1.00 40.06 142 LYS B CA 1
ATOM 2695 C C . LYS B 1 142 ? 21.641 -4.172 -34.325 1.00 42.91 142 LYS B C 1
ATOM 2696 O O . LYS B 1 142 ? 22.531 -3.844 -35.096 1.00 42.73 142 LYS B O 1
ATOM 2702 N N . GLN B 1 143 ? 20.481 -4.691 -34.732 1.00 41.80 143 GLN B N 1
ATOM 2703 C CA . GLN B 1 143 ? 20.220 -4.952 -36.132 1.00 43.29 143 GLN B CA 1
ATOM 2704 C C . GLN B 1 143 ? 19.554 -3.760 -36.812 1.00 44.43 143 GLN B C 1
ATOM 2705 O O . GLN B 1 143 ? 18.972 -3.929 -37.880 1.00 45.44 143 GLN B O 1
ATOM 2711 N N . GLY B 1 144 ? 19.671 -2.569 -36.213 1.00 42.99 144 GLY B N 1
ATOM 2712 C CA . GLY B 1 144 ? 19.209 -1.337 -36.834 1.00 43.66 144 GLY B CA 1
ATOM 2713 C C . GLY B 1 144 ? 17.718 -1.103 -36.785 1.00 41.26 144 GLY B C 1
ATOM 2714 O O . GLY B 1 144 ? 17.229 -0.220 -37.482 1.00 40.99 144 GLY B O 1
ATOM 2715 N N . MET B 1 145 ? 16.985 -1.863 -35.968 1.00 37.50 145 MET B N 1
ATOM 2716 C CA . MET B 1 145 ? 15.535 -1.705 -35.871 1.00 37.69 145 MET B CA 1
ATOM 2717 C C . MET B 1 145 ? 15.112 -0.902 -34.639 1.00 37.46 145 MET B C 1
ATOM 2718 O O . MET B 1 145 ? 13.948 -0.997 -34.221 1.00 36.93 145 MET B O 1
ATOM 2723 N N . GLY B 1 146 ? 16.025 -0.123 -34.042 1.00 36.12 146 GLY B N 1
ATOM 2724 C CA . GLY B 1 146 ? 15.725 0.624 -32.810 1.00 35.89 146 GLY B CA 1
ATOM 2725 C C . GLY B 1 146 ? 14.511 1.532 -32.965 1.00 36.06 146 GLY B C 1
ATOM 2726 O O . GLY B 1 146 ? 13.691 1.673 -32.066 1.00 35.47 146 GLY B O 1
ATOM 2727 N N . SER B 1 147 ? 14.382 2.137 -34.145 1.00 38.00 147 SER B N 1
ATOM 2728 C CA . SER B 1 147 ? 13.298 3.084 -34.394 1.00 38.29 147 SER B CA 1
ATOM 2729 C C . SER B 1 147 ? 11.929 2.383 -34.454 1.00 39.08 147 SER B C 1
ATOM 2730 O O . SER B 1 147 ? 10.907 3.039 -34.380 1.00 37.37 147 SER B O 1
ATOM 2733 N N . GLN B 1 148 ? 11.939 1.052 -34.557 1.00 37.53 148 GLN B N 1
ATOM 2734 C CA . GLN B 1 148 ? 10.745 0.236 -34.582 1.00 37.08 148 GLN B CA 1
ATOM 2735 C C . GLN B 1 148 ? 10.429 -0.391 -33.226 1.00 37.74 148 GLN B C 1
ATOM 2736 O O . GLN B 1 148 ? 9.496 -1.206 -33.138 1.00 35.71 148 GLN B O 1
ATOM 2742 N N . ALA B 1 149 ? 11.161 -0.011 -32.174 1.00 35.94 149 ALA B N 1
ATOM 2743 C CA . ALA B 1 149 ? 11.036 -0.682 -30.878 1.00 36.77 149 ALA B CA 1
ATOM 2744 C C . ALA B 1 149 ? 10.116 0.033 -29.890 1.00 37.33 149 ALA B C 1
ATOM 2745 O O . ALA B 1 149 ? 10.183 -0.236 -28.697 1.00 35.96 149 ALA B O 1
ATOM 2747 N N . MET B 1 150 ? 9.215 0.897 -30.373 1.00 39.01 150 MET B N 1
ATOM 2748 C CA . MET B 1 150 ? 8.263 1.567 -29.477 1.00 39.77 150 MET B CA 1
ATOM 2749 C C . MET B 1 150 ? 7.460 0.600 -28.608 1.00 37.61 150 MET B C 1
ATOM 2750 O O . MET B 1 150 ? 7.295 0.831 -27.419 1.00 38.70 150 MET B O 1
ATOM 2755 N N . GLY B 1 151 ? 6.982 -0.494 -29.192 1.00 36.91 151 GLY B N 1
ATOM 2756 C CA . GLY B 1 151 ? 6.207 -1.489 -28.448 1.00 36.32 151 GLY B CA 1
ATOM 2757 C C . GLY B 1 151 ? 6.985 -2.086 -27.285 1.00 35.41 151 GLY B C 1
ATOM 2758 O O . GLY B 1 151 ? 6.580 -1.930 -26.136 1.00 35.80 151 GLY B O 1
ATOM 2759 N N . PRO B 1 152 ? 8.127 -2.749 -27.562 1.00 33.75 152 PRO B N 1
ATOM 2760 C CA . PRO B 1 152 ? 8.858 -3.375 -26.480 1.00 34.15 152 PRO B CA 1
ATOM 2761 C C . PRO B 1 152 ? 9.400 -2.404 -25.454 1.00 32.11 152 PRO B C 1
ATOM 2762 O O . PRO B 1 152 ? 9.352 -2.682 -24.259 1.00 31.50 152 PRO B O 1
ATOM 2766 N N . ILE B 1 153 ? 9.873 -1.254 -25.915 1.00 32.71 153 ILE B N 1
ATOM 2767 C CA . ILE B 1 153 ? 10.337 -0.221 -24.994 1.00 32.34 153 ILE B CA 1
ATOM 2768 C C . ILE B 1 153 ? 9.234 0.256 -24.035 1.00 32.79 153 ILE B C 1
ATOM 2769 O O . ILE B 1 153 ? 9.478 0.321 -22.833 1.00 32.85 153 ILE B O 1
ATOM 2774 N N . SER B 1 154 ? 8.025 0.536 -24.524 1.00 36.46 154 SER B N 1
ATOM 2775 C CA . SER B 1 154 ? 6.956 0.982 -23.596 1.00 37.58 154 SER B CA 1
ATOM 2776 C C . SER B 1 154 ? 6.622 -0.117 -22.547 1.00 36.66 154 SER B C 1
ATOM 2777 O O . SER B 1 154 ? 6.410 0.184 -21.373 1.00 35.75 154 SER B O 1
ATOM 2780 N N . VAL B 1 155 ? 6.614 -1.384 -22.962 1.00 35.31 155 VAL B N 1
ATOM 2781 C CA . VAL B 1 155 ? 6.411 -2.486 -22.019 1.00 35.93 155 VAL B CA 1
ATOM 2782 C C . VAL B 1 155 ? 7.580 -2.585 -21.023 1.00 34.16 155 VAL B C 1
ATOM 2783 O O . VAL B 1 155 ? 7.347 -2.753 -19.822 1.00 34.62 155 VAL B O 1
ATOM 2787 N N . MET B 1 156 ? 8.820 -2.478 -21.507 1.00 34.66 156 MET B N 1
ATOM 2788 C CA . MET B 1 156 ? 9.995 -2.573 -20.635 1.00 35.54 156 MET B CA 1
ATOM 2789 C C . MET B 1 156 ? 9.998 -1.435 -19.617 1.00 34.05 156 MET B C 1
ATOM 2790 O O . MET B 1 156 ? 10.297 -1.667 -18.453 1.00 31.57 156 MET B O 1
ATOM 2795 N N . GLU B 1 157 ? 9.602 -0.237 -20.031 1.00 34.82 157 GLU B N 1
ATOM 2796 C CA . GLU B 1 157 ? 9.505 0.899 -19.089 1.00 36.17 157 GLU B CA 1
ATOM 2797 C C . GLU B 1 157 ? 8.414 0.744 -18.043 1.00 35.69 157 GLU B C 1
ATOM 2798 O O . GLU B 1 157 ? 8.638 1.028 -16.877 1.00 34.90 157 GLU B O 1
ATOM 2804 N N . SER B 1 158 ? 7.270 0.219 -18.435 1.00 36.02 158 SER B N 1
ATOM 2805 C CA . SER B 1 158 ? 6.222 -0.142 -17.482 1.00 38.98 158 SER B CA 1
ATOM 2806 C C . SER B 1 158 ? 6.704 -1.219 -16.457 1.00 39.36 158 SER B C 1
ATOM 2807 O O . SER B 1 158 ? 6.468 -1.093 -15.243 1.00 37.34 158 SER B O 1
ATOM 2810 N N . GLU B 1 159 ? 7.450 -2.217 -16.926 1.00 35.40 159 GLU B N 1
ATOM 2811 C CA . GLU B 1 159 ? 8.057 -3.223 -16.028 1.00 35.15 159 GLU B CA 1
ATOM 2812 C C . GLU B 1 159 ? 9.117 -2.627 -15.122 1.00 32.60 159 GLU B C 1
ATOM 2813 O O . GLU B 1 159 ? 9.229 -3.004 -13.972 1.00 33.84 159 GLU B O 1
ATOM 2819 N N . HIS B 1 160 ? 9.884 -1.667 -15.615 1.00 32.72 160 HIS B N 1
ATOM 2820 C CA . HIS B 1 160 ? 10.839 -0.992 -14.755 1.00 32.54 160 HIS B CA 1
ATOM 2821 C C . HIS B 1 160 ? 10.121 -0.290 -13.609 1.00 35.09 160 HIS B C 1
ATOM 2822 O O . HIS B 1 160 ? 10.601 -0.336 -12.472 1.00 33.75 160 HIS B O 1
ATOM 2829 N N . ASP B 1 161 ? 8.975 0.336 -13.891 1.00 36.84 161 ASP B N 1
ATOM 2830 C CA . ASP B 1 161 ? 8.182 0.952 -12.811 1.00 39.54 161 ASP B CA 1
ATOM 2831 C C . ASP B 1 161 ? 7.725 -0.058 -11.779 1.00 38.96 161 ASP B C 1
ATOM 2832 O O . ASP B 1 161 ? 7.780 0.220 -10.576 1.00 38.16 161 ASP B O 1
ATOM 2837 N N . GLU B 1 162 ? 7.297 -1.236 -12.232 1.00 38.26 162 GLU B N 1
ATOM 2838 C CA . GLU B 1 162 ? 6.907 -2.311 -11.322 1.00 40.42 162 GLU B CA 1
ATOM 2839 C C . GLU B 1 162 ? 8.079 -2.826 -10.474 1.00 39.43 162 GLU B C 1
ATOM 2840 O O . GLU B 1 162 ? 7.894 -3.173 -9.307 1.00 40.96 162 GLU B O 1
ATOM 2846 N N . ALA B 1 163 ? 9.272 -2.930 -11.061 1.00 38.13 163 ALA B N 1
ATOM 2847 C CA . ALA B 1 163 ? 10.483 -3.289 -10.316 1.00 37.93 163 ALA B CA 1
ATOM 2848 C C . ALA B 1 163 ? 10.734 -2.239 -9.222 1.00 38.92 163 ALA B C 1
ATOM 2849 O O . ALA B 1 163 ? 11.088 -2.599 -8.096 1.00 38.09 163 ALA B O 1
ATOM 2851 N N . GLY B 1 164 ? 10.546 -0.965 -9.559 1.00 39.07 164 GLY B N 1
ATOM 2852 C CA . GLY B 1 164 ? 10.685 0.124 -8.586 1.00 41.00 164 GLY B CA 1
ATOM 2853 C C . GLY B 1 164 ? 9.737 -0.022 -7.399 1.00 41.06 164 GLY B C 1
ATOM 2854 O O . GLY B 1 164 ? 10.132 0.184 -6.269 1.00 40.09 164 GLY B O 1
ATOM 2855 N N . GLU B 1 165 ? 8.493 -0.392 -7.677 1.00 44.11 165 GLU B N 1
ATOM 2856 C CA . GLU B 1 165 ? 7.488 -0.664 -6.629 1.00 49.13 165 GLU B CA 1
ATOM 2857 C C . GLU B 1 165 ? 7.910 -1.842 -5.708 1.00 47.96 165 GLU B C 1
ATOM 2858 O O . GLU B 1 165 ? 7.743 -1.760 -4.476 1.00 46.13 165 GLU B O 1
ATOM 2864 N N . LEU B 1 166 ? 8.491 -2.912 -6.265 1.00 44.81 166 LEU B N 1
ATOM 2865 C CA . LEU B 1 166 ? 9.038 -3.986 -5.424 1.00 43.02 166 LEU B CA 1
ATOM 2866 C C . LEU B 1 166 ? 10.189 -3.505 -4.578 1.00 40.32 166 LEU B C 1
ATOM 2867 O O . LEU B 1 166 ? 10.324 -3.925 -3.419 1.00 39.30 166 LEU B O 1
ATOM 2872 N N . LEU B 1 167 ? 11.078 -2.705 -5.164 1.00 36.76 167 LEU B N 1
ATOM 2873 C CA . LEU B 1 167 ? 12.178 -2.177 -4.395 1.00 36.83 167 LEU B CA 1
ATOM 2874 C C . LEU B 1 167 ? 11.655 -1.353 -3.202 1.00 38.93 167 LEU B C 1
ATOM 2875 O O . LEU B 1 167 ? 12.229 -1.438 -2.115 1.00 36.26 167 LEU B O 1
ATOM 2880 N N . GLU B 1 168 ? 10.598 -0.562 -3.418 1.00 38.82 168 GLU B N 1
ATOM 2881 C CA . GLU B 1 168 ? 10.011 0.219 -2.313 1.00 42.93 168 GLU B CA 1
ATOM 2882 C C . GLU B 1 168 ? 9.478 -0.669 -1.189 1.00 42.05 168 GLU B C 1
ATOM 2883 O O . GLU B 1 168 ? 9.727 -0.406 -0.015 1.00 40.32 168 GLU B O 1
ATOM 2889 N N . VAL B 1 169 ? 8.799 -1.751 -1.545 1.00 41.66 169 VAL B N 1
ATOM 2890 C CA . VAL B 1 169 ? 8.302 -2.684 -0.557 1.00 42.79 169 VAL B CA 1
ATOM 2891 C C . VAL B 1 169 ? 9.461 -3.356 0.191 1.00 41.00 169 VAL B C 1
ATOM 2892 O O . VAL B 1 169 ? 9.411 -3.534 1.425 1.00 41.67 169 VAL B O 1
ATOM 2896 N N . ILE B 1 170 ? 10.520 -3.707 -0.536 1.00 38.67 170 ILE B N 1
ATOM 2897 C CA . ILE B 1 170 ? 11.730 -4.289 0.071 1.00 37.17 170 ILE B CA 1
ATOM 2898 C C . ILE B 1 170 ? 12.413 -3.322 1.060 1.00 37.77 170 ILE B C 1
ATOM 2899 O O . ILE B 1 170 ? 12.783 -3.715 2.175 1.00 37.35 170 ILE B O 1
ATOM 2904 N N . LYS B 1 171 ? 12.587 -2.077 0.632 1.00 38.44 171 LYS B N 1
ATOM 2905 C CA . LYS B 1 171 ? 13.102 -1.034 1.504 1.00 41.69 171 LYS B CA 1
ATOM 2906 C C . LYS B 1 171 ? 12.230 -0.857 2.764 1.00 43.20 171 LYS B C 1
ATOM 2907 O O . LYS B 1 171 ? 12.745 -0.843 3.871 1.00 43.37 171 LYS B O 1
ATOM 2913 N N . HIS B 1 172 ? 10.923 -0.763 2.592 1.00 45.81 172 HIS B N 1
ATOM 2914 C CA . HIS B 1 172 ? 10.026 -0.596 3.726 1.00 48.63 172 HIS B CA 1
ATOM 2915 C C . HIS B 1 172 ? 10.133 -1.762 4.732 1.00 49.70 172 HIS B C 1
ATOM 2916 O O . HIS B 1 172 ? 10.244 -1.537 5.950 1.00 46.99 172 HIS B O 1
ATOM 2923 N N . THR B 1 173 ? 10.129 -2.992 4.216 1.00 46.30 173 THR B N 1
ATOM 2924 C CA . THR B 1 173 ? 10.204 -4.208 5.023 1.00 46.90 173 THR B CA 1
ATOM 2925 C C . THR B 1 173 ? 11.484 -4.312 5.856 1.00 44.28 173 THR B C 1
ATOM 2926 O O . THR B 1 173 ? 11.489 -4.921 6.918 1.00 43.29 173 THR B O 1
ATOM 2930 N N . THR B 1 174 ? 12.563 -3.718 5.366 1.00 41.03 174 THR B N 1
ATOM 2931 C CA . THR B 1 174 ? 13.879 -3.792 6.006 1.00 40.42 174 THR B CA 1
ATOM 2932 C C . THR B 1 174 ? 14.293 -2.507 6.720 1.00 40.32 174 THR B C 1
ATOM 2933 O O . THR B 1 174 ? 15.489 -2.293 6.990 1.00 38.65 174 THR B O 1
ATOM 2937 N N . ASN B 1 175 ? 13.319 -1.641 6.999 1.00 41.66 175 ASN B N 1
ATOM 2938 C CA . ASN B 1 175 ? 13.570 -0.356 7.644 1.00 44.97 175 ASN B CA 1
ATOM 2939 C C . ASN B 1 175 ? 14.567 0.475 6.862 1.00 44.90 175 ASN B C 1
ATOM 2940 O O . ASN B 1 175 ? 15.573 0.946 7.394 1.00 44.43 175 ASN B O 1
ATOM 2945 N N . ASN B 1 176 ? 14.285 0.642 5.570 1.00 44.21 176 ASN B N 1
ATOM 2946 C CA . ASN B 1 176 ? 15.218 1.220 4.637 1.00 44.09 176 ASN B CA 1
ATOM 2947 C C . ASN B 1 176 ? 16.586 0.533 4.663 1.00 42.62 176 ASN B C 1
ATOM 2948 O O . ASN B 1 176 ? 17.641 1.170 4.749 1.00 41.26 176 ASN B O 1
ATOM 2953 N N . VAL B 1 177 ? 16.552 -0.789 4.563 1.00 40.89 177 VAL B N 1
ATOM 2954 C CA . VAL B 1 177 ? 17.766 -1.593 4.532 1.00 41.81 177 VAL B CA 1
ATOM 2955 C C . VAL B 1 177 ? 18.717 -1.221 5.681 1.00 43.78 177 VAL B C 1
ATOM 2956 O O . VAL B 1 177 ? 19.923 -1.096 5.502 1.00 44.21 177 VAL B O 1
ATOM 2960 N N . THR B 1 178 ? 18.146 -1.083 6.878 1.00 43.44 178 THR B N 1
ATOM 2961 C CA . THR B 1 178 ? 18.903 -0.765 8.091 1.00 44.82 178 THR B CA 1
ATOM 2962 C C . THR B 1 178 ? 18.732 -1.917 9.053 1.00 41.40 178 THR B C 1
ATOM 2963 O O . THR B 1 178 ? 17.639 -2.139 9.556 1.00 40.94 178 THR B O 1
ATOM 2967 N N . PRO B 1 179 ? 19.805 -2.681 9.294 1.00 42.64 179 PRO B N 1
ATOM 2968 C CA . PRO B 1 179 ? 19.591 -3.803 10.193 1.00 43.58 179 PRO B CA 1
ATOM 2969 C C . PRO B 1 179 ? 19.447 -3.337 11.649 1.00 44.39 179 PRO B C 1
ATOM 2970 O O . PRO B 1 179 ? 20.050 -2.328 12.030 1.00 45.32 179 PRO B O 1
ATOM 2974 N N . PRO B 1 180 ? 18.667 -4.056 12.441 1.00 44.82 180 PRO B N 1
ATOM 2975 C CA . PRO B 1 180 ? 18.537 -3.674 13.836 1.00 46.27 180 PRO B CA 1
ATOM 2976 C C . PRO B 1 180 ? 19.793 -4.043 14.670 1.00 48.27 180 PRO B C 1
ATOM 2977 O O . PRO B 1 180 ? 20.608 -4.876 14.234 1.00 43.86 180 PRO B O 1
ATOM 2981 N N . PRO B 1 181 ? 19.939 -3.434 15.865 1.00 52.40 181 PRO B N 1
ATOM 2982 C CA . PRO B 1 181 ? 21.067 -3.682 16.777 1.00 53.08 181 PRO B CA 1
ATOM 2983 C C . PRO B 1 181 ? 21.401 -5.154 16.971 1.00 49.52 181 PRO B C 1
ATOM 2984 O O . PRO B 1 181 ? 22.570 -5.510 16.988 1.00 47.61 181 PRO B O 1
ATOM 2988 N N . GLU B 1 182 ? 20.371 -5.974 17.106 1.00 51.17 182 GLU B N 1
ATOM 2989 C CA . GLU B 1 182 ? 20.507 -7.431 17.292 1.00 53.80 182 GLU B CA 1
ATOM 2990 C C . GLU B 1 182 ? 20.785 -8.289 16.039 1.00 52.75 182 GLU B C 1
ATOM 2991 O O . GLU B 1 182 ? 20.834 -9.516 16.126 1.00 52.59 182 GLU B O 1
ATOM 2997 N N . ALA B 1 183 ? 20.944 -7.664 14.876 1.00 48.99 183 ALA B N 1
ATOM 2998 C CA . ALA B 1 183 ? 21.305 -8.404 13.689 1.00 48.70 183 ALA B CA 1
ATOM 2999 C C . ALA B 1 183 ? 22.703 -8.962 13.802 1.00 49.01 183 ALA B C 1
ATOM 3000 O O . ALA B 1 183 ? 23.619 -8.295 14.291 1.00 46.06 183 ALA B O 1
ATOM 3002 N N . CYS B 1 184 ? 22.865 -10.153 13.254 1.00 50.29 184 CYS B N 1
ATOM 3003 C CA A CYS B 1 184 ? 24.161 -10.827 13.222 0.50 53.81 184 CYS B CA 1
ATOM 3004 C CA B CYS B 1 184 ? 24.152 -10.838 13.224 0.50 53.77 184 CYS B CA 1
ATOM 3005 C C . CYS B 1 184 ? 24.713 -10.911 11.793 1.00 52.01 184 CYS B C 1
ATOM 3006 O O . CYS B 1 184 ? 24.216 -10.205 10.914 1.00 43.78 184 CYS B O 1
ATOM 3011 N N . THR B 1 185 ? 25.750 -11.725 11.562 1.00 49.77 185 THR B N 1
ATOM 3012 C CA . THR B 1 185 ? 26.479 -11.703 10.287 1.00 51.06 185 THR B CA 1
ATOM 3013 C C . THR B 1 185 ? 25.657 -11.961 9.012 1.00 45.35 185 THR B C 1
ATOM 3014 O O . THR B 1 185 ? 25.826 -11.228 8.062 1.00 42.95 185 THR B O 1
ATOM 3018 N N . THR B 1 186 ? 24.774 -12.961 9.001 1.00 43.56 186 THR B N 1
ATOM 3019 C CA . THR B 1 186 ? 23.960 -13.254 7.804 1.00 45.48 186 THR B CA 1
ATOM 3020 C C . THR B 1 186 ? 23.032 -12.083 7.497 1.00 41.87 186 THR B C 1
ATOM 3021 O O . THR B 1 186 ? 22.996 -11.609 6.394 1.00 39.34 186 THR B O 1
ATOM 3025 N N . TRP B 1 187 ? 22.353 -11.591 8.529 1.00 39.75 187 TRP B N 1
ATOM 3026 C CA . TRP B 1 187 ? 21.390 -10.521 8.384 1.00 38.41 187 TRP B CA 1
ATOM 3027 C C . TRP B 1 187 ? 22.090 -9.254 7.896 1.00 37.62 187 TRP B C 1
ATOM 3028 O O . TRP B 1 187 ? 21.624 -8.602 6.956 1.00 36.03 187 TRP B O 1
ATOM 3039 N N . LYS B 1 188 ? 23.218 -8.901 8.488 1.00 36.15 188 LYS B N 1
ATOM 3040 C CA . LYS B 1 188 ? 23.955 -7.729 7.995 1.00 37.51 188 LYS B CA 1
ATOM 3041 C C . LYS B 1 188 ? 24.487 -7.846 6.562 1.00 36.72 188 LYS B C 1
ATOM 3042 O O . LYS B 1 188 ? 24.382 -6.902 5.770 1.00 36.38 188 LYS B O 1
ATOM 3048 N N . ALA B 1 189 ? 25.093 -8.988 6.263 1.00 35.14 189 ALA B N 1
ATOM 3049 C CA . ALA B 1 189 ? 25.637 -9.253 4.971 1.00 37.66 189 ALA B CA 1
ATOM 3050 C C . ALA B 1 189 ? 24.537 -9.250 3.895 1.00 36.36 189 ALA B C 1
ATOM 3051 O O . ALA B 1 189 ? 24.738 -8.722 2.804 1.00 36.00 189 ALA B O 1
ATOM 3053 N N . MET B 1 190 ? 23.377 -9.795 4.236 1.00 36.27 190 MET B N 1
ATOM 3054 C CA . MET B 1 190 ? 22.226 -9.792 3.352 1.00 36.35 190 MET B CA 1
ATOM 3055 C C . MET B 1 190 ? 21.790 -8.372 3.061 1.00 34.62 190 MET B C 1
ATOM 3056 O O . MET B 1 190 ? 21.545 -8.031 1.916 1.00 32.45 190 MET B O 1
ATOM 3061 N N . TYR B 1 191 ? 21.689 -7.537 4.093 1.00 35.72 191 TYR B N 1
ATOM 3062 C CA . TYR B 1 191 ? 21.324 -6.120 3.846 1.00 36.21 191 TYR B CA 1
ATOM 3063 C C . TYR B 1 191 ? 22.366 -5.414 2.983 1.00 36.15 191 TYR B C 1
ATOM 3064 O O . TYR B 1 191 ? 21.985 -4.614 2.134 1.00 35.54 191 TYR B O 1
ATOM 3073 N N . ASN B 1 192 ? 23.658 -5.702 3.170 1.00 38.14 192 ASN B N 1
ATOM 3074 C CA . ASN B 1 192 ? 24.686 -5.164 2.257 1.00 39.73 192 ASN B CA 1
ATOM 3075 C C . ASN B 1 192 ? 24.435 -5.601 0.806 1.00 39.05 192 ASN B C 1
ATOM 3076 O O . ASN B 1 192 ? 24.542 -4.789 -0.105 1.00 37.42 192 ASN B O 1
ATOM 3081 N N . GLY B 1 193 ? 24.076 -6.878 0.619 1.00 36.25 193 GLY B N 1
ATOM 3082 C CA . GLY B 1 193 ? 23.759 -7.405 -0.698 1.00 34.50 193 GLY B CA 1
ATOM 3083 C C . GLY B 1 193 ? 22.528 -6.739 -1.285 1.00 33.74 193 GLY B C 1
ATOM 3084 O O . GLY B 1 193 ? 22.481 -6.499 -2.495 1.00 33.50 193 GLY B O 1
ATOM 3085 N N . ILE B 1 194 ? 21.525 -6.453 -0.439 1.00 32.01 194 ILE B N 1
ATOM 3086 C CA . ILE B 1 194 ? 20.312 -5.781 -0.901 1.00 33.40 194 ILE B CA 1
ATOM 3087 C C . ILE B 1 194 ? 20.643 -4.367 -1.376 1.00 33.31 194 ILE B C 1
ATOM 3088 O O . ILE B 1 194 ? 20.193 -3.949 -2.430 1.00 33.07 194 ILE B O 1
ATOM 3093 N N . ASN B 1 195 ? 21.411 -3.623 -0.587 1.00 33.88 195 ASN B N 1
ATOM 3094 C CA . ASN B 1 195 ? 21.866 -2.312 -1.029 1.00 35.65 195 ASN B CA 1
ATOM 3095 C C . ASN B 1 195 ? 22.651 -2.330 -2.319 1.00 35.24 195 ASN B C 1
ATOM 3096 O O . ASN B 1 195 ? 22.427 -1.474 -3.165 1.00 33.52 195 ASN B O 1
ATOM 3101 N N . GLU B 1 196 ? 23.495 -3.337 -2.497 1.00 34.90 196 GLU B N 1
ATOM 3102 C CA . GLU B 1 196 ? 24.261 -3.493 -3.740 1.00 37.39 196 GLU B CA 1
ATOM 3103 C C . GLU B 1 196 ? 23.343 -3.788 -4.929 1.00 34.07 196 GLU B C 1
ATOM 3104 O O . GLU B 1 196 ? 23.500 -3.208 -6.001 1.00 31.37 196 GLU B O 1
ATOM 3110 N N . LEU B 1 197 ? 22.379 -4.672 -4.724 1.00 32.75 197 LEU B N 1
ATOM 3111 C CA . LEU B 1 197 ? 21.365 -4.947 -5.738 1.00 32.18 197 LEU B CA 1
ATOM 3112 C C . LEU B 1 197 ? 20.579 -3.696 -6.118 1.00 32.95 197 LEU B C 1
ATOM 3113 O O . LEU B 1 197 ? 20.352 -3.438 -7.305 1.00 32.66 197 LEU B O 1
ATOM 3118 N N . ILE B 1 198 ? 20.144 -2.934 -5.121 1.00 32.56 198 ILE B N 1
ATOM 3119 C CA . ILE B 1 198 ? 19.380 -1.735 -5.396 1.00 34.06 198 ILE B CA 1
ATOM 3120 C C . ILE B 1 198 ? 20.243 -0.724 -6.179 1.00 33.62 198 ILE B C 1
ATOM 3121 O O . ILE B 1 198 ? 19.775 -0.130 -7.146 1.00 35.29 198 ILE B O 1
ATOM 3126 N N . ASP B 1 199 ? 21.468 -0.521 -5.721 1.00 34.78 199 ASP B N 1
ATOM 3127 C CA . ASP B 1 199 ? 22.415 0.368 -6.430 1.00 35.07 199 ASP B CA 1
ATOM 3128 C C . ASP B 1 199 ? 22.565 -0.034 -7.901 1.00 35.96 199 ASP B C 1
ATOM 3129 O O . ASP B 1 199 ? 22.428 0.805 -8.783 1.00 36.41 199 ASP B O 1
ATOM 3134 N N . ASP B 1 200 ? 22.842 -1.318 -8.150 1.00 33.52 200 ASP B N 1
ATOM 3135 C CA . ASP B 1 200 ? 23.017 -1.832 -9.482 1.00 34.17 200 ASP B CA 1
ATOM 3136 C C . ASP B 1 200 ? 21.737 -1.705 -10.322 1.00 33.49 200 ASP B C 1
ATOM 3137 O O . ASP B 1 200 ? 21.795 -1.298 -11.488 1.00 32.22 200 ASP B O 1
ATOM 3142 N N . LEU B 1 201 ? 20.597 -2.083 -9.749 1.00 33.07 201 LEU B N 1
ATOM 3143 C CA . LEU B 1 201 ? 19.348 -2.078 -10.485 1.00 34.52 201 LEU B CA 1
ATOM 3144 C C . LEU B 1 201 ? 18.945 -0.657 -10.896 1.00 34.25 201 LEU B C 1
ATOM 3145 O O . LEU B 1 201 ? 18.480 -0.431 -12.016 1.00 33.04 201 LEU B O 1
ATOM 3150 N N . MET B 1 202 ? 19.140 0.309 -10.010 1.00 35.57 202 MET B N 1
ATOM 3151 C CA A MET B 1 202 ? 18.846 1.695 -10.365 0.50 36.02 202 MET B CA 1
ATOM 3152 C CA B MET B 1 202 ? 18.858 1.722 -10.331 0.50 35.76 202 MET B CA 1
ATOM 3153 C C . MET B 1 202 ? 19.761 2.235 -11.464 1.00 36.83 202 MET B C 1
ATOM 3154 O O . MET B 1 202 ? 19.298 2.894 -12.386 1.00 35.70 202 MET B O 1
ATOM 3163 N N . ASP B 1 203 ? 21.058 1.942 -11.392 1.00 36.34 203 ASP B N 1
ATOM 3164 C CA . ASP B 1 203 ? 21.993 2.349 -12.475 1.00 36.93 203 ASP B CA 1
ATOM 3165 C C . ASP B 1 203 ? 21.709 1.647 -13.810 1.00 34.68 203 ASP B C 1
ATOM 3166 O O . ASP B 1 203 ? 21.776 2.262 -14.868 1.00 34.77 203 ASP B O 1
ATOM 3171 N N . HIS B 1 204 ? 21.367 0.364 -13.737 1.00 32.62 204 HIS B N 1
ATOM 3172 C CA . HIS B 1 204 ? 20.911 -0.439 -14.899 1.00 31.97 204 HIS B CA 1
ATOM 3173 C C . HIS B 1 204 ? 19.665 0.175 -15.543 1.00 30.87 204 HIS B C 1
ATOM 3174 O O . HIS B 1 204 ? 19.638 0.468 -16.743 1.00 31.26 204 HIS B O 1
ATOM 3181 N N . ILE B 1 205 ? 18.632 0.373 -14.743 1.00 30.96 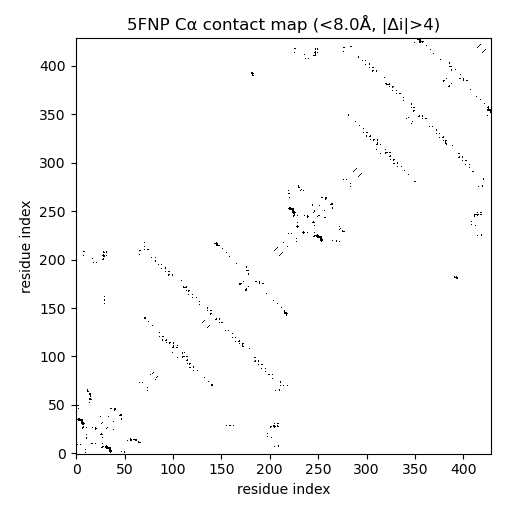205 ILE B N 1
ATOM 3182 C CA . ILE B 1 205 ? 17.394 0.948 -15.252 1.00 31.83 205 ILE B CA 1
ATOM 3183 C C . ILE B 1 205 ? 17.611 2.362 -15.770 1.00 32.68 205 ILE B C 1
ATOM 3184 O O . ILE B 1 205 ? 17.049 2.726 -16.804 1.00 33.45 205 ILE B O 1
ATOM 3189 N N . SER B 1 206 ? 18.420 3.159 -15.074 1.00 34.15 206 SER B N 1
ATOM 3190 C CA . SER B 1 206 ? 18.765 4.493 -15.579 1.00 35.49 206 SER B CA 1
ATOM 3191 C C . SER B 1 206 ? 19.445 4.462 -16.945 1.00 34.95 206 SER B C 1
ATOM 3192 O O . SER B 1 206 ? 19.098 5.201 -17.871 1.00 35.08 206 SER B O 1
ATOM 3195 N N . LEU B 1 207 ? 20.414 3.581 -17.105 1.00 35.20 207 LEU B N 1
ATOM 3196 C CA . LEU B 1 207 ? 21.070 3.450 -18.398 1.00 36.48 207 LEU B CA 1
ATOM 3197 C C . LEU B 1 207 ? 20.077 3.057 -19.509 1.00 34.81 207 LEU B C 1
ATOM 3198 O O . LEU B 1 207 ? 20.163 3.566 -20.640 1.00 35.72 207 LEU B O 1
ATOM 3203 N N . GLU B 1 208 ? 19.116 2.180 -19.207 1.00 33.61 208 GLU B N 1
ATOM 3204 C CA . GLU B 1 208 ? 18.104 1.821 -20.189 1.00 33.30 208 GLU B CA 1
ATOM 3205 C C . GLU B 1 208 ? 17.111 2.984 -20.486 1.00 34.52 208 GLU B C 1
ATOM 3206 O O . GLU B 1 208 ? 16.950 3.400 -21.634 1.00 34.84 208 GLU B O 1
ATOM 3212 N N . ASN B 1 209 ? 16.473 3.488 -19.447 1.00 35.28 209 ASN B N 1
ATOM 3213 C CA . ASN B 1 209 ? 15.438 4.512 -19.600 1.00 36.06 209 ASN B CA 1
ATOM 3214 C C . ASN B 1 209 ? 15.978 5.823 -20.129 1.00 36.28 209 ASN B C 1
ATOM 3215 O O . ASN B 1 209 ? 15.309 6.485 -20.911 1.00 35.73 209 ASN B O 1
ATOM 3220 N N . ASN B 1 210 ? 17.159 6.212 -19.657 1.00 36.46 210 ASN B N 1
ATOM 3221 C CA . ASN B 1 210 ? 17.682 7.552 -19.917 1.00 39.51 210 ASN B CA 1
A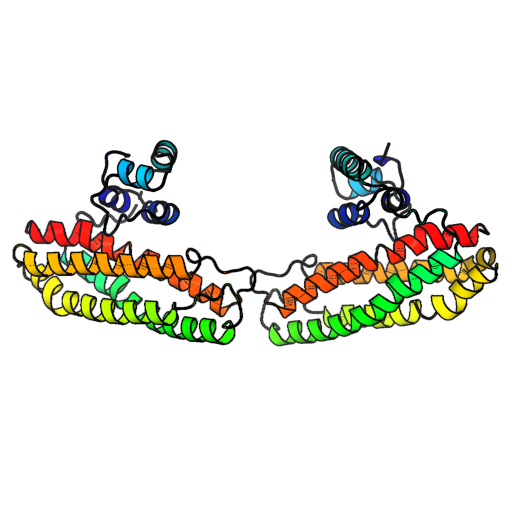TOM 3222 C C . ASN B 1 210 ? 18.635 7.593 -21.097 1.00 40.37 210 ASN B C 1
ATOM 3223 O O . ASN B 1 210 ? 18.875 8.664 -21.618 1.00 40.26 210 ASN B O 1
ATOM 3228 N N . VAL B 1 211 ? 19.200 6.464 -21.516 1.00 37.99 211 VAL B N 1
ATOM 3229 C CA . VAL B 1 211 ? 20.161 6.485 -22.623 1.00 38.66 211 VAL B CA 1
ATOM 3230 C C . VAL B 1 211 ? 19.775 5.545 -23.736 1.00 38.43 211 VAL B C 1
ATOM 3231 O O . VAL B 1 211 ? 19.505 5.998 -24.859 1.00 38.91 211 VAL B O 1
ATOM 3235 N N . LEU B 1 212 ? 19.751 4.241 -23.456 1.00 35.71 212 LEU B N 1
ATOM 3236 C CA . LEU B 1 212 ? 19.570 3.260 -24.522 1.00 35.65 212 LEU B CA 1
ATOM 3237 C C . LEU B 1 212 ? 18.239 3.379 -25.257 1.00 35.31 212 LEU B C 1
ATOM 3238 O O . LEU B 1 212 ? 18.212 3.449 -26.502 1.00 35.57 212 LEU B O 1
ATOM 3243 N N . PHE B 1 213 ? 17.150 3.394 -24.494 1.00 35.26 213 PHE B N 1
ATOM 3244 C CA . PHE B 1 213 ? 15.823 3.400 -25.085 1.00 36.20 213 PHE B CA 1
ATOM 3245 C C . PHE B 1 213 ? 15.548 4.668 -25.929 1.00 37.15 213 PHE B C 1
ATOM 3246 O O . PHE B 1 213 ? 15.131 4.536 -27.087 1.00 35.40 213 PHE B O 1
ATOM 3254 N N . PRO B 1 214 ? 15.804 5.883 -25.383 1.00 37.33 214 PRO B N 1
ATOM 3255 C CA . PRO B 1 214 ? 15.487 7.076 -26.222 1.00 39.07 214 PRO B CA 1
ATOM 3256 C C . PRO B 1 214 ? 16.351 7.164 -27.469 1.00 38.90 214 PRO B C 1
ATOM 3257 O O . PRO B 1 214 ? 15.834 7.470 -28.543 1.00 39.79 214 PRO B O 1
ATOM 3261 N N . ARG B 1 215 ? 17.640 6.857 -27.340 1.00 37.70 215 ARG B N 1
ATOM 3262 C CA . ARG B 1 215 ? 18.549 6.885 -28.475 1.00 38.33 215 ARG B CA 1
ATOM 3263 C C . ARG B 1 215 ? 18.226 5.842 -29.527 1.00 38.40 215 ARG B C 1
ATOM 3264 O O . ARG B 1 215 ? 18.329 6.103 -30.733 1.00 38.17 215 ARG B O 1
ATOM 3272 N N . ALA B 1 216 ? 17.808 4.659 -29.087 1.00 38.85 216 ALA B N 1
ATOM 3273 C CA . ALA B 1 216 ? 17.380 3.613 -30.012 1.00 38.27 216 ALA B CA 1
ATOM 3274 C C . ALA B 1 216 ? 16.165 4.084 -30.807 1.00 39.24 216 ALA B C 1
ATOM 3275 O O . ALA B 1 216 ? 16.147 3.980 -32.041 1.00 38.93 216 ALA B O 1
ATOM 3277 N N . LEU B 1 217 ? 15.151 4.599 -30.108 1.00 39.21 217 LEU B N 1
ATOM 3278 C CA . LEU B 1 217 ? 13.931 5.056 -30.782 1.00 41.94 217 LEU B CA 1
ATOM 3279 C C . LEU B 1 217 ? 14.188 6.200 -31.762 1.00 42.59 217 LEU B C 1
ATOM 3280 O O . LEU B 1 217 ? 13.513 6.317 -32.793 1.00 43.58 217 LEU B O 1
ATOM 3285 N N . ALA B 1 218 ? 15.175 7.028 -31.441 1.00 44.90 218 ALA B N 1
ATOM 3286 C CA . ALA B 1 218 ? 15.583 8.128 -32.311 1.00 47.44 218 ALA B CA 1
ATOM 3287 C C . ALA B 1 218 ? 16.401 7.680 -33.519 1.00 49.74 218 ALA B C 1
ATOM 3288 O O . ALA B 1 218 ? 16.757 8.520 -34.344 1.00 52.27 218 ALA B O 1
ATOM 3290 N N . GLY B 1 219 ? 16.741 6.392 -33.627 1.00 47.94 219 GLY B N 1
ATOM 3291 C CA . GLY B 1 219 ? 17.454 5.871 -34.768 1.00 52.14 219 GLY B CA 1
ATOM 3292 C C . GLY B 1 219 ? 18.972 5.879 -34.676 1.00 55.21 219 GLY B C 1
ATOM 3293 O O . GLY B 1 219 ? 19.638 5.723 -35.704 1.00 54.86 219 GLY B O 1
ATOM 3294 N N . GLU B 1 220 ? 19.531 6.006 -33.470 1.00 55.59 220 GLU B N 1
ATOM 3295 C CA . GLU B 1 220 ? 20.998 6.082 -33.298 1.00 57.98 220 GLU B CA 1
ATOM 3296 C C . GLU B 1 220 ? 21.663 4.699 -33.220 1.00 59.63 220 GLU B C 1
ATOM 3297 O O . GLU B 1 220 ? 21.019 3.658 -33.298 1.00 58.37 220 GLU B O 1
#

Radius of gyration: 32.78 Å; Cα contacts (8 Å, |Δi|>4): 468; chains: 2; bounding box: 43×46×105 Å

GO terms:
  GO:0098809 nitrite reductase activity (F, IDA)
  GO:0005506 iron ion binding (F, IDA)
  GO:0005829 cytosol (C, IDA)
  GO:0018283 iron incorporation into metallo-sulfur cluster (P, IDA)
  GO:0030091 protein repair (P, IDA)
  GO:0005515 protein binding (F, IPI)

Organism: Escherichia coli (strain K12) (NCBI:txid83333)

InterPro domains:
  IPR012312 Hemerythrin-like [PF01814] (77-216)
  IPR019903 Repair of iron centres family [PF04405] (5-58)
  IPR019903 Repair of iron centres family [PTHR36438] (1-219)
  IPR019903 Repair of iron centres family [TIGR03652] (8-216)
  IPR023742 Iron-sulfur cluster repair protein YftE [MF_01606] (1-220)

B-factor: mean 46.43, std 15.74, range [23.52, 103.5]

Secondary structure (DSSP, 8-state):
-GGGSBHHHHHHHSTTHHHHHHHTT--TTTSTTSBHHHHHHHHT--HHHHHHHHHHHHHS-----GGGS-HHHHHHHIIIIIIHHHHHHHHHHHHHHHHHHHHTTTSTTS-TTHHHHHHHHHHHHHHHHHHIIIIIHHHHHTT-GGG-HHHHHHHHHHHHHHHHHHHHHHHHTTTT---TT--HHHHHHHHHHHHHHHHHHHHHHIIIIIIHHHHHTT-/-TTSBHHHHHHHSTTHHHHHHHTT--TTTSTTSBHHHHHHHTT--HHHHHHH----GGGS-HHHHHHHIIIIIIHHHHHHHHHHHHHHHHHHHHTTTSTTS-TTHHHHHHHHHHHHHHHHHHIIIIIHHHHHTT-GGG-HHHHHHHHHHHHHHHHHHHHHHHHTTTT---TT--HHHHHHHHHHHHHHHHHHHHHHHIIIIIHHHHHTT-